Protein 9JGK (pdb70)

Foldseek 3Di:
DCPLVVLLVLLLVLLVVLLCCCVPVVPPVDALSVLVNLLSVLLNCCSPLPPPVVVVCVVVVQADPDPPPCLLVSQLSLQLSLLLNLVSLLLSLLVLLCCLLDVQVVLVHVVSSVVSSVVSNVLSPCSSVVPHDGRPCDCPVCVVCLPPSLCNRPVVSVVSSVVSLVSNVVLLQLLQVLLLVLLVQPPVSLVSVVVSLNLSVVLVPLLPDPPCVVVNVVVVCVQCVLPCLLVVLVVVCSVVPHRCSSSLSVLLVLLSLCVDSRSVVNNLCSCLDYPLPSSLVSNVSNLVSSPPVCSVVSSVVSSVSSVVSNLVSVLSVVLVVLLCVQLVVLSVLSVVVSDDDPDDPVVSVVVNVVSVVRNSSSSSCSSVSVVVSD

InterPro domains:
  IPR000276 G protein-coupled receptor, rhodopsin-like [PF00001] (71-380)
  IPR000276 G protein-coupled receptor, rhodopsin-like [PR00237] (56-80)
  IPR000276 G protein-coupled receptor, rhodopsin-like [PR00237] (89-110)
  IPR000276 G protein-coupled receptor, rhodopsin-like [PR00237] (135-157)
  IPR000276 G protein-coupled receptor, rhodopsin-like [PR00237] (171-192)
  IPR000276 G protein-coupled receptor, rhodopsin-like [PR00237] (218-241)
  IPR000276 G protein-coupled receptor, rhodopsin-like [PR00237] (322-346)
  IPR000276 G protein-coupled receptor, rhodopsin-like [PR00237] (362-388)
  IPR000276 G protein-coupled receptor, rhodopsin-like [PS00237] (141-157)
  IPR000276 G protein-coupled receptor, rhodopsin-like [SM01381] (64-395)
  IPR000482 5-Hydroxytryptamine 2B receptor [PR00651] (25-45)
  IPR000482 5-Hydroxytryptamine 2B receptor [PR00651] (161-175)
  IPR000482 5-Hydroxytryptamine 2B receptor [PR00651] (242-260)
  IPR000482 5-Hydroxytryptamine 2B receptor [PR00651] (270-290)
  IPR000482 5-Hydroxytryptamine 2B receptor [PR00651] (291-310)
  IPR000482 5-Hydroxytryptamine 2B receptor [PR00651] (401-417)
  IPR000482 5-Hydroxytryptamine 2B receptor [PR00651] (421-442)
  IPR000482 5-Hydroxytryptamine 2B receptor [PR00651] (443-465)
  IPR002231 5-hydroxytryptamine receptor family [PR01101] (75-83)
  IPR002231 5-hydroxytryptamine receptor family [PR01101] (218-226)

Radius of gyration: 26.99 Å; Cα contacts (8 Å, |Δi|>4): 394; chains: 1; bounding box: 32×52×96 Å

B-factor: mean 76.23, std 14.86, range [20.0, 113.86]

Structure (mmCIF, N/CA/C/O backbone):
data_9JGK
#
_entry.id   9JGK
#
_cell.length_a   1.00
_cell.length_b   1.00
_cell.length_c   1.00
_cell.angle_alpha   90.00
_cell.angle_beta   90.00
_cell.angle_gamma   90.00
#
_symmetry.space_group_name_H-M   'P 1'
#
loop_
_entity.id
_entity.type
_entity.pdbx_description
1 polymer 'Soluble cytochrome b562,5-hydroxytryptamine receptor 2B,Soluble cytochrome b562,5-hydroxytryptamine receptor 2B,de novo design fusion protein'
2 non-polymer Balovaptan
#
loop_
_atom_site.group_PDB
_atom_site.id
_atom_site.type_symbol
_atom_site.label_atom_id
_atom_site.label_alt_id
_atom_site.label_comp_id
_atom_site.label_asym_id
_atom_site.label_entity_id
_atom_site.label_seq_id
_atom_site.pdbx_PDB_ins_code
_atom_site.Cartn_x
_atom_site.Cartn_y
_atom_site.Cartn_z
_atom_site.occupancy
_atom_site.B_iso_or_equiv
_atom_site.auth_seq_id
_atom_site.auth_comp_id
_atom_site.auth_asym_id
_atom_site.auth_atom_id
_atom_site.pdbx_PDB_model_num
ATOM 1 N N . ALA A 1 136 ? 128.542 149.745 111.295 1.00 23.68 58 ALA A N 1
ATOM 2 C CA . ALA A 1 136 ? 129.044 148.688 112.165 1.00 23.68 58 ALA A CA 1
ATOM 3 C C . ALA A 1 136 ? 130.151 149.193 113.084 1.00 23.68 58 ALA A C 1
ATOM 4 O O . ALA A 1 136 ? 131.273 148.689 113.052 1.00 23.68 58 ALA A O 1
ATOM 6 N N . LEU A 1 137 ? 129.821 150.185 113.912 1.00 51.74 59 LEU A N 1
ATOM 7 C CA . LEU A 1 137 ? 130.760 150.796 114.845 1.00 51.74 59 LEU A CA 1
ATOM 8 C C . LEU A 1 137 ? 130.628 150.246 116.260 1.00 51.74 59 LEU A C 1
ATOM 9 O O . LEU A 1 137 ? 131.239 150.794 117.181 1.00 51.74 59 LEU A O 1
ATOM 14 N N . LEU A 1 138 ? 129.847 149.180 116.450 1.00 67.93 60 LEU A N 1
ATOM 15 C CA . LEU A 1 138 ? 129.521 148.725 117.799 1.00 67.93 60 LEU A CA 1
ATOM 16 C C . LEU A 1 138 ? 130.761 148.286 118.568 1.00 67.93 60 LEU A C 1
ATOM 17 O O . LEU A 1 138 ? 130.937 148.653 119.735 1.00 67.93 60 LEU A O 1
ATOM 22 N N . ILE A 1 139 ? 131.632 147.504 117.939 1.00 72.21 61 ILE A N 1
ATOM 23 C CA . ILE A 1 139 ? 132.815 146.990 118.614 1.00 72.21 61 ILE A CA 1
ATOM 24 C C . ILE A 1 139 ? 134.074 147.776 118.273 1.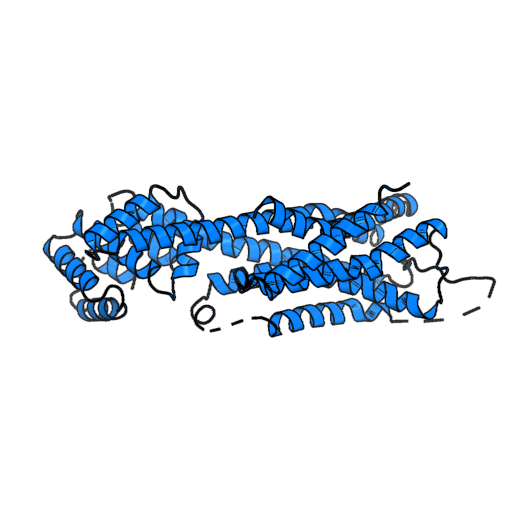00 72.21 61 ILE A C 1
ATOM 25 O O . ILE A 1 139 ? 135.062 147.679 119.017 1.00 72.21 61 ILE A O 1
ATOM 30 N N . LEU A 1 140 ? 134.073 148.551 117.187 1.00 72.71 62 LEU A N 1
ATOM 31 C CA . LEU A 1 140 ? 135.248 149.341 116.838 1.00 72.71 62 LEU A CA 1
ATOM 32 C C . LEU A 1 140 ? 135.523 150.413 117.885 1.00 72.71 62 LEU A C 1
ATOM 33 O O . LEU A 1 140 ? 136.682 150.664 118.236 1.00 72.71 62 LEU A O 1
ATOM 38 N N . MET A 1 141 ? 134.471 151.056 118.397 1.00 75.70 63 MET A N 1
ATOM 39 C CA . MET A 1 141 ? 134.651 152.128 119.367 1.00 75.70 63 MET A CA 1
ATOM 40 C C . MET A 1 141 ? 135.026 151.619 120.751 1.00 75.70 63 MET A C 1
ATOM 41 O O . MET A 1 141 ? 135.725 152.328 121.477 1.00 75.70 63 MET A O 1
ATOM 46 N N . VAL A 1 142 ? 134.592 150.409 121.121 1.00 77.71 64 VAL A N 1
ATOM 47 C CA . VAL A 1 142 ? 134.804 149.896 122.475 1.00 77.71 64 VAL A CA 1
ATOM 48 C C . VAL A 1 142 ? 136.289 149.793 122.802 1.00 77.71 64 VAL A C 1
ATOM 49 O O . VAL A 1 142 ? 136.684 149.873 123.973 1.00 77.71 64 VAL A O 1
ATOM 53 N N . ILE A 1 143 ? 137.137 149.651 121.781 1.00 79.25 65 ILE A N 1
ATOM 54 C CA . ILE A 1 143 ? 138.576 149.534 122.008 1.00 79.25 65 ILE A CA 1
ATOM 55 C C . ILE A 1 143 ? 139.104 150.750 122.762 1.00 79.25 65 ILE A C 1
ATOM 56 O O . ILE A 1 143 ? 139.919 150.620 123.684 1.00 79.25 65 ILE A O 1
ATOM 61 N N . ILE A 1 144 ? 138.645 151.947 122.390 1.00 83.42 66 ILE A N 1
ATOM 62 C CA . ILE A 1 144 ? 139.167 153.166 123.011 1.00 83.42 66 ILE A CA 1
ATOM 63 C C . ILE A 1 144 ? 138.861 153.238 124.504 1.00 83.42 66 ILE A C 1
ATOM 64 O O . ILE A 1 144 ? 139.768 153.589 125.278 1.00 83.42 66 ILE A O 1
ATOM 66 N N . PRO A 1 145 ? 137.633 152.966 124.978 1.00 83.66 67 PRO A N 1
ATOM 67 C CA . PRO A 1 145 ? 137.418 152.962 126.436 1.00 83.66 67 PRO A CA 1
ATOM 68 C C . PRO A 1 145 ? 138.328 152.010 127.188 1.00 83.66 67 PRO A C 1
ATOM 69 O O . PRO A 1 145 ? 138.796 152.357 128.277 1.00 83.66 67 PRO A O 1
ATOM 73 N N . THR A 1 146 ? 138.601 150.823 126.643 1.00 80.32 68 THR A N 1
ATOM 74 C CA . THR A 1 146 ? 139.458 149.873 127.346 1.00 80.32 68 THR A CA 1
ATOM 75 C C . THR A 1 146 ? 140.862 150.435 127.536 1.00 80.32 68 THR A C 1
ATOM 76 O O . THR A 1 146 ? 141.384 150.475 128.658 1.00 80.32 68 THR A O 1
ATOM 80 N N . ILE A 1 147 ? 141.480 150.894 126.446 1.00 80.11 69 ILE A N 1
ATOM 81 C CA . ILE A 1 147 ? 142.836 151.429 126.525 1.00 80.11 69 ILE A CA 1
ATOM 82 C C . ILE A 1 147 ? 142.869 152.674 127.400 1.00 80.11 69 ILE A C 1
ATOM 83 O O . ILE A 1 147 ? 143.792 152.861 128.201 1.00 80.11 69 ILE A O 1
ATOM 85 N N . GLY A 1 148 ? 141.870 153.548 127.257 1.00 82.31 70 GLY A N 1
ATOM 86 C CA . GLY A 1 148 ? 141.841 154.761 128.059 1.00 82.31 70 GLY A CA 1
ATOM 87 C C . GLY A 1 148 ? 141.710 154.483 129.544 1.00 82.31 70 GLY A C 1
ATOM 88 O O . GLY A 1 148 ? 142.435 155.059 130.358 1.00 82.31 70 GLY A O 1
ATOM 89 N N . GLY A 1 149 ? 140.792 153.590 129.917 1.00 81.61 71 GLY A N 1
ATOM 90 C CA . GLY A 1 149 ? 140.637 153.250 131.319 1.00 81.61 71 GLY A CA 1
ATOM 91 C C . GLY A 1 149 ? 141.855 152.552 131.887 1.00 81.61 71 GLY A C 1
ATOM 92 O O . GLY A 1 149 ? 142.215 152.763 133.048 1.00 81.61 71 GLY A O 1
ATOM 93 N N . ASN A 1 150 ? 142.509 151.710 131.083 1.00 77.79 72 ASN A N 1
ATOM 94 C CA . ASN A 1 150 ? 143.706 151.033 131.567 1.00 77.79 72 ASN A CA 1
ATOM 95 C C . ASN A 1 150 ? 144.864 152.007 131.746 1.00 77.79 72 ASN A C 1
ATOM 96 O O . ASN A 1 150 ? 145.587 151.943 132.748 1.00 77.79 72 ASN A O 1
ATOM 101 N N . THR A 1 151 ? 145.054 152.929 130.799 1.00 81.61 73 THR A N 1
ATOM 102 C CA . THR A 1 151 ? 146.150 153.880 130.935 1.00 81.61 73 THR A CA 1
ATOM 103 C C . THR A 1 151 ? 145.871 154.902 132.030 1.00 81.61 73 THR A C 1
ATOM 104 O O . THR A 1 151 ? 146.811 155.408 132.653 1.00 81.61 73 THR A O 1
ATOM 108 N N . LEU A 1 152 ? 144.597 155.202 132.303 1.00 78.88 74 LEU A N 1
ATOM 109 C CA . LEU A 1 152 ? 144.284 156.059 133.441 1.00 78.88 74 LEU A CA 1
ATOM 110 C C . LEU A 1 152 ? 144.707 155.401 134.746 1.00 78.88 74 LEU A C 1
ATOM 111 O O . LEU A 1 152 ? 145.263 156.062 135.631 1.00 78.88 74 LEU A O 1
ATOM 116 N N . VAL A 1 153 ? 144.447 154.100 134.888 1.00 77.74 75 VAL A N 1
ATOM 117 C CA . VAL A 1 153 ? 144.879 153.386 136.084 1.00 77.74 75 VAL A CA 1
ATOM 118 C C . VAL A 1 153 ? 146.397 153.305 136.131 1.00 77.74 75 VAL A C 1
ATOM 119 O O . VAL A 1 153 ? 146.997 153.389 137.210 1.00 77.74 75 VAL A O 1
ATOM 123 N N . ILE A 1 154 ? 147.042 153.149 134.973 1.00 80.86 76 ILE A N 1
ATOM 124 C CA . ILE A 1 154 ? 148.503 153.139 134.928 1.00 80.86 76 ILE A CA 1
ATOM 125 C C . ILE A 1 154 ? 149.063 154.453 135.456 1.00 80.86 76 ILE A C 1
ATOM 126 O O . ILE A 1 154 ? 149.988 154.467 136.277 1.00 80.86 76 ILE A O 1
ATOM 131 N N . LEU A 1 155 ? 148.507 155.574 135.004 1.00 86.13 77 LEU A N 1
ATOM 132 C CA . LEU A 1 155 ? 149.016 156.887 135.380 1.00 86.13 77 LEU A CA 1
ATOM 133 C C . LEU A 1 155 ? 148.669 157.281 136.809 1.00 86.13 77 LEU A C 1
ATOM 134 O O . LEU A 1 155 ? 149.505 157.879 137.494 1.00 86.13 77 LEU A O 1
ATOM 136 N N . ALA A 1 156 ? 147.455 156.971 137.272 1.00 88.98 78 ALA A N 1
ATOM 137 C CA . ALA A 1 156 ? 147.013 157.444 138.580 1.00 88.98 78 ALA A CA 1
ATOM 138 C C . ALA A 1 156 ? 147.832 156.831 139.708 1.00 88.98 78 ALA A C 1
ATOM 139 O O . ALA A 1 156 ? 148.199 157.524 140.665 1.00 88.98 78 ALA A O 1
ATOM 141 N N . VAL A 1 157 ? 148.120 155.532 139.623 1.00 88.12 79 VAL A N 1
ATOM 142 C CA . VAL A 1 157 ? 148.846 154.873 140.704 1.00 88.12 79 VAL A CA 1
ATOM 143 C C . VAL A 1 157 ? 150.299 155.333 140.754 1.00 88.12 79 VAL A C 1
ATOM 144 O O . VAL A 1 157 ? 150.901 155.388 141.834 1.00 88.12 79 VAL A O 1
ATOM 148 N N . SER A 1 158 ? 150.889 155.667 139.608 1.00 92.60 80 SER A N 1
ATOM 149 C CA . SER A 1 158 ? 152.293 156.049 139.554 1.00 92.60 80 SER A CA 1
ATOM 150 C C . SER A 1 158 ? 152.515 157.555 139.600 1.00 92.60 80 SER A C 1
ATOM 151 O O . SER A 1 158 ? 153.670 157.990 139.648 1.00 92.60 80 SER A O 1
ATOM 154 N N . LEU A 1 159 ? 151.453 158.357 139.587 1.00 97.84 81 LEU A N 1
ATOM 155 C CA . LEU A 1 159 ? 151.576 159.809 139.573 1.00 97.84 81 LEU A CA 1
ATOM 156 C C . LEU A 1 159 ? 151.022 160.471 140.825 1.00 97.84 81 LEU A C 1
ATOM 157 O O . LEU A 1 159 ? 151.705 161.299 141.438 1.00 97.84 81 LEU A O 1
ATOM 159 N N . GLU A 1 160 ? 149.792 160.134 141.221 1.00 104.79 82 GLU A N 1
ATOM 160 C CA . GLU A 1 160 ? 149.164 160.814 142.350 1.00 104.79 82 GLU A CA 1
ATOM 161 C C . GLU A 1 160 ? 149.897 160.534 143.657 1.00 104.79 82 GLU A C 1
ATOM 162 O O . GLU A 1 160 ? 150.008 161.424 144.509 1.00 104.79 82 GLU A O 1
ATOM 168 N N . LYS A 1 161 ? 150.359 159.294 143.850 1.00 99.09 83 LYS A N 1
ATOM 169 C CA . LYS A 1 161 ? 151.111 158.866 145.030 1.00 99.09 83 LYS A CA 1
ATOM 170 C C . LYS A 1 161 ? 150.193 158.782 146.249 1.00 99.09 83 LYS A C 1
ATOM 171 O O . LYS A 1 161 ? 150.569 158.237 147.293 1.00 99.09 83 LYS A O 1
ATOM 177 N N . LYS A 1 162 ? 148.957 159.253 146.106 1.00 101.84 84 LYS A N 1
ATOM 178 C CA . LYS A 1 162 ? 147.972 159.123 147.170 1.00 101.84 84 LYS A CA 1
ATOM 179 C C . LYS A 1 162 ? 147.290 157.763 147.172 1.00 101.84 84 LYS A C 1
ATOM 180 O O . LYS A 1 162 ? 146.585 157.444 148.136 1.00 101.84 84 LYS A O 1
ATOM 186 N N . LEU A 1 163 ? 147.485 156.957 146.127 1.00 94.34 85 LEU A N 1
ATOM 187 C CA . LEU A 1 163 ? 146.817 155.668 145.992 1.00 94.34 85 LEU A CA 1
ATOM 188 C C . LEU A 1 163 ? 147.803 154.562 145.632 1.00 94.34 85 LEU A C 1
ATOM 189 O O . LEU A 1 163 ? 147.474 153.665 144.854 1.00 94.34 85 LEU A O 1
ATOM 194 N N . GLN A 1 164 ? 149.017 154.618 146.166 1.00 84.27 86 GLN A N 1
ATOM 195 C CA . GLN A 1 164 ? 150.006 153.561 145.944 1.00 84.27 86 GLN A CA 1
ATOM 196 C C . GLN A 1 164 ? 150.000 152.541 147.077 1.00 84.27 86 GLN A C 1
ATOM 197 O O . GLN A 1 164 ? 151.034 152.241 147.672 1.00 84.27 86 GLN A O 1
ATOM 203 N N . TYR A 1 165 ? 148.832 151.984 147.385 1.00 81.20 87 TYR A N 1
ATOM 204 C CA . TYR A 1 165 ? 148.747 150.949 148.403 1.00 81.20 87 TYR A CA 1
ATOM 205 C C . TYR A 1 165 ? 149.282 149.631 147.848 1.00 81.20 87 TYR A C 1
ATOM 206 O O . TYR A 1 165 ? 149.609 149.508 146.665 1.00 81.20 87 TYR A O 1
ATOM 215 N N . ALA A 1 166 ? 149.363 148.627 148.724 1.00 78.87 88 ALA A N 1
ATOM 216 C CA . ALA A 1 166 ? 149.950 147.348 148.334 1.00 78.87 88 ALA A CA 1
ATOM 217 C C . ALA A 1 166 ? 149.159 146.687 147.213 1.00 78.87 88 ALA A C 1
ATOM 218 O O . ALA A 1 166 ? 149.743 146.157 146.260 1.00 78.87 88 ALA A O 1
ATOM 220 N N . THR A 1 167 ? 147.828 146.707 147.304 1.00 75.30 89 THR A N 1
ATOM 221 C CA . THR A 1 167 ? 147.009 146.081 146.274 1.00 75.30 89 THR A CA 1
ATOM 222 C C . THR A 1 167 ? 147.006 146.871 144.975 1.00 75.30 89 THR A C 1
ATOM 223 O O . THR A 1 167 ? 146.848 146.276 143.904 1.00 75.30 89 THR A O 1
ATOM 227 N N . ASN A 1 168 ? 147.179 148.191 145.042 1.00 75.68 90 ASN A N 1
ATOM 228 C CA . ASN A 1 168 ? 147.126 149.019 143.845 1.00 75.68 90 ASN A CA 1
ATOM 229 C C . ASN A 1 168 ? 148.276 148.750 142.883 1.00 75.68 90 ASN A C 1
ATOM 230 O O . ASN A 1 168 ? 148.148 149.066 141.696 1.00 75.68 90 ASN A O 1
ATOM 235 N N . TYR A 1 169 ? 149.391 148.188 143.358 1.00 77.25 91 TYR A N 1
ATOM 236 C CA . TYR A 1 169 ? 150.433 147.751 142.435 1.00 77.25 91 TYR A CA 1
ATOM 237 C C . TYR A 1 169 ? 149.960 146.589 141.572 1.00 77.25 91 TYR A C 1
ATOM 238 O O . TYR A 1 169 ? 150.280 146.535 140.380 1.00 77.25 91 TYR A O 1
ATOM 247 N N . PHE A 1 170 ? 149.207 145.652 142.153 1.00 70.39 92 PHE A N 1
ATOM 248 C CA . PHE A 1 170 ? 148.602 144.594 141.352 1.00 70.39 92 PHE A CA 1
ATOM 249 C C . PHE A 1 170 ? 147.582 145.164 140.376 1.00 70.39 92 PHE A C 1
ATOM 250 O O . PHE A 1 170 ? 147.434 144.660 139.256 1.00 70.39 92 PHE A O 1
ATOM 258 N N . LEU A 1 171 ? 146.866 146.211 140.789 1.00 73.14 93 LEU A N 1
ATOM 259 C CA . LEU A 1 171 ? 145.897 146.841 139.901 1.00 73.14 93 LEU A CA 1
ATOM 260 C C . LEU A 1 171 ? 146.576 147.424 138.671 1.00 73.14 93 LEU A C 1
ATOM 261 O O . LEU A 1 171 ? 146.035 147.345 137.565 1.00 73.14 93 LEU A O 1
ATOM 266 N N . MET A 1 172 ? 147.764 148.012 138.836 1.00 73.72 94 MET A N 1
ATOM 267 C CA . MET A 1 172 ? 148.464 148.559 137.678 1.00 73.72 94 MET A CA 1
ATOM 268 C C . MET A 1 172 ? 148.958 147.456 136.747 1.00 73.72 94 MET A C 1
ATOM 269 O O . MET A 1 172 ? 148.945 147.630 135.523 1.00 73.72 94 MET A O 1
ATOM 274 N N . SER A 1 173 ? 149.383 146.316 137.295 1.00 67.98 95 SER A N 1
ATOM 275 C CA . SER A 1 173 ? 149.775 145.197 136.445 1.00 67.98 95 SER A CA 1
ATOM 276 C C . SER A 1 173 ? 148.580 144.655 135.670 1.00 67.98 95 SER A C 1
ATOM 277 O O . SER A 1 173 ? 148.682 144.371 134.470 1.00 67.98 95 SER A O 1
ATOM 280 N N . LEU A 1 174 ? 147.433 144.521 136.337 1.00 66.57 96 LEU A N 1
ATOM 281 C CA . LEU A 1 174 ? 146.223 144.112 135.635 1.00 66.57 96 LEU A CA 1
ATOM 282 C C . LEU A 1 174 ? 145.836 145.136 134.576 1.00 66.57 96 LEU A C 1
ATOM 283 O O . LEU A 1 174 ? 145.390 144.771 133.483 1.00 66.57 96 LEU A O 1
ATOM 288 N N . ALA A 1 175 ? 146.009 146.423 134.882 1.00 70.75 97 ALA A N 1
ATOM 289 C CA . ALA A 1 175 ? 145.667 147.471 133.930 1.00 70.75 97 ALA A CA 1
ATOM 290 C C . ALA A 1 175 ? 146.549 147.406 132.692 1.00 70.75 97 ALA A C 1
ATOM 291 O O . ALA A 1 175 ? 146.058 147.554 131.571 1.00 70.75 97 ALA A O 1
ATOM 293 N N . VAL A 1 176 ? 147.854 147.191 132.867 1.00 69.25 98 VAL A N 1
ATOM 294 C CA . VAL A 1 176 ? 148.726 147.098 131.699 1.00 69.25 98 VAL A CA 1
ATOM 295 C C . VAL A 1 176 ? 148.427 145.824 130.914 1.00 69.25 98 VAL A C 1
ATOM 296 O O . VAL A 1 176 ? 148.490 145.813 129.677 1.00 69.25 98 VAL A O 1
ATOM 300 N N . ALA A 1 177 ? 148.074 144.738 131.610 1.00 70.39 99 ALA A N 1
ATOM 301 C CA . ALA A 1 177 ? 147.690 143.514 130.915 1.00 70.39 99 ALA A CA 1
ATOM 302 C C . ALA A 1 177 ? 146.453 143.738 130.053 1.00 70.39 99 ALA A C 1
ATOM 303 O O . ALA A 1 177 ? 146.394 143.291 128.903 1.00 70.39 99 ALA A O 1
ATOM 305 N N . ASP A 1 178 ? 145.453 144.438 130.594 1.00 73.40 100 ASP A N 1
ATOM 306 C CA . ASP A 1 178 ? 144.250 144.740 129.827 1.00 73.40 100 ASP A CA 1
ATOM 307 C C . ASP A 1 178 ? 144.469 145.834 128.791 1.00 73.40 100 ASP A C 1
ATOM 308 O O . ASP A 1 178 ? 143.664 145.963 127.864 1.00 73.40 100 ASP A O 1
ATOM 313 N N . LEU A 1 179 ? 145.515 146.643 128.945 1.00 72.40 101 LEU A N 1
ATOM 314 C CA . LEU A 1 179 ? 145.847 147.622 127.919 1.00 72.40 101 LEU A CA 1
ATOM 315 C C . LEU A 1 179 ? 146.504 146.949 126.724 1.00 72.40 101 LEU A C 1
ATOM 316 O O . LEU A 1 179 ? 146.249 147.321 125.573 1.00 72.40 101 LEU A O 1
ATOM 321 N N . LEU A 1 180 ? 147.347 145.948 126.981 1.00 71.15 102 LEU A N 1
ATOM 322 C CA . LEU A 1 180 ? 148.016 145.249 125.890 1.00 71.15 102 LEU A CA 1
ATOM 323 C C . LEU A 1 180 ? 147.025 144.513 124.995 1.00 71.15 102 LEU A C 1
ATOM 324 O O . LEU A 1 180 ? 147.259 144.398 123.787 1.00 71.15 102 LEU A O 1
ATOM 329 N N . VAL A 1 181 ? 145.922 144.011 125.557 1.00 68.40 103 VAL A N 1
ATOM 330 C CA . VAL A 1 181 ? 144.933 143.338 124.721 1.00 68.40 103 VAL A CA 1
ATOM 331 C C . VAL A 1 181 ? 144.199 144.346 123.849 1.00 68.40 103 VAL A C 1
ATOM 332 O O . VAL A 1 181 ? 143.636 143.983 122.809 1.00 68.40 103 VAL A O 1
ATOM 336 N N . GLY A 1 182 ? 144.185 145.618 124.250 1.00 71.72 104 GLY A N 1
ATOM 337 C CA . GLY A 1 182 ? 143.512 146.628 123.454 1.00 71.72 104 GLY A CA 1
ATOM 338 C C . GLY A 1 182 ? 144.172 146.867 122.112 1.00 71.72 104 GLY A C 1
ATOM 339 O O . GLY A 1 182 ? 143.490 147.137 121.120 1.00 71.72 104 GLY A O 1
ATOM 340 N N . LEU A 1 183 ? 145.498 146.775 122.058 1.00 77.63 105 LEU A N 1
ATOM 341 C CA . LEU A 1 183 ? 146.253 147.028 120.837 1.00 77.63 105 LEU A CA 1
ATOM 342 C C . LEU A 1 183 ? 146.770 145.767 120.167 1.00 77.63 105 LEU A C 1
ATOM 343 O O . LEU A 1 183 ? 147.022 145.779 118.960 1.00 77.63 105 LEU A O 1
ATOM 348 N N . PHE A 1 184 ? 146.941 144.675 120.910 1.00 75.97 106 PHE A N 1
ATOM 349 C CA . PHE A 1 184 ? 147.547 143.477 120.347 1.00 75.97 106 PHE A CA 1
ATOM 350 C C . PHE A 1 184 ? 146.562 142.334 120.151 1.00 75.97 106 PHE A C 1
ATOM 351 O O . PHE A 1 184 ? 146.876 141.386 119.422 1.00 75.97 106 PHE A O 1
ATOM 359 N N . VAL A 1 185 ? 145.389 142.392 120.776 1.00 69.07 107 VAL A N 1
ATOM 360 C CA . VAL A 1 185 ? 144.385 141.336 120.672 1.00 69.07 107 VAL A CA 1
ATOM 361 C C . VAL A 1 185 ? 143.159 141.814 119.901 1.00 69.07 107 VAL A C 1
ATOM 362 O O . VAL A 1 185 ? 142.817 141.257 118.858 1.00 69.07 107 VAL A O 1
ATOM 366 N N . MET A 1 186 ? 142.489 142.853 120.396 1.00 72.65 108 MET A N 1
ATOM 367 C CA . MET A 1 186 ? 141.246 143.309 119.777 1.00 72.65 108 MET A CA 1
ATOM 368 C C . MET A 1 186 ? 141.390 143.710 118.313 1.00 72.65 108 MET A C 1
ATOM 369 O O . MET A 1 186 ? 140.577 143.248 117.492 1.00 72.65 108 MET A O 1
ATOM 374 N N . PRO A 1 187 ? 142.360 144.544 117.909 1.00 74.02 109 PRO A N 1
ATOM 375 C CA . PRO A 1 187 ? 142.312 145.080 116.534 1.00 74.02 109 PRO A CA 1
ATOM 376 C C . PRO A 1 187 ? 142.426 144.017 115.455 1.00 74.02 109 PRO A C 1
ATOM 377 O O . PRO A 1 187 ? 141.561 143.937 114.576 1.00 74.02 109 PRO A O 1
ATOM 381 N N . ILE A 1 188 ? 143.474 143.195 115.491 1.00 74.55 110 ILE A N 1
ATOM 382 C CA . ILE A 1 188 ? 143.633 142.172 114.465 1.00 74.55 110 ILE A CA 1
ATOM 383 C C . ILE A 1 188 ? 142.603 141.057 114.592 1.00 74.55 110 ILE A C 1
ATOM 384 O O . ILE A 1 188 ? 142.202 140.480 113.573 1.00 74.55 110 ILE A O 1
ATOM 389 N N . ALA A 1 189 ? 142.143 140.746 115.806 1.00 72.22 111 ALA A N 1
ATOM 390 C CA . ALA A 1 189 ? 141.072 139.764 115.943 1.00 72.22 111 ALA A CA 1
ATOM 391 C C . ALA A 1 189 ? 139.793 140.242 115.267 1.00 72.22 111 ALA A C 1
ATOM 392 O O . ALA A 1 189 ? 139.105 139.455 114.607 1.00 72.22 111 ALA A O 1
ATOM 394 N N . LEU A 1 190 ? 139.455 141.526 115.416 1.00 77.09 112 LEU A N 1
ATOM 395 C CA . LEU A 1 190 ? 138.269 142.037 114.736 1.00 77.09 112 LEU A CA 1
ATOM 396 C C . LEU A 1 190 ? 138.517 142.220 113.243 1.00 77.09 112 LEU A C 1
ATOM 397 O O . LEU A 1 190 ? 137.578 142.125 112.445 1.00 77.09 112 LEU A O 1
ATOM 402 N N . LEU A 1 191 ? 139.765 142.488 112.849 1.00 79.46 113 LEU A N 1
ATOM 403 C CA . LEU A 1 191 ? 140.096 142.549 111.430 1.00 79.46 113 LEU A CA 1
ATOM 404 C C . LEU A 1 191 ? 139.940 141.188 110.767 1.00 79.46 113 LEU A C 1
ATOM 405 O O . LEU A 1 191 ? 139.591 141.109 109.585 1.00 79.46 113 LEU A O 1
ATOM 410 N N . THR A 1 192 ? 140.190 140.111 111.514 1.00 79.96 114 THR A N 1
ATOM 411 C CA . THR A 1 192 ? 140.009 138.766 110.982 1.00 79.96 114 THR A CA 1
ATOM 412 C C . THR A 1 192 ? 138.575 138.515 110.532 1.00 79.96 114 THR A C 1
ATOM 413 O O . THR A 1 192 ? 138.341 137.624 109.708 1.00 79.96 114 THR A O 1
ATOM 417 N N . ILE A 1 193 ? 137.614 139.285 111.048 1.00 80.26 115 ILE A N 1
ATOM 418 C CA . ILE A 1 193 ? 136.221 139.120 110.645 1.00 80.26 115 ILE A CA 1
ATOM 419 C C . ILE A 1 193 ? 136.050 139.425 109.162 1.00 80.26 115 ILE A C 1
ATOM 420 O O . ILE A 1 193 ? 135.352 138.701 108.441 1.00 80.26 115 ILE A O 1
ATOM 425 N N . MET A 1 194 ? 136.685 140.497 108.679 1.00 91.68 116 MET A N 1
ATOM 426 C CA . MET A 1 194 ? 136.597 140.829 107.261 1.00 91.68 116 MET A CA 1
ATOM 427 C C . MET A 1 194 ? 137.297 139.801 106.383 1.00 91.68 116 MET A C 1
ATOM 428 O O . MET A 1 194 ? 136.972 139.697 105.196 1.00 91.68 116 MET A O 1
ATOM 433 N N . PHE A 1 195 ? 138.242 139.044 106.933 1.00 85.91 117 PHE A N 1
ATOM 434 C CA . PHE A 1 195 ? 138.943 138.009 106.187 1.00 85.91 117 PHE A CA 1
ATOM 435 C C . PHE A 1 195 ? 138.262 136.651 106.281 1.00 85.91 117 PHE A C 1
ATOM 436 O O . PHE A 1 195 ? 138.790 135.674 105.739 1.00 85.91 117 PHE A O 1
ATOM 438 N N . GLU A 1 196 ? 137.111 136.571 106.949 1.00 85.15 118 GLU A N 1
ATOM 439 C CA . GLU A 1 196 ? 136.363 135.326 107.124 1.00 85.15 118 GLU A CA 1
ATOM 440 C C . GLU A 1 196 ? 137.220 134.272 107.827 1.00 85.15 118 GLU A C 1
ATOM 441 O O . GLU A 1 196 ? 137.501 133.197 107.293 1.00 85.15 118 GLU A O 1
ATOM 443 N N . ALA A 1 197 ? 137.641 134.615 109.046 1.00 85.52 119 ALA A N 1
ATOM 444 C CA . ALA A 1 197 ? 138.418 133.725 109.909 1.00 85.52 119 ALA A CA 1
ATOM 445 C C . ALA A 1 197 ? 139.718 133.275 109.247 1.00 85.52 119 ALA A C 1
ATOM 446 O O . ALA A 1 197 ? 140.223 132.185 109.524 1.00 85.52 119 ALA A O 1
ATOM 448 N N . MET A 1 198 ? 140.271 134.108 108.373 1.00 86.48 120 MET A N 1
ATOM 449 C CA . MET A 1 198 ? 141.533 133.829 107.708 1.00 86.48 120 MET A CA 1
ATOM 450 C C . MET A 1 198 ? 142.576 134.858 108.124 1.00 86.48 120 MET A C 1
ATOM 451 O O . MET A 1 198 ? 142.252 135.959 108.573 1.00 86.48 120 MET A O 1
ATOM 453 N N . TRP A 1 199 ? 143.843 134.485 107.960 1.00 85.24 121 TRP A N 1
ATOM 454 C CA . TRP A 1 199 ? 144.962 135.324 108.377 1.00 85.24 121 TRP A CA 1
ATOM 455 C C . TRP A 1 199 ? 145.523 136.060 107.167 1.00 85.24 121 TRP A C 1
ATOM 456 O O . TRP A 1 199 ? 146.169 135.440 106.308 1.00 85.24 121 TRP A O 1
ATOM 467 N N . PRO A 1 200 ? 145.304 137.369 107.045 1.00 86.23 122 PRO A N 1
ATOM 468 C CA . PRO A 1 200 ? 145.834 138.124 105.903 1.00 86.23 122 PRO A CA 1
ATOM 469 C C . PRO A 1 200 ? 147.189 138.775 106.140 1.00 86.23 122 PRO A C 1
ATOM 470 O O . PRO A 1 200 ? 147.703 139.433 105.230 1.00 86.23 122 PRO A O 1
ATOM 474 N N . LEU A 1 201 ? 147.766 138.611 107.316 1.00 83.47 123 LEU A N 1
ATOM 475 C CA . LEU A 1 201 ? 149.054 139.177 107.678 1.00 83.47 123 LEU A CA 1
ATOM 476 C C . LEU A 1 201 ? 150.167 138.190 107.363 1.00 83.47 123 LEU A C 1
ATOM 477 O O . LEU A 1 201 ? 149.916 137.076 106.896 1.00 83.47 123 LEU A O 1
ATOM 482 N N . PRO A 1 202 ? 151.426 138.583 107.560 1.00 83.90 124 PRO A N 1
ATOM 483 C CA . PRO A 1 202 ? 152.514 137.601 107.492 1.00 83.90 124 PRO A CA 1
ATOM 484 C C . PRO A 1 202 ? 152.266 136.436 108.440 1.00 83.90 124 PRO A C 1
ATOM 485 O O . PRO A 1 202 ? 151.857 136.618 109.588 1.00 83.90 124 PRO A O 1
ATOM 489 N N . LEU A 1 203 ? 152.525 135.225 107.945 1.00 86.07 125 LEU A N 1
ATOM 490 C CA . LEU A 1 203 ? 152.278 134.011 108.711 1.00 86.07 125 LEU A CA 1
ATOM 491 C C . LEU A 1 203 ? 153.275 133.805 109.840 1.00 86.07 125 LEU A C 1
ATOM 492 O O . LEU A 1 203 ? 153.093 132.882 110.641 1.00 86.07 125 LEU A O 1
ATOM 497 N N . VAL A 1 204 ? 154.322 134.629 109.914 1.00 84.86 126 VAL A N 1
ATOM 498 C CA . VAL A 1 204 ? 155.325 134.478 110.962 1.00 84.86 126 VAL A CA 1
ATOM 499 C C . VAL A 1 204 ? 154.717 134.696 112.341 1.00 84.86 126 VAL A C 1
ATOM 500 O O . VAL A 1 204 ? 155.044 133.977 113.294 1.00 84.86 126 VAL A O 1
ATOM 504 N N . LEU A 1 205 ? 153.821 135.672 112.472 1.00 84.32 127 LEU A N 1
ATOM 505 C CA . LEU A 1 205 ? 153.362 136.132 113.775 1.00 84.32 127 LEU A CA 1
ATOM 506 C C . LEU A 1 205 ? 152.126 135.404 114.292 1.00 84.32 127 LEU A C 1
ATOM 507 O O . LEU A 1 205 ? 151.710 135.667 115.425 1.00 84.32 127 LEU A O 1
ATOM 512 N N . CYS A 1 206 ? 151.525 134.513 113.504 1.00 83.90 128 CYS A N 1
ATOM 513 C CA . CYS A 1 206 ? 150.292 133.861 113.944 1.00 83.90 128 CYS A CA 1
ATOM 514 C C . CYS A 1 206 ? 150.474 133.039 115.216 1.00 83.90 128 CYS A C 1
ATOM 515 O O . CYS A 1 206 ? 149.690 133.230 116.166 1.00 83.90 128 CYS A O 1
ATOM 518 N N . PRO A 1 207 ? 151.457 132.132 115.322 1.00 78.43 129 PRO A N 1
ATOM 519 C CA . PRO A 1 207 ? 151.678 131.482 116.623 1.00 78.43 129 PRO A CA 1
ATOM 520 C C . PRO A 1 207 ? 152.028 132.477 117.709 1.00 78.43 129 PRO A C 1
ATOM 521 O O . PRO A 1 207 ? 151.643 132.292 118.870 1.00 78.43 129 PRO A O 1
ATOM 525 N N . ALA A 1 208 ? 152.740 133.548 117.351 1.00 77.88 130 ALA A N 1
ATOM 526 C CA . ALA A 1 208 ? 153.030 134.599 118.317 1.00 77.88 130 ALA A CA 1
ATOM 527 C C . ALA A 1 208 ? 151.750 135.258 118.809 1.00 77.88 130 ALA A C 1
ATOM 528 O O . ALA A 1 208 ? 151.608 135.535 120.005 1.00 77.88 130 ALA A O 1
ATOM 530 N N . TRP A 1 209 ? 150.804 135.518 117.903 1.00 72.31 131 TRP A N 1
ATOM 531 C CA . TRP A 1 209 ? 149.544 136.126 118.317 1.00 72.31 131 TRP A CA 1
ATOM 532 C C . TRP A 1 209 ? 148.741 135.200 119.220 1.00 72.31 131 TRP A C 1
ATOM 533 O O . TRP A 1 209 ? 148.152 135.651 120.210 1.00 72.31 131 TRP A O 1
ATOM 544 N N . LEU A 1 210 ? 148.687 133.907 118.891 1.00 73.02 132 LEU A N 1
ATOM 545 C CA . LEU A 1 210 ? 147.971 132.976 119.760 1.00 73.02 132 LEU A CA 1
ATOM 546 C C . LEU A 1 210 ? 148.627 132.899 121.135 1.00 73.02 132 LEU A C 1
ATOM 547 O O . LEU A 1 210 ? 147.939 132.875 122.167 1.00 73.02 132 LEU A O 1
ATOM 552 N N . PHE A 1 211 ? 149.962 132.872 121.164 1.00 70.93 133 PHE A N 1
ATOM 553 C CA . PHE A 1 211 ? 150.686 132.893 122.429 1.00 70.93 133 PHE A CA 1
ATOM 554 C C . PHE A 1 211 ? 150.356 134.145 123.227 1.00 70.93 133 PHE A C 1
ATOM 555 O O . PHE A 1 211 ? 150.145 134.077 124.442 1.00 70.93 133 PHE A O 1
ATOM 563 N N . LEU A 1 212 ? 150.303 135.298 122.557 1.00 70.37 134 LEU A N 1
ATOM 564 C CA . LEU A 1 212 ? 149.991 136.544 123.247 1.00 70.37 134 LEU A CA 1
ATOM 565 C C . LEU A 1 212 ? 148.577 136.525 123.812 1.00 70.37 134 LEU A C 1
ATOM 566 O O . LEU A 1 212 ? 148.348 136.982 124.937 1.00 70.37 134 LEU A O 1
ATOM 571 N N . ASP A 1 213 ? 147.616 136.004 123.047 1.00 74.25 135 ASP A N 1
ATOM 572 C CA . ASP A 1 213 ? 146.239 135.928 123.530 1.00 74.25 135 ASP A CA 1
ATOM 573 C C . ASP A 1 213 ? 146.146 135.068 124.784 1.00 74.25 135 ASP A C 1
ATOM 574 O O . ASP A 1 213 ? 145.544 135.471 125.792 1.00 74.25 135 ASP A O 1
ATOM 579 N N . VAL A 1 214 ? 146.742 133.874 124.739 1.00 67.55 136 VAL A N 1
ATOM 580 C CA . VAL A 1 214 ? 146.689 132.986 125.897 1.00 67.55 136 VAL A CA 1
ATOM 581 C C . VAL A 1 214 ? 147.399 133.618 127.088 1.00 67.55 136 VAL A C 1
ATOM 582 O O . VAL A 1 214 ? 146.889 133.595 128.216 1.00 67.55 136 VAL A O 1
ATOM 586 N N . LEU A 1 215 ? 148.579 134.200 126.855 1.00 64.90 137 LEU A N 1
ATOM 587 C CA . LEU A 1 215 ? 149.331 134.842 127.926 1.00 64.90 137 LEU A CA 1
ATOM 588 C C . LEU A 1 215 ? 148.524 135.954 128.576 1.00 64.90 137 LEU A C 1
ATOM 589 O O . LEU A 1 215 ? 148.484 136.066 129.805 1.00 64.90 137 LEU A O 1
ATOM 594 N N . PHE A 1 216 ? 147.870 136.784 127.764 1.00 65.24 138 PHE A N 1
ATOM 595 C CA . PHE A 1 216 ? 147.145 137.926 128.300 1.00 65.24 138 PHE A CA 1
ATOM 596 C C . PHE A 1 216 ? 145.911 137.494 129.078 1.00 65.24 138 PHE A C 1
ATOM 597 O O . PHE A 1 216 ? 145.640 138.043 130.151 1.00 65.24 138 PHE A O 1
ATOM 605 N N . SER A 1 217 ? 145.162 136.509 128.575 1.00 62.81 139 SER A N 1
ATOM 606 C CA . SER A 1 217 ? 144.012 136.018 129.331 1.00 62.81 139 SER A CA 1
ATOM 607 C C . SER A 1 217 ? 144.449 135.407 130.659 1.00 62.81 139 SER A C 1
ATOM 608 O O . SER A 1 217 ? 143.855 135.685 131.714 1.00 62.81 139 SER A O 1
ATOM 611 N N . THR A 1 218 ? 145.497 134.576 130.626 1.00 62.23 140 THR A N 1
ATOM 612 C CA . THR A 1 218 ? 145.985 133.959 131.852 1.00 62.23 140 THR A CA 1
ATOM 613 C C . THR A 1 218 ? 146.465 135.002 132.850 1.00 62.23 140 THR A C 1
ATOM 614 O O . THR A 1 218 ? 146.176 134.886 134.044 1.00 62.23 140 THR A O 1
ATOM 618 N N . ALA A 1 219 ? 147.191 136.020 132.384 1.00 60.61 141 ALA A N 1
ATOM 619 C CA . ALA A 1 219 ? 147.636 137.082 133.277 1.00 60.61 141 ALA A CA 1
ATOM 620 C C . ALA A 1 219 ? 146.454 137.840 133.863 1.00 60.61 141 ALA A C 1
ATOM 621 O O . ALA A 1 219 ? 146.453 138.171 135.052 1.00 60.61 141 ALA A O 1
ATOM 623 N N . SER A 1 220 ? 145.433 138.115 133.048 1.00 61.14 142 SER A N 1
ATOM 624 C CA . SER A 1 220 ? 144.272 138.844 133.545 1.00 61.14 142 SER A CA 1
ATOM 625 C C . SER A 1 220 ? 143.578 138.083 134.666 1.00 61.14 142 SER A C 1
ATOM 626 O O . SER A 1 220 ? 143.196 138.678 135.679 1.00 61.14 142 SER A O 1
ATOM 629 N N . ILE A 1 221 ? 143.404 136.770 134.510 1.00 59.48 143 ILE A N 1
ATOM 630 C CA . ILE A 1 221 ? 142.754 135.997 135.569 1.00 59.48 143 ILE A CA 1
ATOM 631 C C . ILE A 1 221 ? 143.666 135.877 136.789 1.00 59.48 143 ILE A C 1
ATOM 632 O O . ILE A 1 221 ? 143.238 136.057 137.941 1.00 59.48 143 ILE A O 1
ATOM 637 N N . TRP A 1 222 ? 144.944 135.576 136.556 1.00 58.96 144 TRP A N 1
ATOM 638 C CA . TRP A 1 222 ? 145.847 135.304 137.663 1.00 58.96 144 TRP A CA 1
ATOM 639 C C . TRP A 1 222 ? 146.169 136.559 138.457 1.00 58.96 144 TRP A C 1
ATOM 640 O O . TRP A 1 222 ? 146.568 136.459 139.617 1.00 58.96 144 TRP A O 1
ATOM 651 N N . HIS A 1 223 ? 145.993 137.744 137.872 1.00 59.54 145 HIS A N 1
ATOM 652 C CA . HIS A 1 223 ? 146.200 138.966 138.643 1.00 59.54 145 HIS A CA 1
ATOM 653 C C . HIS A 1 223 ? 145.117 139.138 139.699 1.00 59.54 145 HIS A C 1
ATOM 654 O O . HIS A 1 223 ? 145.414 139.480 140.848 1.00 59.54 145 HIS A O 1
ATOM 661 N N . LEU A 1 224 ? 143.857 138.889 139.335 1.00 55.78 146 LEU A N 1
ATOM 662 C CA . LEU A 1 224 ? 142.793 138.870 140.334 1.00 55.78 146 LEU A CA 1
ATOM 663 C C . LEU A 1 224 ? 143.029 137.779 141.366 1.00 55.78 146 LEU A C 1
ATOM 664 O O . LEU A 1 224 ? 142.797 137.991 142.566 1.00 55.78 146 LEU A O 1
ATOM 669 N N . CYS A 1 225 ? 143.486 136.607 140.920 1.00 60.95 147 CYS A N 1
ATOM 670 C CA . CYS A 1 225 ? 143.796 135.541 141.870 1.00 60.95 147 CYS A CA 1
ATOM 671 C C . CYS A 1 225 ? 144.884 135.970 142.851 1.00 60.95 147 CYS A C 1
ATOM 672 O O . CYS A 1 225 ? 144.786 135.706 144.057 1.00 60.95 147 CYS A O 1
ATOM 675 N N . ALA A 1 226 ? 145.927 136.632 142.346 1.00 60.78 148 ALA A N 1
ATOM 676 C CA . ALA A 1 226 ? 147.009 137.108 143.198 1.00 60.78 148 ALA A CA 1
ATOM 677 C C . ALA A 1 226 ? 146.519 138.176 144.163 1.00 60.78 148 ALA A C 1
ATOM 678 O O . ALA A 1 226 ? 146.948 138.216 145.318 1.00 60.78 148 ALA A O 1
ATOM 680 N N . ILE A 1 227 ? 145.626 139.055 143.706 1.00 58.41 149 ILE A N 1
ATOM 681 C CA . ILE A 1 227 ? 145.056 140.059 144.599 1.00 58.41 149 ILE A CA 1
ATOM 682 C C . ILE A 1 227 ? 144.314 139.388 145.744 1.00 58.41 149 ILE A C 1
ATOM 683 O O . ILE A 1 227 ? 144.487 139.751 146.915 1.00 58.41 149 ILE A O 1
ATOM 688 N N . SER A 1 228 ? 143.484 138.393 145.427 1.00 59.41 150 SER A N 1
ATOM 689 C CA . SER A 1 228 ? 142.726 137.715 146.474 1.00 59.41 150 SER A CA 1
ATOM 690 C C . SER A 1 228 ? 143.647 137.004 147.460 1.00 59.41 150 SER A C 1
ATOM 691 O O . SER A 1 228 ? 143.473 137.125 148.681 1.00 59.41 150 SER A O 1
ATOM 694 N N . VAL A 1 229 ? 144.637 136.262 146.954 1.00 64.27 151 VAL A N 1
ATOM 695 C CA . VAL A 1 229 ? 145.511 135.523 147.861 1.00 64.27 151 VAL A CA 1
ATOM 696 C C . VAL A 1 229 ? 146.376 136.478 148.678 1.00 64.27 151 VAL A C 1
ATOM 697 O O . VAL A 1 229 ? 146.660 136.213 149.852 1.00 64.27 151 VAL A O 1
ATOM 701 N N . ASP A 1 230 ? 146.803 137.599 148.088 1.00 70.62 152 ASP A N 1
ATOM 702 C CA . ASP A 1 230 ? 147.574 138.585 148.833 1.00 70.62 152 ASP A CA 1
ATOM 703 C C . ASP A 1 230 ? 146.742 139.207 149.942 1.00 70.62 152 ASP A C 1
ATOM 704 O O . ASP A 1 230 ? 147.231 139.395 151.060 1.00 70.62 152 ASP A O 1
ATOM 709 N N . ARG A 1 231 ? 145.480 139.534 149.654 1.00 71.65 153 ARG A N 1
ATOM 710 C CA . ARG A 1 231 ? 144.608 140.066 150.695 1.00 71.65 153 ARG A CA 1
ATOM 711 C C . ARG A 1 231 ? 144.433 139.061 151.825 1.00 71.65 153 ARG A C 1
ATOM 712 O O . ARG A 1 231 ? 144.524 139.421 153.006 1.00 71.65 153 ARG A O 1
ATOM 720 N N . TYR A 1 232 ? 144.199 137.792 151.479 1.00 76.03 154 TYR A N 1
ATOM 721 C CA . TYR A 1 232 ? 144.042 136.767 152.507 1.00 76.03 154 TYR A CA 1
ATOM 722 C C . TYR A 1 232 ? 145.300 136.641 153.359 1.00 76.03 154 TYR A C 1
ATOM 723 O O . TYR A 1 232 ? 145.224 136.655 154.594 1.00 76.03 154 TYR A O 1
ATOM 732 N N . ILE A 1 233 ? 146.466 136.524 152.724 1.00 81.24 155 ILE A N 1
ATOM 733 C CA . ILE A 1 233 ? 147.692 136.306 153.484 1.00 81.24 155 ILE A CA 1
ATOM 734 C C . ILE A 1 233 ? 148.068 137.545 154.292 1.00 81.24 155 ILE A C 1
ATOM 735 O O . ILE A 1 233 ? 148.673 137.428 155.364 1.00 81.24 155 ILE A O 1
ATOM 740 N N . ALA A 1 234 ? 147.719 138.742 153.813 1.00 83.09 156 ALA A N 1
ATOM 741 C CA . ALA A 1 234 ? 148.021 139.952 154.566 1.00 83.09 156 ALA A CA 1
ATOM 742 C C . ALA A 1 234 ? 147.122 140.079 155.787 1.00 83.09 156 ALA A C 1
ATOM 743 O O . ALA A 1 234 ? 147.597 140.410 156.880 1.00 83.09 156 ALA A O 1
ATOM 745 N N . ILE A 1 235 ? 145.822 139.826 155.626 1.00 85.41 157 ILE A N 1
ATOM 746 C CA . ILE A 1 235 ? 144.915 139.925 156.764 1.00 85.41 157 ILE A CA 1
ATOM 747 C C . ILE A 1 235 ? 145.216 138.837 157.789 1.00 85.41 157 ILE A C 1
ATOM 748 O O . ILE A 1 235 ? 145.262 139.100 158.996 1.00 85.41 157 ILE A O 1
ATOM 753 N N . LYS A 1 236 ? 145.432 137.602 157.328 1.00 88.11 158 LYS A N 1
ATOM 754 C CA . LYS A 1 236 ? 145.644 136.494 158.253 1.00 88.11 158 LYS A CA 1
ATOM 755 C C . LYS A 1 236 ? 146.947 136.634 159.032 1.00 88.11 158 LYS A C 1
ATOM 756 O O . LYS A 1 236 ? 146.973 136.370 160.240 1.00 88.11 158 LYS A O 1
ATOM 758 N N . LYS A 1 237 ? 148.030 137.043 158.373 1.00 92.21 159 LYS A N 1
ATOM 759 C CA . LYS A 1 237 ? 149.352 137.134 158.995 1.00 92.21 159 LYS A CA 1
ATOM 760 C C . LYS A 1 237 ? 149.941 138.512 158.725 1.00 92.21 159 LYS A C 1
ATOM 761 O O . LYS A 1 237 ? 150.812 138.671 157.858 1.00 92.21 159 LYS A O 1
ATOM 763 N N . PRO A 1 238 ? 149.493 139.533 159.452 1.00 103.39 160 PRO A N 1
ATOM 764 C CA . PRO A 1 238 ? 150.034 140.887 159.274 1.00 103.39 160 PRO A CA 1
ATOM 765 C C . PRO A 1 238 ? 151.246 141.213 160.134 1.00 103.39 160 PRO A C 1
ATOM 766 O O . PRO A 1 238 ? 151.623 142.387 160.206 1.00 103.39 160 PRO A O 1
ATOM 770 N N . ILE A 1 239 ? 151.856 140.220 160.785 1.00 110.50 161 ILE A N 1
ATOM 771 C CA . ILE A 1 239 ? 152.999 140.485 161.655 1.00 110.50 161 ILE A CA 1
ATOM 772 C C . ILE A 1 239 ? 154.161 141.050 160.848 1.00 110.50 161 ILE A C 1
ATOM 773 O O . ILE A 1 239 ? 154.813 142.019 161.256 1.00 110.50 161 ILE A O 1
ATOM 775 N N . GLN A 1 240 ? 154.437 140.454 159.687 1.00 112.93 162 GLN A N 1
ATOM 776 C CA . GLN A 1 240 ? 155.503 140.922 158.815 1.00 112.93 162 GLN A CA 1
ATOM 777 C C . GLN A 1 240 ? 155.005 141.703 157.609 1.00 112.93 162 GLN A C 1
ATOM 778 O O . GLN A 1 240 ? 155.783 142.463 157.025 1.00 112.93 162 GLN A O 1
ATOM 780 N N . ALA A 1 241 ? 153.738 141.532 157.221 1.00 111.56 163 ALA A N 1
ATOM 781 C CA . ALA A 1 241 ? 153.200 142.294 156.100 1.00 111.56 163 ALA A CA 1
ATOM 782 C C . ALA A 1 241 ? 153.186 143.786 156.404 1.00 111.56 163 ALA A C 1
ATOM 783 O O . ALA A 1 241 ? 153.547 144.605 155.550 1.00 111.56 163 ALA A O 1
ATOM 785 N N . ASN A 1 242 ? 152.770 144.160 157.616 1.00 113.86 164 ASN A N 1
ATOM 786 C CA . ASN A 1 242 ? 152.776 145.568 157.997 1.00 113.86 164 ASN A CA 1
ATOM 787 C C . ASN A 1 242 ? 154.196 146.110 158.093 1.00 113.86 164 ASN A C 1
ATOM 788 O O . ASN A 1 242 ? 154.467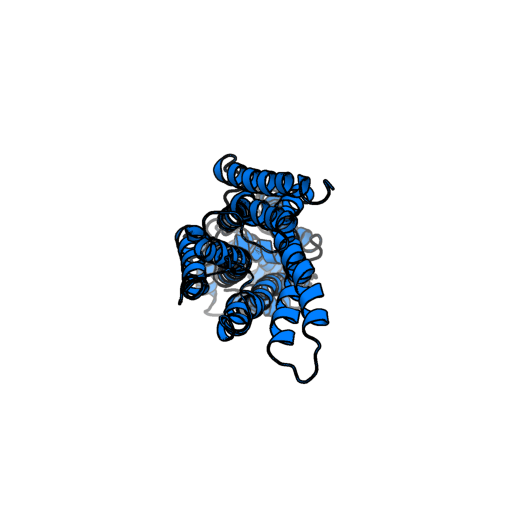 147.237 157.663 1.00 113.86 164 ASN A O 1
ATOM 793 N N . GLN A 1 243 ? 155.114 145.325 158.649 1.00 107.46 165 GLN A N 1
ATOM 794 C CA . GLN A 1 243 ? 156.494 145.762 158.814 1.00 107.46 165 GLN A CA 1
ATOM 795 C C . GLN A 1 243 ? 157.287 145.568 157.527 1.00 107.46 165 GLN A C 1
ATOM 796 O O . GLN A 1 243 ? 157.975 146.479 157.068 1.00 107.46 165 GLN A O 1
ATOM 802 N N . ALA A 1 250 ? 156.336 144.349 146.094 1.00 67.86 172 ALA A N 1
ATOM 803 C CA . ALA A 1 250 ? 155.188 144.014 145.260 1.00 67.86 172 ALA A CA 1
ATOM 804 C C . ALA A 1 250 ? 155.637 143.582 143.869 1.00 67.86 172 ALA A C 1
ATOM 805 O O . ALA A 1 250 ? 154.969 142.787 143.210 1.00 67.86 172 ALA A O 1
ATOM 807 N N . PHE A 1 251 ? 156.780 144.115 143.435 1.00 67.35 173 PHE A N 1
ATOM 808 C CA . PHE A 1 251 ? 157.305 143.792 142.113 1.00 67.35 173 PHE A CA 1
ATOM 809 C C . PHE A 1 251 ? 157.631 142.309 141.987 1.00 67.35 173 PHE A C 1
ATOM 810 O O . PHE A 1 251 ? 157.450 141.723 140.912 1.00 67.35 173 PHE A O 1
ATOM 818 N N . ILE A 1 252 ? 158.099 141.688 143.072 1.00 68.29 174 ILE A N 1
ATOM 819 C CA . ILE A 1 252 ? 158.418 140.265 143.041 1.00 68.29 174 ILE A CA 1
ATOM 820 C C . ILE A 1 252 ? 157.166 139.440 142.769 1.00 68.29 174 ILE A C 1
ATOM 821 O O . ILE A 1 252 ? 157.184 138.505 141.958 1.00 68.29 174 ILE A O 1
ATOM 826 N N . LYS A 1 253 ? 156.059 139.773 143.437 1.00 68.23 175 LYS A N 1
ATOM 827 C CA . LYS A 1 253 ? 154.816 139.043 143.213 1.00 68.23 175 LYS A CA 1
ATOM 828 C C . LYS A 1 253 ? 154.313 139.221 141.786 1.00 68.23 175 LYS A C 1
ATOM 829 O O . LYS A 1 253 ? 153.785 138.273 141.193 1.00 68.23 175 LYS A O 1
ATOM 831 N N . ILE A 1 254 ? 154.462 140.422 141.223 1.00 65.37 176 ILE A N 1
ATOM 832 C CA . ILE A 1 254 ? 154.066 140.651 139.837 1.00 65.37 176 ILE A CA 1
ATOM 833 C C . ILE A 1 254 ? 154.907 139.800 138.893 1.00 65.37 176 ILE A C 1
ATOM 834 O O . ILE A 1 254 ? 154.386 139.189 137.948 1.00 65.37 176 ILE A O 1
ATOM 839 N N . THR A 1 255 ? 156.221 139.748 139.126 1.00 69.11 177 THR A N 1
ATOM 840 C CA . THR A 1 255 ? 157.067 138.895 138.301 1.00 69.11 177 THR A CA 1
ATOM 841 C C . THR A 1 255 ? 156.668 137.433 138.422 1.00 69.11 177 THR A C 1
ATOM 842 O O . THR A 1 255 ? 156.679 136.708 137.424 1.00 69.11 177 THR A O 1
ATOM 846 N N . VAL A 1 256 ? 156.307 136.989 139.627 1.00 67.71 178 VAL A N 1
ATOM 847 C CA . VAL A 1 256 ? 155.939 135.589 139.822 1.00 67.71 178 VAL A CA 1
ATOM 848 C C . VAL A 1 256 ? 154.709 135.238 138.992 1.00 67.71 178 VAL A C 1
ATOM 849 O O . VAL A 1 256 ? 154.682 134.217 138.294 1.00 67.71 178 VAL A O 1
ATOM 853 N N . VAL A 1 257 ? 153.678 136.085 139.041 1.00 63.24 179 VAL A N 1
ATOM 854 C CA . VAL A 1 257 ? 152.447 135.770 138.322 1.00 63.24 179 VAL A CA 1
ATOM 855 C C . VAL A 1 257 ? 152.662 135.869 136.816 1.00 63.24 179 VAL A C 1
ATOM 856 O O . VAL A 1 257 ? 152.145 135.044 136.050 1.00 63.24 179 VAL A O 1
ATOM 860 N N . TRP A 1 258 ? 153.430 136.865 136.359 1.00 60.29 180 TRP A N 1
ATOM 861 C CA . TRP A 1 258 ? 153.704 136.948 134.928 1.00 60.29 180 TRP A CA 1
ATOM 862 C C . TRP A 1 258 ? 154.513 135.759 134.426 1.00 60.29 180 TRP A C 1
ATOM 863 O O . TRP A 1 258 ? 154.219 135.240 133.344 1.00 60.29 180 TRP A O 1
ATOM 874 N N . LEU A 1 259 ? 155.508 135.304 135.187 1.00 61.40 181 LEU A N 1
ATOM 875 C CA . LEU A 1 259 ? 156.250 134.105 134.821 1.00 61.40 181 LEU A CA 1
ATOM 876 C C . LEU A 1 259 ? 155.370 132.862 134.835 1.00 61.40 181 LEU A C 1
ATOM 877 O O . LEU A 1 259 ? 155.529 131.986 133.980 1.00 61.40 181 LEU A O 1
ATOM 882 N N . ILE A 1 260 ? 154.445 132.766 135.793 1.00 63.79 182 ILE A N 1
ATOM 883 C CA . ILE A 1 260 ? 153.524 131.633 135.821 1.00 63.79 182 ILE A CA 1
ATOM 884 C C . ILE A 1 260 ? 152.648 131.628 134.575 1.00 63.79 182 ILE A C 1
ATOM 885 O O . ILE A 1 260 ? 152.438 130.582 133.951 1.00 63.79 182 ILE A O 1
ATOM 890 N N . SER A 1 261 ? 152.134 132.794 134.184 1.00 63.18 183 SER A N 1
ATOM 891 C CA . SER A 1 261 ? 151.320 132.864 132.974 1.00 63.18 183 SER A CA 1
ATOM 892 C C . SER A 1 261 ? 152.140 132.525 131.732 1.00 63.18 183 SER A C 1
ATOM 893 O O . SER A 1 261 ? 151.651 131.837 130.825 1.00 63.18 183 SER A O 1
ATOM 896 N N . ILE A 1 262 ? 153.391 132.992 131.675 1.00 62.51 184 ILE A N 1
ATOM 897 C CA . ILE A 1 262 ? 154.254 132.669 130.541 1.00 62.51 184 ILE A CA 1
ATOM 898 C C . ILE A 1 262 ? 154.493 131.166 130.463 1.00 62.51 184 ILE A C 1
ATOM 899 O O . ILE A 1 262 ? 154.399 130.562 129.388 1.00 62.51 184 ILE A O 1
ATOM 904 N N . GLY A 1 263 ? 154.788 130.536 131.600 1.00 65.88 185 GLY A N 1
ATOM 905 C CA . GLY A 1 263 ? 154.954 129.094 131.639 1.00 65.88 185 GLY A CA 1
ATOM 906 C C . GLY A 1 263 ? 153.667 128.316 131.467 1.00 65.88 185 GLY A C 1
ATOM 907 O O . GLY A 1 263 ? 153.718 127.094 131.298 1.00 65.88 185 GLY A O 1
ATOM 908 N N . ILE A 1 264 ? 152.524 128.987 131.545 1.00 65.51 186 ILE A N 1
ATOM 909 C CA . ILE A 1 264 ? 151.256 128.364 131.183 1.00 65.51 186 ILE A CA 1
ATOM 910 C C . ILE A 1 264 ? 151.030 128.415 129.676 1.00 65.51 186 ILE A C 1
ATOM 911 O O . ILE A 1 264 ? 150.511 127.463 129.087 1.00 65.51 186 ILE A O 1
ATOM 916 N N . ALA A 1 265 ? 151.439 129.504 129.030 1.00 64.60 187 ALA A N 1
ATOM 917 C CA . ALA A 1 265 ? 151.175 129.703 127.610 1.00 64.60 187 ALA A CA 1
ATOM 918 C C . ALA A 1 265 ? 152.298 129.213 126.699 1.00 64.60 187 ALA A C 1
ATOM 919 O O . ALA A 1 265 ? 152.256 129.487 125.496 1.00 64.60 187 ALA A O 1
ATOM 921 N N . ILE A 1 266 ? 153.297 128.501 127.233 1.00 67.85 188 ILE A N 1
ATOM 922 C CA . ILE A 1 266 ? 154.437 128.088 126.405 1.00 67.85 188 ILE A CA 1
ATOM 923 C C . ILE A 1 266 ? 154.066 127.153 125.261 1.00 67.85 188 ILE A C 1
ATOM 924 O O . ILE A 1 266 ? 154.610 127.324 124.161 1.00 67.85 188 ILE A O 1
ATOM 929 N N . PRO A 1 267 ? 153.208 126.136 125.428 1.00 67.08 189 PRO A N 1
ATOM 930 C CA . PRO A 1 267 ? 153.043 125.153 124.340 1.00 67.08 189 PRO A CA 1
ATOM 931 C C . PRO A 1 267 ? 152.459 125.720 123.056 1.00 67.08 189 PRO A C 1
ATOM 932 O O . PRO A 1 267 ? 152.578 125.070 122.010 1.00 67.08 189 PRO A O 1
ATOM 936 N N . VAL A 1 268 ? 151.827 126.896 123.095 1.00 67.30 190 VAL A N 1
ATOM 937 C CA . VAL A 1 268 ? 151.125 127.399 121.911 1.00 67.30 190 VAL A CA 1
ATOM 938 C C . VAL A 1 268 ? 152.057 127.588 120.719 1.00 67.30 190 VAL A C 1
ATOM 939 O O . VAL A 1 268 ? 151.680 127.194 119.603 1.00 67.30 190 VAL A O 1
ATOM 943 N N . PRO A 1 269 ? 153.256 128.175 120.860 1.00 66.90 191 PRO A N 1
ATOM 944 C CA . PRO A 1 269 ? 154.183 128.182 119.714 1.00 66.90 191 PRO A CA 1
ATOM 945 C C . PRO A 1 269 ? 154.475 126.798 119.158 1.00 66.90 191 PRO A C 1
ATOM 946 O O . PRO A 1 269 ? 154.615 126.642 117.940 1.00 66.90 191 PRO A O 1
ATOM 950 N N . ILE A 1 270 ? 154.572 125.788 120.015 1.00 67.72 192 ILE A N 1
ATOM 951 C CA . ILE A 1 270 ? 154.810 124.425 119.560 1.00 67.72 192 ILE A CA 1
ATOM 952 C C . ILE A 1 270 ? 153.539 123.853 118.942 1.00 67.72 192 ILE A C 1
ATOM 953 O O . ILE A 1 270 ? 153.327 123.947 117.735 1.00 67.72 192 ILE A O 1
ATOM 958 N N . PRO A 1 280 ? 146.734 124.180 96.334 1.00 67.92 202 PRO A N 1
ATOM 959 C CA . PRO A 1 280 ? 147.112 125.417 97.023 1.00 67.92 202 PRO A CA 1
ATOM 960 C C . PRO A 1 280 ? 146.353 125.610 98.330 1.00 67.92 202 PRO A C 1
ATOM 961 O O . PRO A 1 280 ? 145.230 125.128 98.458 1.00 67.92 202 PRO A O 1
ATOM 963 N N . ASN A 1 281 ? 146.965 126.304 99.286 1.00 76.73 203 ASN A N 1
ATOM 964 C CA . ASN A 1 281 ? 146.322 126.550 100.569 1.00 76.73 203 ASN A CA 1
ATOM 965 C C . ASN A 1 281 ? 146.996 127.734 101.245 1.00 76.73 203 ASN A C 1
ATOM 966 O O . ASN A 1 281 ? 148.125 128.106 100.913 1.00 76.73 203 ASN A O 1
ATOM 968 N N . ASN A 1 282 ? 146.284 128.319 102.203 1.00 84.65 204 ASN A N 1
ATOM 969 C CA . ASN A 1 282 ? 146.759 129.456 102.975 1.00 84.65 204 ASN A CA 1
ATOM 970 C C . ASN A 1 282 ? 146.590 129.179 104.464 1.00 84.65 204 ASN A C 1
ATOM 971 O O . ASN A 1 282 ? 145.927 128.222 104.873 1.00 84.65 204 ASN A O 1
ATOM 976 N N . ILE A 1 283 ? 147.202 130.035 105.275 1.00 87.34 205 ILE A N 1
ATOM 977 C CA . ILE A 1 283 ? 147.174 129.878 106.725 1.00 87.34 205 ILE A CA 1
ATOM 978 C C . ILE A 1 283 ? 145.803 130.279 107.252 1.00 87.34 205 ILE A C 1
ATOM 979 O O . ILE A 1 283 ? 145.171 131.215 106.747 1.00 87.34 205 ILE A O 1
ATOM 984 N N . THR A 1 284 ? 145.329 129.555 108.266 1.00 87.51 206 THR A N 1
ATOM 985 C CA . THR A 1 284 ? 144.055 129.856 108.921 1.00 87.51 206 THR A CA 1
ATOM 986 C C . THR A 1 284 ? 144.239 129.610 110.416 1.00 87.51 206 THR A C 1
ATOM 987 O O . THR A 1 284 ? 144.203 128.464 110.871 1.00 87.51 206 THR A O 1
ATOM 991 N N . CYS A 1 285 ? 144.437 130.689 111.173 1.00 89.35 207 CYS A N 1
ATOM 992 C CA . CYS A 1 285 ? 144.659 130.600 112.616 1.00 89.35 207 CYS A CA 1
ATOM 993 C C . CYS A 1 285 ? 143.305 130.528 113.309 1.00 89.35 207 CYS A C 1
ATOM 994 O O . CYS A 1 285 ? 142.647 131.541 113.547 1.00 89.35 207 CYS A O 1
ATOM 997 N N . VAL A 1 286 ? 142.882 129.309 113.635 1.00 89.66 208 VAL A N 1
ATOM 998 C CA . VAL A 1 286 ? 141.634 129.103 114.359 1.00 89.66 208 VAL A CA 1
ATOM 999 C C . VAL A 1 286 ? 141.892 128.163 115.529 1.00 89.66 208 VAL A C 1
ATOM 1000 O O . VAL A 1 286 ? 141.006 127.928 116.358 1.00 89.66 208 VAL A O 1
ATOM 1004 N N . LEU A 1 287 ? 143.111 127.622 115.603 1.00 87.66 209 LEU A N 1
ATOM 1005 C CA . LEU A 1 287 ? 143.530 126.738 116.692 1.00 87.66 209 LEU A CA 1
ATOM 1006 C C . LEU A 1 287 ? 142.590 125.529 116.781 1.00 87.66 209 LEU A C 1
ATOM 1007 O O . LEU A 1 287 ? 141.819 125.352 117.726 1.00 87.66 209 LEU A O 1
ATOM 1012 N N . THR A 1 288 ? 142.643 124.724 115.721 1.00 89.05 210 THR A N 1
ATOM 1013 C CA . THR A 1 288 ? 141.731 123.596 115.583 1.00 89.05 210 THR A CA 1
ATOM 1014 C C . THR A 1 288 ? 141.881 122.631 116.752 1.00 89.05 210 THR A C 1
ATOM 1015 O O . THR A 1 288 ? 142.971 122.444 117.300 1.00 89.05 210 THR A O 1
ATOM 1019 N N . LYS A 1 289 ? 140.760 122.014 117.133 1.00 87.02 211 LYS A N 1
ATOM 1020 C CA . LYS A 1 289 ? 140.762 121.097 118.267 1.00 87.02 211 LYS A CA 1
ATOM 1021 C C . LYS A 1 289 ? 141.622 119.868 118.004 1.00 87.02 211 LYS A C 1
ATOM 1022 O O . LYS A 1 289 ? 142.034 119.191 118.951 1.00 87.02 211 LYS A O 1
ATOM 1028 N N . GLU A 1 290 ? 141.896 119.557 116.736 1.00 92.99 212 GLU A N 1
ATOM 1029 C CA . GLU A 1 290 ? 142.683 118.370 116.422 1.00 92.99 212 GLU A CA 1
ATOM 1030 C C . GLU A 1 290 ? 144.129 118.538 116.874 1.00 92.99 212 GLU A C 1
ATOM 1031 O O . GLU A 1 290 ? 144.615 117.793 117.733 1.00 92.99 212 GLU A O 1
ATOM 1037 N N . ARG A 1 291 ? 144.834 119.517 116.304 1.00 93.78 213 ARG A N 1
ATOM 1038 C CA . ARG A 1 291 ? 146.236 119.712 116.660 1.00 93.78 213 ARG A CA 1
ATOM 1039 C C . ARG A 1 291 ? 146.381 120.216 118.092 1.00 93.78 213 ARG A C 1
ATOM 1040 O O . ARG A 1 291 ? 147.246 119.741 118.837 1.00 93.78 213 ARG A O 1
ATOM 1048 N N . PHE A 1 292 ? 145.551 121.173 118.495 1.00 85.14 214 PHE A N 1
ATOM 1049 C CA . PHE A 1 292 ? 145.570 121.695 119.861 1.00 85.14 214 PHE A CA 1
ATOM 1050 C C . PHE A 1 292 ? 144.472 121.041 120.699 1.00 85.14 214 PHE A C 1
ATOM 1051 O O . PHE A 1 292 ? 143.533 121.685 121.165 1.00 85.14 214 PHE A O 1
ATOM 1059 N N . GLY A 1 293 ? 144.608 119.732 120.887 1.00 85.60 215 GLY A N 1
ATOM 1060 C CA . GLY A 1 293 ? 143.620 118.975 121.629 1.00 85.60 215 GLY A CA 1
ATOM 1061 C C . GLY A 1 293 ? 143.842 118.990 123.125 1.00 85.60 215 GLY A C 1
ATOM 1062 O O . GLY A 1 293 ? 142.953 119.381 123.887 1.00 85.60 215 GLY A O 1
ATOM 1063 N N . ASP A 1 294 ? 145.029 118.560 123.558 1.00 85.42 216 ASP A N 1
ATOM 1064 C CA . ASP A 1 294 ? 145.333 118.538 124.983 1.00 85.42 216 ASP A CA 1
ATOM 1065 C C . ASP A 1 294 ? 145.360 119.941 125.573 1.00 85.42 216 ASP A C 1
ATOM 1066 O O . ASP A 1 294 ? 145.063 120.118 126.762 1.00 85.42 216 ASP A O 1
ATOM 1071 N N . PHE A 1 295 ? 145.733 120.940 124.768 1.00 82.08 217 PHE A N 1
ATOM 1072 C CA . PHE A 1 295 ? 145.781 122.308 125.270 1.00 82.08 217 PHE A CA 1
ATOM 1073 C C . PHE A 1 295 ? 144.394 122.810 125.645 1.00 82.08 217 PHE A C 1
ATOM 1074 O O . PHE A 1 295 ? 144.221 123.403 126.712 1.00 82.08 217 PHE A O 1
ATOM 1082 N N . MET A 1 296 ? 143.391 122.543 124.803 1.00 81.78 218 MET A N 1
ATOM 1083 C CA . MET A 1 296 ? 142.048 123.058 125.058 1.00 81.78 218 MET A CA 1
ATOM 1084 C C . MET A 1 296 ? 141.537 122.620 126.424 1.00 81.78 218 MET A C 1
ATOM 1085 O O . MET A 1 296 ? 140.711 123.306 127.036 1.00 81.78 218 MET A O 1
ATOM 1090 N N . LEU A 1 297 ? 142.020 121.483 126.920 1.00 77.64 219 LEU A N 1
ATOM 1091 C CA . LEU A 1 297 ? 141.633 121.026 128.247 1.00 77.64 219 LEU A CA 1
ATOM 1092 C C . LEU A 1 297 ? 142.576 121.566 129.316 1.00 77.64 219 LEU A C 1
ATOM 1093 O O . LEU A 1 297 ? 142.138 122.225 130.267 1.00 77.64 219 LEU A O 1
ATOM 1098 N N . PHE A 1 298 ? 143.877 121.301 129.172 1.00 79.31 220 PHE A N 1
ATOM 1099 C CA . PHE A 1 298 ? 144.820 121.608 130.242 1.00 79.31 220 PHE A CA 1
ATOM 1100 C 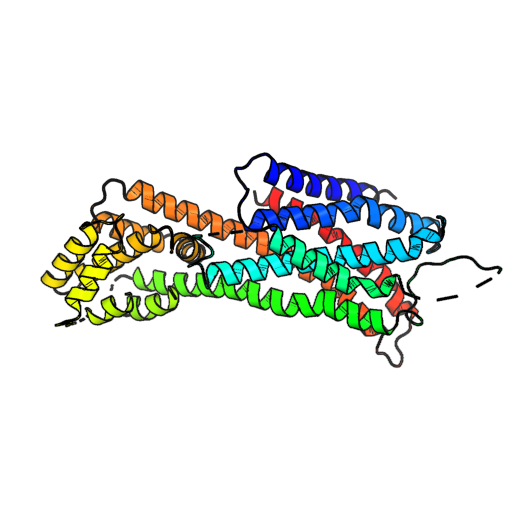C . PHE A 1 298 ? 145.004 123.108 130.438 1.00 79.31 220 PHE A C 1
ATOM 1101 O O . PHE A 1 298 ? 144.999 123.587 131.578 1.00 79.31 220 PHE A O 1
ATOM 1109 N N . GLY A 1 299 ? 145.187 123.863 129.353 1.00 73.55 221 GLY A N 1
ATOM 1110 C CA . GLY A 1 299 ? 145.330 125.301 129.484 1.00 73.55 221 GLY A CA 1
ATOM 1111 C C . GLY A 1 299 ? 144.081 125.958 130.035 1.00 73.55 221 GLY A C 1
ATOM 1112 O O . GLY A 1 299 ? 144.166 126.886 130.840 1.00 73.55 221 GLY A O 1
ATOM 1113 N N . SER A 1 300 ? 142.905 125.488 129.614 1.00 71.13 222 SER A N 1
ATOM 1114 C CA . SER A 1 300 ? 141.665 126.020 130.169 1.00 71.13 222 SER A CA 1
ATOM 1115 C C . SER A 1 300 ? 141.569 125.742 131.663 1.00 71.13 222 SER A C 1
ATOM 1116 O O . SER A 1 300 ? 141.198 126.628 132.444 1.00 71.13 222 SER A O 1
ATOM 1119 N N . LEU A 1 301 ? 141.914 124.520 132.081 1.00 68.42 223 LEU A N 1
ATOM 1120 C CA . LEU A 1 301 ? 141.881 124.191 133.502 1.00 68.42 223 LEU A CA 1
ATOM 1121 C C . LEU A 1 301 ? 142.850 125.061 134.292 1.00 68.42 223 LEU A C 1
ATOM 1122 O O . LEU A 1 301 ? 142.510 125.563 135.369 1.00 68.42 223 LEU A O 1
ATOM 1127 N N . ALA A 1 302 ? 144.062 125.251 133.770 1.00 65.45 224 ALA A N 1
ATOM 1128 C CA . ALA A 1 302 ? 145.075 126.007 134.495 1.00 65.45 224 ALA A CA 1
ATOM 1129 C C . ALA A 1 302 ? 144.828 127.508 134.440 1.00 65.45 224 ALA A C 1
ATOM 1130 O O . ALA A 1 302 ? 145.365 128.250 135.271 1.00 65.45 224 ALA A O 1
ATOM 1132 N N . ALA A 1 303 ? 144.031 127.975 133.479 1.00 67.52 225 ALA A N 1
ATOM 1133 C CA . ALA A 1 303 ? 143.816 129.410 133.339 1.00 67.52 225 ALA A CA 1
ATOM 1134 C C . ALA A 1 303 ? 142.562 129.864 134.072 1.00 67.52 225 ALA A C 1
ATOM 1135 O O . ALA A 1 303 ? 142.519 130.982 134.596 1.00 67.52 225 ALA A O 1
ATOM 1137 N N . PHE A 1 304 ? 141.526 129.026 134.113 1.00 65.40 226 PHE A N 1
ATOM 1138 C CA . PHE A 1 304 ? 140.267 129.420 134.728 1.00 65.40 226 PHE A CA 1
ATOM 1139 C C . PHE A 1 304 ? 139.957 128.629 135.991 1.00 65.40 226 PHE A C 1
ATOM 1140 O O . PHE A 1 304 ? 139.770 129.219 137.057 1.00 65.40 226 PHE A O 1
ATOM 1148 N N . PHE A 1 305 ? 139.900 127.300 135.903 1.00 64.80 227 PHE A N 1
ATOM 1149 C CA . PHE A 1 305 ? 139.415 126.514 137.032 1.00 64.80 227 PHE A CA 1
ATOM 1150 C C . PHE A 1 305 ? 140.400 126.537 138.192 1.00 64.80 227 PHE A C 1
ATOM 1151 O O . PHE A 1 305 ? 139.996 126.694 139.351 1.00 64.80 227 PHE A O 1
ATOM 1159 N N . THR A 1 306 ? 141.693 126.388 137.903 1.00 63.23 228 THR A N 1
ATOM 1160 C CA . THR A 1 306 ? 142.696 126.439 138.965 1.00 63.23 228 THR A CA 1
ATOM 1161 C C . THR A 1 306 ? 142.710 127.777 139.693 1.00 63.23 228 THR A C 1
ATOM 1162 O O . THR A 1 306 ? 142.724 127.774 140.936 1.00 63.23 228 THR A O 1
ATOM 1166 N N . PRO A 1 307 ? 142.711 128.936 139.021 1.00 61.00 229 PRO A N 1
ATOM 1167 C CA . PRO A 1 307 ? 142.606 130.192 139.778 1.00 61.00 229 PRO A CA 1
ATOM 1168 C C . PRO A 1 307 ? 141.261 130.377 140.451 1.00 61.00 229 PRO A C 1
ATOM 1169 O O . PRO A 1 307 ? 141.214 130.852 141.592 1.00 61.00 229 PRO A O 1
ATOM 1173 N N . LEU A 1 308 ? 140.165 130.013 139.777 1.00 59.39 230 LEU A N 1
ATOM 1174 C CA . LEU A 1 308 ? 138.834 130.270 140.317 1.00 59.39 230 LEU A CA 1
ATOM 1175 C C . LEU A 1 308 ? 138.564 129.466 141.579 1.00 59.39 230 LEU A C 1
ATOM 1176 O O . LEU A 1 308 ? 137.899 129.965 142.491 1.00 59.39 230 LEU A O 1
ATOM 1181 N N . ALA A 1 309 ? 139.149 128.272 141.680 1.00 59.43 231 ALA A N 1
ATOM 1182 C CA . ALA A 1 309 ? 139.010 127.507 142.941 1.00 59.43 231 ALA A CA 1
ATOM 1183 C C . ALA A 1 309 ? 139.582 128.342 144.093 1.00 59.43 231 ALA A C 1
ATOM 1184 O O . ALA A 1 309 ? 138.791 128.800 144.948 1.00 59.43 231 ALA A O 1
ATOM 1186 N N . ILE A 1 310 ? 140.901 128.558 144.098 1.00 58.84 232 ILE A N 1
ATOM 1187 C CA . ILE A 1 310 ? 141.560 129.307 145.211 1.00 58.84 232 ILE A CA 1
ATOM 1188 C C . ILE A 1 310 ? 140.968 130.718 145.306 1.00 58.84 232 ILE A C 1
ATOM 1189 O O . ILE A 1 310 ? 140.653 131.138 146.432 1.00 58.84 232 ILE A O 1
ATOM 1194 N N . MET A 1 311 ? 140.843 131.423 144.177 1.00 59.12 233 MET A N 1
ATOM 1195 C CA . MET A 1 311 ? 140.338 132.824 144.203 1.00 59.12 233 MET A CA 1
ATOM 1196 C C . MET A 1 311 ? 139.110 132.894 145.115 1.00 59.12 233 MET A C 1
ATOM 1197 O O . MET A 1 311 ? 139.173 133.616 146.127 1.00 59.12 233 MET A O 1
ATOM 1202 N N . ILE A 1 312 ? 138.045 132.165 144.768 1.00 57.28 234 ILE A N 1
ATOM 1203 C CA . ILE A 1 312 ? 136.785 132.206 145.568 1.00 57.28 234 ILE A CA 1
ATOM 1204 C C . ILE A 1 312 ? 137.127 132.017 147.050 1.00 57.28 234 ILE A C 1
ATOM 1205 O O . ILE A 1 312 ? 136.742 132.885 147.858 1.00 57.28 234 ILE A O 1
ATOM 1210 N N . VAL A 1 313 ? 137.823 130.926 147.387 1.00 56.67 235 VAL A N 1
ATOM 1211 C CA . VAL A 1 313 ? 138.154 130.632 148.814 1.00 56.67 235 VAL A CA 1
ATOM 1212 C C . VAL A 1 313 ? 138.902 131.825 149.419 1.00 56.67 235 VAL A C 1
ATOM 1213 O O . VAL A 1 313 ? 138.359 132.445 150.354 1.00 56.67 235 VAL A O 1
ATOM 1217 N N . THR A 1 314 ? 140.099 132.129 148.908 1.00 56.14 236 THR A N 1
ATOM 1218 C CA . THR A 1 314 ? 140.924 133.233 149.471 1.00 56.14 236 THR A CA 1
ATOM 1219 C C . THR A 1 314 ? 140.075 134.504 149.595 1.00 56.14 236 THR A C 1
ATOM 1220 O O . THR A 1 314 ? 140.142 135.151 150.655 1.00 56.14 236 THR A O 1
ATOM 1224 N N . TYR A 1 315 ? 139.314 134.843 148.550 1.00 58.16 237 TYR A N 1
ATOM 1225 C CA . TYR A 1 315 ? 138.449 136.052 148.580 1.00 58.16 237 TYR A CA 1
ATOM 1226 C C . TYR A 1 315 ? 137.583 136.024 149.842 1.00 58.16 237 TYR A C 1
ATOM 1227 O O . TYR A 1 315 ? 137.584 137.019 150.592 1.00 58.16 237 TYR A O 1
ATOM 1236 N N . PHE A 1 316 ? 136.872 134.916 150.068 1.00 55.20 238 PHE A N 1
ATOM 1237 C CA . PHE A 1 316 ? 135.971 134.810 151.246 1.00 55.20 238 PHE A CA 1
ATOM 1238 C C . PHE A 1 316 ? 136.804 134.736 152.531 1.00 55.20 238 PHE A C 1
ATOM 1239 O O . PHE A 1 316 ? 136.372 135.300 153.554 1.00 55.20 238 PHE A O 1
ATOM 1247 N N . LEU A 1 317 ? 137.957 134.064 152.475 1.00 56.42 239 LEU A N 1
ATOM 1248 C CA . LEU A 1 317 ? 138.828 133.925 153.674 1.00 56.42 239 LEU A CA 1
ATOM 1249 C C . LEU A 1 317 ? 139.014 135.302 154.321 1.00 56.42 239 LEU A C 1
ATOM 1250 O O . LEU A 1 317 ? 138.895 135.391 155.558 1.00 56.42 239 LEU A O 1
ATOM 1255 N N . THR A 1 318 ? 139.279 136.332 153.510 1.00 53.78 240 THR A N 1
ATOM 1256 C CA . THR A 1 318 ? 139.447 137.711 154.044 1.00 53.78 240 THR A CA 1
ATOM 1257 C C . THR A 1 318 ? 138.141 138.163 154.702 1.00 53.78 240 THR A C 1
ATOM 1258 O O . THR A 1 318 ? 138.188 138.613 155.866 1.00 53.78 240 THR A O 1
ATOM 1262 N N . ILE A 1 319 ? 137.022 138.044 153.982 1.00 53.55 241 ILE A N 1
ATOM 1263 C CA . ILE A 1 319 ? 135.704 138.495 154.518 1.00 53.55 241 ILE A CA 1
ATOM 1264 C C . ILE A 1 319 ? 135.435 137.766 155.837 1.00 53.55 241 ILE A C 1
ATOM 1265 O O . ILE A 1 319 ? 134.960 138.419 156.784 1.00 53.55 241 ILE A O 1
ATOM 1270 N N . ARG A 1 320 ? 135.732 136.465 155.889 1.00 48.35 242 ARG A N 1
ATOM 1271 C CA . ARG A 1 320 ? 135.510 135.670 157.126 1.00 48.35 242 ARG A CA 1
ATOM 1272 C C . ARG A 1 320 ? 136.114 136.413 158.322 1.00 48.35 242 ARG A C 1
ATOM 1273 O O . ARG A 1 320 ? 135.391 136.610 159.313 1.00 48.35 242 ARG A O 1
ATOM 1275 N N . PHE A 1 321 ? 137.388 136.805 158.229 1.00 58.94 243 PHE A N 1
ATOM 1276 C CA . PHE A 1 321 ? 138.068 137.488 159.361 1.00 58.94 243 PHE A CA 1
ATOM 1277 C C . PHE A 1 321 ? 137.294 138.752 159.747 1.00 58.94 243 PHE A C 1
ATOM 1278 O O . PHE A 1 321 ? 137.008 138.938 160.946 1.00 58.94 243 PHE A O 1
ATOM 1286 N N . ARG A 1 322 ? 136.983 139.599 158.762 1.00 60.92 244 ARG A N 1
ATOM 1287 C CA . ARG A 1 322 ? 136.189 140.825 159.040 1.00 60.92 244 ARG A CA 1
ATOM 1288 C C . ARG A 1 322 ? 134.923 140.431 159.805 1.00 60.92 244 ARG A C 1
ATOM 1289 O O . ARG A 1 322 ? 134.700 140.981 160.899 1.00 60.92 244 ARG A O 1
ATOM 1291 N N . ARG A 1 323 ? 134.134 139.508 159.248 1.00 65.28 245 ARG A N 1
ATOM 1292 C CA . ARG A 1 323 ? 132.876 139.061 159.904 1.00 65.28 245 ARG A CA 1
ATOM 1293 C C . ARG A 1 323 ? 133.184 138.582 161.327 1.00 65.28 245 ARG A C 1
ATOM 1294 O O . ARG A 1 323 ? 132.501 139.040 162.261 1.00 65.28 245 ARG A O 1
ATOM 1296 N N . ARG A 1 324 ? 134.165 137.687 161.476 1.00 70.38 246 ARG A N 1
ATOM 1297 C CA . ARG A 1 324 ? 134.538 137.163 162.818 1.00 70.38 246 ARG A CA 1
ATOM 1298 C C . ARG A 1 324 ? 134.630 138.337 163.796 1.00 70.38 246 ARG A C 1
ATOM 1299 O O . ARG A 1 324 ? 133.903 138.319 164.809 1.00 70.38 246 ARG A O 1
ATOM 1301 N N . GLY A 1 325 ? 135.489 139.315 163.496 1.00 73.10 247 GLY A N 1
ATOM 1302 C CA . GLY A 1 325 ? 135.604 140.506 164.358 1.00 73.10 247 GLY A CA 1
ATOM 1303 C C . GLY A 1 325 ? 134.268 141.207 164.505 1.00 73.10 247 GLY A C 1
ATOM 1304 O O . GLY A 1 325 ? 133.776 141.281 165.639 1.00 73.10 247 GLY A O 1
ATOM 1305 N N . ALA A 1 326 ? 133.698 141.690 163.397 1.00 72.72 248 ALA A N 1
ATOM 1306 C CA . ALA A 1 326 ? 132.388 142.383 163.425 1.00 72.72 248 ALA A CA 1
ATOM 1307 C C . ALA A 1 326 ? 131.510 141.815 164.543 1.00 72.72 248 ALA A C 1
ATOM 1308 O O . ALA A 1 326 ? 131.192 142.568 165.485 1.00 72.72 248 ALA A O 1
ATOM 1310 N N . GLU A 1 327 ? 131.116 140.544 164.422 1.00 77.74 249 GLU A N 1
ATOM 1311 C CA . GLU A 1 327 ? 130.233 139.908 165.435 1.00 77.74 249 GLU A CA 1
ATOM 1312 C C . GLU A 1 327 ? 130.870 140.041 166.820 1.00 77.74 249 GLU A C 1
ATOM 1313 O O . GLU A 1 327 ? 130.236 140.640 167.709 1.00 77.74 249 GLU A O 1
ATOM 1315 N N . ALA A 1 328 ? 132.075 139.491 166.992 1.00 78.61 250 ALA A N 1
ATOM 1316 C CA . ALA A 1 328 ? 132.752 139.538 168.309 1.00 78.61 250 ALA A CA 1
ATOM 1317 C C . ALA A 1 328 ? 132.704 140.966 168.860 1.00 78.61 250 ALA A C 1
ATOM 1318 O O . ALA A 1 328 ? 132.366 141.127 170.049 1.00 78.61 250 ALA A O 1
ATOM 1320 N N . LEU A 1 329 ? 133.026 141.961 168.027 1.00 75.72 251 LEU A N 1
ATOM 1321 C CA . LEU A 1 329 ? 133.060 143.341 168.504 1.00 75.72 251 LEU A CA 1
ATOM 1322 C C . LEU A 1 329 ? 131.665 143.837 168.871 1.00 75.72 251 LEU A C 1
ATOM 1323 O O . LEU A 1 329 ? 131.497 144.543 169.874 1.00 75.72 251 LEU A O 1
ATOM 1328 N N . GLU A 1 330 ? 130.653 143.481 168.076 1.00 81.86 252 GLU A N 1
ATOM 1329 C CA . GLU A 1 330 ? 129.293 143.899 168.395 1.00 81.86 252 GLU A CA 1
ATOM 1330 C C . GLU A 1 330 ? 128.851 143.339 169.740 1.00 81.86 252 GLU A C 1
ATOM 1331 O O . GLU A 1 330 ? 128.242 144.050 170.547 1.00 81.86 252 GLU A O 1
ATOM 1333 N N . ARG A 1 331 ? 129.157 142.067 170.003 1.00 85.44 253 ARG A N 1
ATOM 1334 C CA . ARG A 1 331 ? 128.853 141.498 171.311 1.00 85.44 253 ARG A CA 1
ATOM 1335 C C . ARG A 1 331 ? 129.663 142.170 172.412 1.00 85.44 253 ARG A C 1
ATOM 1336 O O . ARG A 1 331 ? 129.176 142.313 173.539 1.00 85.44 253 ARG A O 1
ATOM 1338 N N . ALA A 1 332 ? 130.896 142.583 172.110 1.00 87.60 254 ALA A N 1
ATOM 1339 C CA . ALA A 1 332 ? 131.703 143.288 173.101 1.00 87.60 254 ALA A CA 1
ATOM 1340 C C . ALA A 1 332 ? 131.134 144.664 173.414 1.00 87.60 254 ALA A C 1
ATOM 1341 O O . ALA A 1 332 ? 131.386 145.205 174.496 1.00 87.60 254 ALA A O 1
ATOM 1343 N N . PHE A 1 333 ? 130.378 145.244 172.486 1.00 89.66 255 PHE A N 1
ATOM 1344 C CA . PHE A 1 333 ? 129.731 146.530 172.699 1.00 89.66 255 PHE A CA 1
ATOM 1345 C C . PHE A 1 333 ? 128.252 146.390 173.035 1.00 89.66 255 PHE A C 1
ATOM 1346 O O . PHE A 1 333 ? 127.511 147.375 172.952 1.00 89.66 255 PHE A O 1
ATOM 1348 N N . SER A 1 334 ? 127.808 145.195 173.413 1.00 91.67 256 SER A N 1
ATOM 1349 C CA . SER A 1 334 ? 126.404 144.929 173.700 1.00 91.67 256 SER A CA 1
ATOM 1350 C C . SER A 1 334 ? 126.025 145.211 175.147 1.00 91.67 256 SER A C 1
ATOM 1351 O O . SER A 1 334 ? 124.887 144.927 175.537 1.00 91.67 256 SER A O 1
ATOM 1354 N N . LEU A 1 335 ? 126.945 145.748 175.946 1.00 91.74 257 LEU A N 1
ATOM 1355 C CA . LEU A 1 335 ? 126.686 146.088 177.345 1.00 91.74 257 LEU A CA 1
ATOM 1356 C C . LEU A 1 335 ? 126.236 144.873 178.151 1.00 91.74 257 LEU A C 1
ATOM 1357 O O . LEU A 1 335 ? 125.834 144.997 179.309 1.00 91.74 257 LEU A O 1
ATOM 1362 N N . LYS A 1 339 ? 127.617 140.081 180.311 1.00 100.45 261 LYS A N 1
ATOM 1363 C CA . LYS A 1 339 ? 128.268 138.793 180.519 1.00 100.45 261 LYS A CA 1
ATOM 1364 C C . LYS A 1 339 ? 129.657 138.786 179.901 1.00 100.45 261 LYS A C 1
ATOM 1365 O O . LYS A 1 339 ? 129.917 139.506 178.938 1.00 100.45 261 LYS A O 1
ATOM 1367 N N . GLU A 1 340 ? 130.549 137.964 180.452 1.00 96.85 262 GLU A N 1
ATOM 1368 C CA . GLU A 1 340 ? 131.918 137.903 179.959 1.00 96.85 262 GLU A CA 1
ATOM 1369 C C . GLU A 1 340 ? 132.028 136.979 178.754 1.00 96.85 262 GLU A C 1
ATOM 1370 O O . GLU A 1 340 ? 132.897 136.103 178.713 1.00 96.85 262 G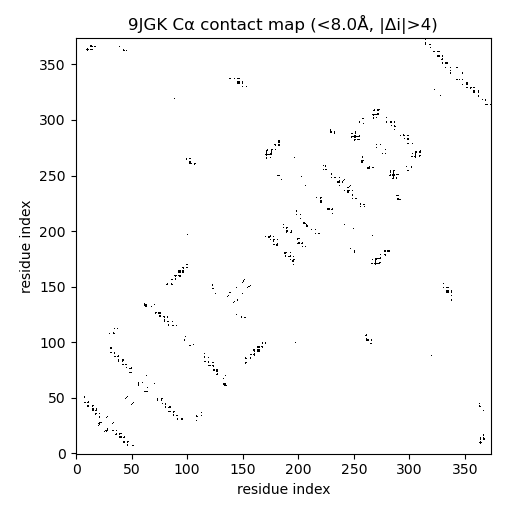LU A O 1
ATOM 1372 N N . ALA A 1 341 ? 131.154 137.173 177.767 1.00 98.38 263 ALA A N 1
ATOM 1373 C CA . ALA A 1 341 ? 131.260 136.475 176.495 1.00 98.38 263 ALA A CA 1
ATOM 1374 C C . ALA A 1 341 ? 131.979 137.293 175.437 1.00 98.38 263 ALA A C 1
ATOM 1375 O O . ALA A 1 341 ? 132.250 136.773 174.349 1.00 98.38 263 ALA A O 1
ATOM 1377 N N . LEU A 1 342 ? 132.291 138.556 175.734 1.00 96.13 264 LEU A N 1
ATOM 1378 C CA . LEU A 1 342 ? 132.968 139.407 174.763 1.00 96.13 264 LEU A CA 1
ATOM 1379 C C . LEU A 1 342 ? 134.375 138.903 174.479 1.00 96.13 264 LEU A C 1
ATOM 1380 O O . LEU A 1 342 ? 134.764 138.736 173.318 1.00 96.13 264 LEU A O 1
ATOM 1382 N N . LEU A 1 343 ? 135.153 138.652 175.533 1.00 100.81 265 LEU A N 1
ATOM 1383 C CA . LEU A 1 343 ? 136.534 138.216 175.371 1.00 100.81 265 LEU A CA 1
ATOM 1384 C C . LEU A 1 343 ? 136.645 136.820 174.777 1.00 100.81 265 LEU A C 1
ATOM 1385 O O . LEU A 1 343 ? 137.542 136.582 173.962 1.00 100.81 265 LEU A O 1
ATOM 1387 N N . ALA A 1 344 ? 135.750 135.904 175.155 1.00 103.96 266 ALA A N 1
ATOM 1388 C CA . ALA A 1 344 ? 135.828 134.534 174.656 1.00 103.96 266 ALA A CA 1
ATOM 1389 C C . ALA A 1 344 ? 135.700 134.473 173.140 1.00 103.96 266 ALA A C 1
ATOM 1390 O O . ALA A 1 344 ? 136.199 133.529 172.515 1.00 103.96 266 ALA A O 1
ATOM 1392 N N . ALA A 1 345 ? 135.043 135.458 172.532 1.00 105.03 267 ALA A N 1
ATOM 1393 C CA . ALA A 1 345 ? 134.932 135.540 171.082 1.00 105.03 267 ALA A CA 1
ATOM 1394 C C . ALA A 1 345 ? 135.956 136.481 170.466 1.00 105.03 267 ALA A C 1
ATOM 1395 O O . ALA A 1 345 ? 136.468 136.204 169.376 1.00 105.03 267 ALA A O 1
ATOM 1397 N N . LEU A 1 346 ? 136.265 137.590 171.141 1.00 99.25 268 LEU A N 1
ATOM 1398 C CA . LEU A 1 346 ? 137.263 138.517 170.623 1.00 99.25 268 LEU A CA 1
ATOM 1399 C C . LEU A 1 346 ? 138.639 137.874 170.553 1.00 99.25 268 LEU A C 1
ATOM 1400 O O . LEU A 1 346 ? 139.462 138.265 169.719 1.00 99.25 268 LEU A O 1
ATOM 1402 N N . ASP A 1 347 ? 138.908 136.888 171.413 1.00 101.87 269 ASP A N 1
ATOM 1403 C CA . ASP A 1 347 ? 140.192 136.196 171.363 1.00 101.87 269 ASP A CA 1
ATOM 1404 C C . ASP A 1 347 ? 140.389 135.514 170.016 1.00 101.87 269 ASP A C 1
ATOM 1405 O O . ASP A 1 347 ? 141.419 135.697 169.357 1.00 101.87 269 ASP A O 1
ATOM 1407 N N . ALA A 1 348 ? 139.403 134.726 169.586 1.00 107.20 270 ALA A N 1
ATOM 1408 C CA . ALA A 1 348 ? 139.472 134.087 168.280 1.00 107.20 270 ALA A CA 1
ATOM 1409 C C . ALA A 1 348 ? 139.305 135.077 167.137 1.00 107.20 270 ALA A C 1
ATOM 1410 O O . ALA A 1 348 ? 139.858 134.851 166.055 1.00 107.20 270 ALA A O 1
ATOM 1412 N N . LEU A 1 349 ? 138.557 136.162 167.349 1.00 103.81 271 LEU A N 1
ATOM 1413 C CA . LEU A 1 349 ? 138.393 137.162 166.300 1.00 103.81 271 LEU A CA 1
ATOM 1414 C C . LEU A 1 349 ? 139.717 137.845 165.979 1.00 103.81 271 LEU A C 1
ATOM 1415 O O . LEU A 1 349 ? 140.065 138.027 164.807 1.00 103.81 271 LEU A O 1
ATOM 1417 N N . ALA A 1 350 ? 140.470 138.231 167.013 1.00 104.86 272 ALA A N 1
ATOM 1418 C CA . ALA A 1 350 ? 141.740 138.915 166.792 1.00 104.86 272 ALA A CA 1
ATOM 1419 C C . ALA A 1 350 ? 142.749 138.006 166.103 1.00 104.86 272 ALA A C 1
ATOM 1420 O O . ALA A 1 350 ? 143.494 138.451 165.223 1.00 104.86 272 ALA A O 1
ATOM 1422 N N . GLU A 1 351 ? 142.790 136.735 166.488 1.00 105.04 273 GLU A N 1
ATOM 1423 C CA . GLU A 1 351 ? 143.716 135.786 165.885 1.00 105.04 273 GLU A CA 1
ATOM 1424 C C . GLU A 1 351 ? 142.997 134.877 164.896 1.00 105.04 273 GLU A C 1
ATOM 1425 O O . GLU A 1 351 ? 142.535 133.795 165.258 1.00 105.04 273 GLU A O 1
ATOM 1427 N N . LEU A 1 362 ? 147.250 137.659 175.061 1.00 100.88 284 LEU A N 1
ATOM 1428 C CA . LEU A 1 362 ? 146.901 138.780 175.927 1.00 100.88 284 LEU A CA 1
ATOM 1429 C C . LEU A 1 362 ? 145.393 138.885 176.100 1.00 100.88 284 LEU A C 1
ATOM 1430 O O . LEU A 1 362 ? 144.907 139.270 177.162 1.00 100.88 284 LEU A O 1
ATOM 1432 N N . LEU A 1 363 ? 144.655 138.547 175.040 1.00 101.67 285 LEU A N 1
ATOM 1433 C CA . LEU A 1 363 ? 143.199 138.604 175.105 1.00 101.67 285 LEU A CA 1
ATOM 1434 C C . LEU A 1 363 ? 142.653 137.616 176.128 1.00 101.67 285 LEU A C 1
ATOM 1435 O O . LEU A 1 363 ? 141.735 137.944 176.889 1.00 101.67 285 LEU A O 1
ATOM 1437 N N . ALA A 1 364 ? 143.205 136.401 176.162 1.00 105.63 286 ALA A N 1
ATOM 1438 C CA . ALA A 1 364 ? 142.747 135.411 177.130 1.00 105.63 286 ALA A CA 1
ATOM 1439 C C . ALA A 1 364 ? 143.042 135.844 178.559 1.00 105.63 286 ALA A C 1
ATOM 1440 O O . ALA A 1 364 ? 142.365 135.402 179.493 1.00 105.63 286 ALA A O 1
ATOM 1442 N N . LEU A 1 365 ? 144.045 136.702 178.751 1.00 104.40 287 LEU A N 1
ATOM 1443 C CA . LEU A 1 365 ? 144.320 137.227 180.081 1.00 104.40 287 LEU A CA 1
ATOM 1444 C C . LEU A 1 365 ? 143.157 138.047 180.620 1.00 104.40 287 LEU A C 1
ATOM 1445 O O . LEU A 1 365 ? 142.924 138.048 181.833 1.00 104.40 287 LEU A O 1
ATOM 1447 N N . LEU A 1 366 ? 142.424 138.745 179.750 1.00 104.65 288 LEU A N 1
ATOM 1448 C CA . LEU A 1 366 ? 141.254 139.488 180.206 1.00 104.65 288 LEU A CA 1
ATOM 1449 C C . LEU A 1 366 ? 140.187 138.549 180.751 1.00 104.65 288 LEU A C 1
ATOM 1450 O O . LEU A 1 366 ? 139.587 138.822 181.797 1.00 104.65 288 LEU A O 1
ATOM 1452 N N . ARG A 1 367 ? 139.937 137.437 180.055 1.00 105.29 289 ARG A N 1
ATOM 1453 C CA . ARG A 1 367 ? 138.988 136.448 180.558 1.00 105.29 289 ARG A CA 1
ATOM 1454 C C . ARG A 1 367 ? 139.505 135.796 181.831 1.00 105.29 289 ARG A C 1
ATOM 1455 O O . ARG A 1 367 ? 138.720 135.406 182.704 1.00 105.29 289 ARG A O 1
ATOM 1457 N N . ARG A 1 368 ? 140.827 135.658 181.947 1.00 100.15 290 ARG A N 1
ATOM 1458 C CA . ARG A 1 368 ? 141.412 135.177 183.193 1.00 100.15 290 ARG A CA 1
ATOM 1459 C C . ARG A 1 368 ? 141.123 136.141 184.336 1.00 100.15 290 ARG A C 1
ATOM 1460 O O . ARG A 1 368 ? 140.842 135.715 185.463 1.00 100.15 290 ARG A O 1
ATOM 1462 N N . LEU A 1 369 ? 141.191 137.446 184.063 1.00 98.19 291 LEU A N 1
ATOM 1463 C CA . LEU A 1 369 ? 140.895 138.439 185.091 1.00 98.19 291 LEU A CA 1
ATOM 1464 C C . LEU A 1 369 ? 139.461 138.307 185.585 1.00 98.19 291 LEU A C 1
ATOM 1465 O O . LEU A 1 369 ? 139.201 138.388 186.791 1.00 98.19 291 LEU A O 1
ATOM 1467 N N . LEU A 1 370 ? 138.519 138.102 184.672 1.00 95.51 292 LEU A N 1
ATOM 1468 C CA . LEU A 1 370 ? 137.127 137.907 185.048 1.00 95.51 292 LEU A CA 1
ATOM 1469 C C . LEU A 1 370 ? 136.918 136.500 185.591 1.00 95.51 292 LEU A C 1
ATOM 1470 O O . LEU A 1 370 ? 137.822 135.666 185.538 1.00 95.51 292 LEU A O 1
ATOM 1472 N N . LEU A 1 375 ? 141.440 136.520 191.269 1.00 110.88 297 LEU A N 1
ATOM 1473 C CA . LEU A 1 375 ? 141.608 135.862 189.979 1.00 110.88 297 LEU A CA 1
ATOM 1474 C C . LEU A 1 375 ? 143.063 135.474 189.749 1.00 110.88 297 LEU A C 1
ATOM 1475 O O . LEU A 1 375 ? 143.577 134.564 190.398 1.00 110.88 297 LEU A O 1
ATOM 1477 N N . PRO A 1 376 ? 143.731 136.168 188.826 1.00 109.45 298 PRO A N 1
ATOM 1478 C CA . PRO A 1 376 ? 145.131 135.833 188.536 1.00 109.45 298 PRO A CA 1
ATOM 1479 C C . PRO A 1 376 ? 146.069 136.270 189.649 1.00 109.45 298 PRO A C 1
ATOM 1480 O O . PRO A 1 376 ? 146.359 137.461 189.798 1.00 109.45 298 PRO A O 1
ATOM 1482 N N . ALA A 1 377 ? 146.552 135.308 190.437 1.00 108.35 299 ALA A N 1
ATOM 1483 C CA . ALA A 1 377 ? 147.459 135.638 191.531 1.00 108.35 299 ALA A CA 1
ATOM 1484 C C . ALA A 1 377 ? 148.848 135.988 191.015 1.00 108.35 299 ALA A C 1
ATOM 1485 O O . ALA A 1 377 ? 149.460 136.959 191.474 1.00 108.35 299 ALA A O 1
ATOM 1487 N N . ASP A 1 378 ? 149.362 135.214 190.057 1.00 111.48 300 ASP A N 1
ATOM 1488 C CA . ASP A 1 378 ? 150.706 135.412 189.539 1.00 111.48 300 ASP A CA 1
ATOM 1489 C C . ASP A 1 378 ? 150.749 135.898 188.098 1.00 111.48 300 ASP A C 1
ATOM 1490 O O . ASP A 1 378 ? 151.837 136.228 187.612 1.00 111.48 300 ASP A O 1
ATOM 1492 N N . GLU A 1 379 ? 149.614 135.952 187.402 1.00 108.02 301 GLU A N 1
ATOM 1493 C CA . GLU A 1 379 ? 149.585 136.459 186.037 1.00 108.02 301 GLU A CA 1
ATOM 1494 C C . GLU A 1 379 ? 149.527 137.978 185.976 1.00 108.02 301 GLU A C 1
ATOM 1495 O O . GLU A 1 379 ? 149.560 138.540 184.875 1.00 108.02 301 GLU A O 1
ATOM 1497 N N . LEU A 1 380 ? 149.435 138.649 187.127 1.00 109.29 302 LEU A N 1
ATOM 1498 C CA . LEU A 1 380 ? 149.380 140.106 187.137 1.00 109.29 302 LEU A CA 1
ATOM 1499 C C . LEU A 1 380 ? 150.654 140.721 186.578 1.00 109.29 302 LEU A C 1
ATOM 1500 O O . LEU A 1 380 ? 150.598 141.759 185.911 1.00 109.29 302 LEU A O 1
ATOM 1502 N N . ALA A 1 381 ? 151.809 140.106 186.843 1.00 106.58 303 ALA A N 1
ATOM 1503 C CA . ALA A 1 381 ? 153.058 140.613 186.283 1.00 106.58 303 ALA A CA 1
ATOM 1504 C C . ALA A 1 381 ? 153.046 140.545 184.762 1.00 106.58 303 ALA A C 1
ATOM 1505 O O . ALA A 1 381 ? 153.449 141.498 184.085 1.00 106.58 303 ALA A O 1
ATOM 1507 N N . ALA A 1 382 ? 152.580 139.425 184.206 1.00 106.51 304 ALA A N 1
ATOM 1508 C CA . ALA A 1 382 ? 152.482 139.307 182.755 1.00 106.51 304 ALA A CA 1
ATOM 1509 C C . ALA A 1 382 ? 151.483 140.306 182.189 1.00 106.51 304 ALA A C 1
ATOM 1510 O O . ALA A 1 382 ? 151.714 140.892 181.125 1.00 106.51 304 ALA A O 1
ATOM 1512 N N . LEU A 1 383 ? 150.360 140.508 182.882 1.00 106.33 305 LEU A N 1
ATOM 1513 C CA . LEU A 1 383 ? 149.377 141.480 182.418 1.00 106.33 305 LEU A CA 1
ATOM 1514 C C . LEU A 1 383 ? 149.959 142.886 182.405 1.00 106.33 305 LEU A C 1
ATOM 1515 O O . LEU A 1 383 ? 149.745 143.645 181.454 1.00 106.33 305 LEU A O 1
ATOM 1517 N N . ARG A 1 384 ? 150.698 143.250 183.453 1.00 104.54 306 ARG A N 1
ATOM 1518 C CA . ARG A 1 384 ? 151.324 144.567 183.497 1.00 104.54 306 ARG A CA 1
ATOM 1519 C C . ARG A 1 384 ? 152.380 144.708 182.410 1.00 104.54 306 ARG A C 1
ATOM 1520 O O . ARG A 1 384 ? 152.522 145.780 181.809 1.00 104.54 306 ARG A O 1
ATOM 1522 N N . ALA A 1 385 ? 153.132 143.639 182.147 1.00 101.00 307 ALA A N 1
ATOM 1523 C CA . ALA A 1 385 ? 154.099 143.672 181.056 1.00 101.00 307 ALA A CA 1
ATOM 1524 C C . ALA A 1 385 ? 153.406 143.890 179.717 1.00 101.00 307 ALA A C 1
ATOM 1525 O O . ALA A 1 385 ? 153.874 144.678 178.887 1.00 101.00 307 ALA A O 1
ATOM 1527 N N . ALA A 1 386 ? 152.289 143.197 179.491 1.00 100.95 308 ALA A N 1
ATOM 1528 C CA . ALA A 1 386 ? 151.540 143.378 178.253 1.00 100.95 308 ALA A CA 1
ATOM 1529 C C . ALA A 1 386 ? 150.998 144.796 178.145 1.00 100.95 308 ALA A C 1
ATOM 1530 O O . ALA A 1 386 ? 150.989 145.386 177.059 1.00 100.95 308 ALA A O 1
ATOM 1532 N N . LEU A 1 387 ? 150.532 145.356 179.262 1.00 104.68 309 LEU A N 1
ATOM 1533 C CA . LEU A 1 387 ? 150.069 146.739 179.258 1.00 104.68 309 LEU A CA 1
ATOM 1534 C C . LEU A 1 387 ? 151.201 147.691 178.898 1.00 104.68 309 LEU A C 1
ATOM 1535 O O . LEU A 1 387 ? 151.002 148.647 178.140 1.00 104.68 309 LEU A O 1
ATOM 1537 N N . THR A 1 388 ? 152.399 147.443 179.430 1.00 107.47 310 THR A N 1
ATOM 1538 C CA . THR A 1 388 ? 153.558 148.250 179.072 1.00 107.47 310 THR A CA 1
ATOM 1539 C C . THR A 1 388 ? 154.032 147.998 177.647 1.00 107.47 310 THR A C 1
ATOM 1540 O O . THR A 1 388 ? 154.864 148.763 177.148 1.00 107.47 310 THR A O 1
ATOM 1542 N N . ARG A 1 389 ? 153.530 146.954 176.986 1.00 107.08 311 ARG A N 1
ATOM 1543 C CA . ARG A 1 389 ? 153.907 146.668 175.608 1.00 107.08 311 ARG A CA 1
ATOM 1544 C C . ARG A 1 389 ? 153.257 147.613 174.607 1.00 107.08 311 ARG A C 1
ATOM 1545 O O . ARG A 1 389 ? 153.614 147.575 173.425 1.00 107.08 311 ARG A O 1
ATOM 1547 N N . PHE A 1 390 ? 152.319 148.452 175.045 1.00 100.62 312 PHE A N 1
ATOM 1548 C CA . PHE A 1 390 ? 151.668 149.440 174.187 1.00 100.62 312 PHE A CA 1
ATOM 1549 C C . PHE A 1 390 ? 152.092 150.821 174.666 1.00 100.62 312 PHE A C 1
ATOM 1550 O O . PHE A 1 390 ? 151.525 151.357 175.632 1.00 100.62 312 PHE A O 1
ATOM 1552 N N . PRO A 1 391 ? 153.091 151.433 174.027 1.00 102.41 313 PRO A N 1
ATOM 1553 C CA . PRO A 1 391 ? 153.541 152.755 174.482 1.00 102.41 313 PRO A CA 1
ATOM 1554 C C . PRO A 1 391 ? 152.581 153.874 174.125 1.00 102.41 313 PRO A C 1
ATOM 1555 O O . PRO A 1 391 ? 152.541 154.884 174.838 1.00 102.41 313 PRO A O 1
ATOM 1559 N N . GLU A 1 392 ? 151.815 153.731 173.041 1.00 100.97 314 GLU A N 1
ATOM 1560 C CA . GLU A 1 392 ? 150.890 154.786 172.641 1.00 100.97 314 GLU A CA 1
ATOM 1561 C C . GLU A 1 392 ? 149.846 155.037 173.721 1.00 100.97 314 GLU A C 1
ATOM 1562 O O . GLU A 1 392 ? 149.582 156.187 174.091 1.00 100.97 314 GLU A O 1
ATOM 1564 N N . PHE A 1 393 ? 149.241 153.968 174.242 1.00 96.84 315 PHE A N 1
ATOM 1565 C CA . PHE A 1 393 ? 148.323 154.115 175.364 1.00 96.84 315 PHE A CA 1
ATOM 1566 C C . PHE A 1 393 ? 149.052 154.480 176.650 1.00 96.84 315 PHE A C 1
ATOM 1567 O O . PHE A 1 393 ? 148.437 155.058 177.552 1.00 96.84 315 PHE A O 1
ATOM 1569 N N . ARG A 1 394 ? 150.340 154.155 176.745 1.00 89.29 316 ARG A N 1
ATOM 1570 C CA . ARG A 1 394 ? 151.203 154.518 177.876 1.00 89.29 316 ARG A CA 1
ATOM 1571 C C . ARG A 1 394 ? 150.617 153.905 179.148 1.00 89.29 316 ARG A C 1
ATOM 1572 O O . ARG A 1 394 ? 150.246 152.723 179.135 1.00 89.29 316 ARG A O 1
ATOM 1574 N N . GLU A 1 395 ? 150.520 154.648 180.247 1.00 86.13 317 GLU A N 1
ATOM 1575 C CA . GLU A 1 395 ? 150.074 154.116 181.527 1.00 86.13 317 GLU A CA 1
ATOM 1576 C C . GLU A 1 395 ? 148.577 154.274 181.751 1.00 86.13 317 GLU A C 1
ATOM 1577 O O . GLU A 1 395 ? 148.083 153.890 182.816 1.00 86.13 317 GLU A O 1
ATOM 1579 N N . ALA A 1 396 ? 147.848 154.834 180.786 1.00 83.00 318 ALA A N 1
ATOM 1580 C CA . ALA A 1 396 ? 146.400 154.931 180.929 1.00 83.00 318 ALA A CA 1
ATOM 1581 C C . ALA A 1 396 ? 145.769 153.549 181.011 1.00 83.00 318 ALA A C 1
ATOM 1582 O O . ALA A 1 396 ? 144.850 153.323 181.806 1.00 83.00 318 ALA A O 1
ATOM 1584 N N . LEU A 1 397 ? 146.251 152.610 180.194 1.00 81.36 319 LEU A N 1
ATOM 1585 C CA . LEU A 1 397 ? 145.736 151.248 180.252 1.00 81.36 319 LEU A CA 1
ATOM 1586 C C . LEU A 1 397 ? 146.021 150.613 181.605 1.00 81.36 319 LEU A C 1
ATOM 1587 O O . LEU A 1 397 ? 145.165 149.919 182.164 1.00 81.36 319 LEU A O 1
ATOM 1589 N N . LEU A 1 398 ? 147.217 150.842 182.152 1.00 81.37 320 LEU A N 1
ATOM 1590 C CA . LEU A 1 398 ? 147.539 150.303 183.470 1.00 81.37 320 LEU A CA 1
ATOM 1591 C C . LEU A 1 398 ? 146.642 150.902 184.546 1.00 81.37 320 LEU A C 1
ATOM 1592 O O . LEU A 1 398 ? 146.182 150.193 185.450 1.00 81.37 320 LEU A O 1
ATOM 1594 N N . ALA A 1 399 ? 146.387 152.210 184.468 1.00 80.40 321 ALA A N 1
ATOM 1595 C CA . ALA A 1 399 ? 145.500 152.849 185.435 1.00 80.40 321 ALA A CA 1
ATOM 1596 C C . ALA A 1 399 ? 144.088 152.289 185.338 1.00 80.40 321 ALA A C 1
ATOM 1597 O O . ALA A 1 399 ? 143.442 152.024 186.360 1.00 80.40 321 ALA A O 1
ATOM 1599 N N . LEU A 1 400 ? 143.592 152.100 184.114 1.00 78.45 322 LEU A N 1
ATOM 1600 C CA . LEU A 1 400 ? 142.264 151.526 183.936 1.00 78.45 322 LEU A CA 1
ATOM 1601 C C . LEU A 1 400 ? 142.209 150.101 184.466 1.00 78.45 322 LEU A C 1
ATOM 1602 O O . LEU A 1 400 ? 141.207 149.692 185.060 1.00 78.45 322 LEU A O 1
ATOM 1604 N N . LEU A 1 401 ? 143.279 149.329 184.260 1.00 78.49 323 LEU A N 1
ATOM 1605 C CA . LEU A 1 401 ? 143.322 147.967 184.785 1.00 78.49 323 LEU A CA 1
ATOM 1606 C C . LEU A 1 401 ? 143.294 147.963 186.307 1.00 78.49 323 LEU A C 1
ATOM 1607 O O . LEU A 1 401 ? 142.593 147.150 186.921 1.00 78.49 323 LEU A O 1
ATOM 1609 N N . ASP A 1 402 ? 144.055 148.863 186.933 1.00 82.62 324 ASP A N 1
ATOM 1610 C CA . ASP A 1 402 ? 144.040 148.953 188.389 1.00 82.62 324 ASP A CA 1
ATOM 1611 C C . ASP A 1 402 ? 142.658 149.337 188.900 1.00 82.62 324 ASP A C 1
ATOM 1612 O O . ASP A 1 402 ? 142.164 148.764 189.880 1.00 82.62 324 ASP A O 1
ATOM 1614 N N . ARG A 1 403 ? 142.013 150.302 188.239 1.00 83.84 325 ARG A N 1
ATOM 1615 C CA . ARG A 1 403 ? 140.669 150.704 188.642 1.00 83.84 325 ARG A CA 1
ATOM 1616 C C . ARG A 1 403 ? 139.679 149.557 188.483 1.00 83.84 325 ARG A C 1
ATOM 1617 O O . ARG A 1 403 ? 138.814 149.351 189.341 1.00 83.84 325 ARG A O 1
ATOM 1619 N N . TYR A 1 404 ? 139.786 148.802 187.386 1.00 82.25 326 TYR A N 1
ATOM 1620 C CA . TYR A 1 404 ? 138.889 147.672 187.169 1.00 82.25 326 TYR A CA 1
ATOM 1621 C C . TYR A 1 404 ? 139.103 146.591 188.218 1.00 82.25 326 TYR A C 1
ATOM 1622 O O . TYR A 1 404 ? 138.141 145.975 188.692 1.00 82.25 326 TYR A O 1
ATOM 1624 N N . LEU A 1 405 ? 140.360 146.340 188.587 1.00 85.94 327 LEU A N 1
ATOM 1625 C CA . LEU A 1 405 ? 140.635 145.384 189.653 1.00 85.94 327 LEU A CA 1
ATOM 1626 C C . LEU A 1 405 ? 140.046 145.858 190.976 1.00 85.94 327 LEU A C 1
ATOM 1627 O O . LEU A 1 405 ? 139.514 145.055 191.752 1.00 85.94 327 LEU A O 1
ATOM 1629 N N . ALA A 1 406 ? 140.131 147.162 191.249 1.00 88.05 328 ALA A N 1
ATOM 1630 C CA . ALA A 1 406 ? 139.592 147.692 192.497 1.00 88.05 328 ALA A CA 1
ATOM 1631 C C . ALA A 1 406 ? 138.067 147.675 192.505 1.00 88.05 328 ALA A C 1
ATOM 1632 O O . ALA A 1 406 ? 137.451 147.405 193.542 1.00 88.05 328 ALA A O 1
ATOM 1634 N N . THR A 1 407 ? 137.442 147.959 191.366 1.00 89.99 329 THR A N 1
ATOM 1635 C CA . THR A 1 407 ? 135.995 148.119 191.286 1.00 89.99 329 THR A CA 1
ATOM 1636 C C . THR A 1 407 ? 135.253 146.806 191.075 1.00 89.99 329 THR A C 1
ATOM 1637 O O . THR A 1 407 ? 134.020 146.819 190.994 1.00 89.99 329 THR A O 1
ATOM 1639 N N . ARG A 1 408 ? 135.968 145.685 190.979 1.00 91.10 330 ARG A N 1
ATOM 1640 C CA . ARG A 1 408 ? 135.365 144.357 190.876 1.00 91.10 330 ARG A CA 1
ATOM 1641 C C . ARG A 1 408 ? 134.449 144.249 189.654 1.00 91.10 330 ARG A C 1
ATOM 1642 O O . ARG A 1 408 ? 133.241 144.028 189.763 1.00 91.10 330 ARG A O 1
ATOM 1644 N N . ASP A 1 409 ? 135.058 144.415 188.479 1.00 93.01 331 ASP A N 1
ATOM 1645 C CA . ASP A 1 409 ? 134.417 144.168 187.182 1.00 93.01 331 ASP A CA 1
ATOM 1646 C C . ASP A 1 409 ? 133.190 145.063 187.048 1.00 93.01 331 ASP A C 1
ATOM 1647 O O . ASP A 1 409 ? 133.333 146.291 187.192 1.00 93.01 331 ASP A O 1
ATOM 1649 N N . LEU A 1 410 ? 131.999 144.522 186.779 1.00 92.89 332 LEU A N 1
ATOM 1650 C CA . LEU A 1 410 ? 130.780 145.297 186.517 1.00 92.89 332 LEU A CA 1
ATOM 1651 C C . LEU A 1 410 ? 131.042 146.180 185.303 1.00 92.89 332 LEU A C 1
ATOM 1652 O O . LEU A 1 410 ? 131.411 145.643 184.243 1.00 92.89 332 LEU A O 1
ATOM 1654 N N . ALA A 1 411 ? 130.865 147.499 185.386 1.00 86.99 333 ALA A N 1
ATOM 1655 C CA . ALA A 1 411 ? 131.144 148.361 184.243 1.00 86.99 333 ALA A CA 1
ATOM 1656 C C . ALA A 1 411 ? 132.629 148.671 184.110 1.00 86.99 333 ALA A C 1
ATOM 1657 O O . ALA A 1 411 ? 133.083 149.060 183.026 1.00 86.99 333 ALA A O 1
ATOM 1659 N N . ASP A 1 412 ? 133.390 148.520 185.196 1.00 83.85 334 ASP A N 1
ATOM 1660 C CA . ASP A 1 412 ? 134.821 148.791 185.136 1.00 83.85 334 ASP A CA 1
ATOM 1661 C C . ASP A 1 412 ? 135.519 147.843 184.170 1.00 83.85 334 ASP A C 1
ATOM 1662 O O . ASP A 1 412 ? 136.365 148.265 183.375 1.00 83.85 334 ASP A O 1
ATOM 1664 N N . ALA A 1 413 ? 135.168 146.558 184.209 1.00 82.47 335 ALA A N 1
ATOM 1665 C CA . ALA A 1 413 ? 135.738 145.629 183.241 1.00 82.47 335 ALA A CA 1
ATOM 1666 C C . ALA A 1 413 ? 135.302 145.983 181.826 1.00 82.47 335 ALA A C 1
ATOM 1667 O O . ALA A 1 413 ? 136.076 145.829 180.873 1.00 82.47 335 ALA A O 1
ATOM 1669 N N . ARG A 1 414 ? 134.069 146.469 181.670 1.00 75.35 336 ARG A N 1
ATOM 1670 C CA . ARG A 1 414 ? 133.579 146.837 180.346 1.00 75.35 336 ARG A CA 1
ATOM 1671 C C . ARG A 1 414 ? 134.392 147.982 179.757 1.00 75.35 336 ARG A C 1
ATOM 1672 O O . ARG A 1 414 ? 134.824 147.924 178.599 1.00 75.35 336 ARG A O 1
ATOM 1674 N N . ASP A 1 415 ? 134.629 149.033 180.542 1.00 77.39 337 ASP A N 1
ATOM 1675 C CA . ASP A 1 415 ? 135.412 150.126 179.982 1.00 77.39 337 ASP A CA 1
ATOM 1676 C C . ASP A 1 415 ? 136.890 149.768 179.886 1.00 77.39 337 ASP A C 1
ATOM 1677 O O . ASP A 1 415 ? 137.586 150.311 179.023 1.00 77.39 337 ASP A O 1
ATOM 1682 N N . LEU A 1 416 ? 137.367 148.812 180.692 1.00 72.93 338 LEU A N 1
ATOM 1683 C CA . LEU A 1 416 ? 138.732 148.326 180.524 1.00 72.93 338 LEU A CA 1
ATOM 1684 C C . LEU A 1 416 ? 138.901 147.622 179.184 1.00 72.93 338 LEU A C 1
ATOM 1685 O O . LEU A 1 416 ? 139.863 147.883 178.454 1.00 72.93 338 LEU A O 1
ATOM 1690 N N . VAL A 1 417 ? 137.979 146.717 178.845 1.00 63.58 339 VAL A N 1
ATOM 1691 C CA . VAL A 1 417 ? 138.109 146.016 177.573 1.00 63.58 339 VAL A CA 1
ATOM 1692 C C . VAL A 1 417 ? 137.866 146.970 176.412 1.00 63.58 339 VAL A C 1
ATOM 1693 O O . VAL A 1 417 ? 138.491 146.836 175.356 1.00 63.58 339 VAL A O 1
ATOM 1697 N N . TRP A 1 418 ? 136.981 147.957 176.580 1.00 61.05 340 TRP A N 1
ATOM 1698 C CA . TRP A 1 418 ? 136.792 148.949 175.525 1.00 61.05 340 TRP A CA 1
ATOM 1699 C C . TRP A 1 418 ? 138.071 149.747 175.283 1.00 61.05 340 TRP A C 1
ATOM 1700 O O . TRP A 1 418 ? 138.474 149.967 174.133 1.00 61.05 340 TRP A O 1
ATOM 1702 N N . ALA A 1 419 ? 138.732 150.178 176.360 1.00 59.99 341 ALA A N 1
ATOM 1703 C CA . ALA A 1 419 ? 139.994 150.896 176.219 1.00 59.99 341 ALA A CA 1
ATOM 1704 C C . ALA A 1 419 ? 141.063 150.015 175.589 1.00 59.99 341 ALA A C 1
ATOM 1705 O O . ALA A 1 419 ? 141.840 150.476 174.745 1.00 59.99 341 ALA A O 1
ATOM 1707 N N . LEU A 1 420 ? 141.125 148.746 175.994 1.00 53.38 342 LEU A N 1
ATOM 1708 C CA . LEU A 1 420 ? 142.100 147.828 175.417 1.00 53.38 342 LEU A CA 1
ATOM 1709 C C . LEU A 1 420 ? 141.868 147.651 173.924 1.00 53.38 342 LEU A C 1
ATOM 1710 O O . LEU A 1 420 ? 142.821 147.631 173.140 1.00 53.38 342 LEU A O 1
ATOM 1715 N N . VAL A 1 421 ? 140.605 147.517 173.512 1.00 55.16 343 VAL A N 1
ATOM 1716 C CA . VAL A 1 421 ? 140.293 147.363 172.094 1.00 55.16 343 VAL A CA 1
ATOM 1717 C C . VAL A 1 421 ? 140.671 148.620 171.326 1.00 55.16 343 VAL A C 1
ATOM 1718 O O . VAL A 1 421 ? 141.204 148.547 170.211 1.00 55.16 343 VAL A O 1
ATOM 1722 N N . LEU A 1 422 ? 140.400 149.793 171.901 1.00 53.65 344 LEU A N 1
ATOM 1723 C CA . LEU A 1 422 ? 140.791 151.028 171.230 1.00 53.65 344 LEU A CA 1
ATOM 1724 C C . LEU A 1 422 ? 142.305 151.119 171.086 1.00 53.65 344 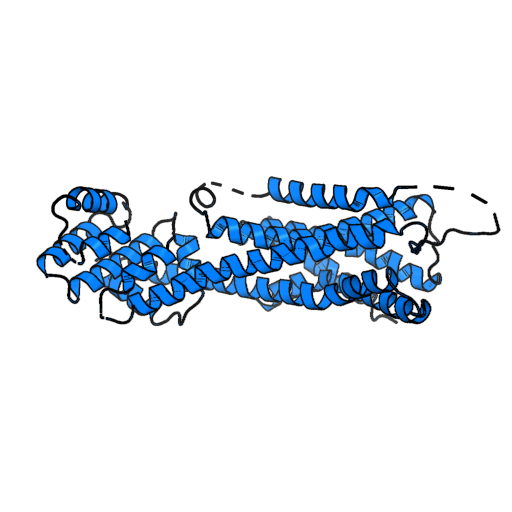LEU A C 1
ATOM 1725 O O . LEU A 1 422 ? 142.813 151.526 170.035 1.00 53.65 344 LEU A O 1
ATOM 1730 N N . ALA A 1 423 ? 143.044 150.740 172.129 1.00 53.02 345 ALA A N 1
ATOM 1731 C CA . ALA A 1 423 ? 144.500 150.775 172.045 1.00 53.02 345 ALA A CA 1
ATOM 1732 C C . ALA A 1 423 ? 145.017 149.783 171.011 1.00 53.02 345 ALA A C 1
ATOM 1733 O O . ALA A 1 423 ? 145.966 150.082 170.277 1.00 53.02 345 ALA A O 1
ATOM 1735 N N . ILE A 1 424 ? 144.408 148.597 170.944 1.00 55.98 346 ILE A N 1
ATOM 1736 C CA . ILE A 1 424 ? 144.805 147.606 169.948 1.00 55.98 346 ILE A CA 1
ATOM 1737 C C . ILE A 1 424 ? 144.577 148.153 168.546 1.00 55.98 346 ILE A C 1
ATOM 1738 O O . ILE A 1 424 ? 145.441 148.046 167.669 1.00 55.98 346 ILE A O 1
ATOM 1743 N N . ALA A 1 425 ? 143.411 148.760 168.319 1.00 58.93 347 ALA A N 1
ATOM 1744 C CA . ALA A 1 425 ? 143.156 149.403 167.038 1.00 58.93 347 ALA A CA 1
ATOM 1745 C C . ALA A 1 425 ? 144.112 150.558 166.782 1.00 58.93 347 ALA A C 1
ATOM 1746 O O . ALA A 1 425 ? 144.346 150.911 165.622 1.00 58.93 347 ALA A O 1
ATOM 1748 N N . SER A 1 426 ? 144.668 151.154 167.837 1.00 64.41 348 SER A N 1
ATOM 1749 C CA . SER A 1 426 ? 145.635 152.230 167.659 1.00 64.41 348 SER A CA 1
ATOM 1750 C C . SER A 1 426 ? 147.001 151.712 167.228 1.00 64.41 348 SER A C 1
ATOM 1751 O O . SER A 1 426 ? 147.735 152.423 166.533 1.00 64.41 348 SER A O 1
ATOM 1754 N N . ASP A 1 427 ? 147.361 150.498 167.632 1.00 65.73 349 ASP A N 1
ATOM 1755 C CA . ASP A 1 427 ? 148.672 149.963 167.296 1.00 65.73 349 ASP A CA 1
ATOM 1756 C C . ASP A 1 427 ? 148.788 149.757 165.788 1.00 65.73 349 ASP A C 1
ATOM 1757 O O . ASP A 1 427 ? 147.869 149.222 165.161 1.00 65.73 349 ASP A O 1
ATOM 1759 N N . PRO A 1 428 ? 149.903 150.169 165.177 1.00 64.92 350 PRO A N 1
ATOM 1760 C CA . PRO A 1 428 ? 150.064 149.976 163.728 1.00 64.92 350 PRO A CA 1
ATOM 1761 C C . PRO A 1 428 ? 150.177 148.521 163.317 1.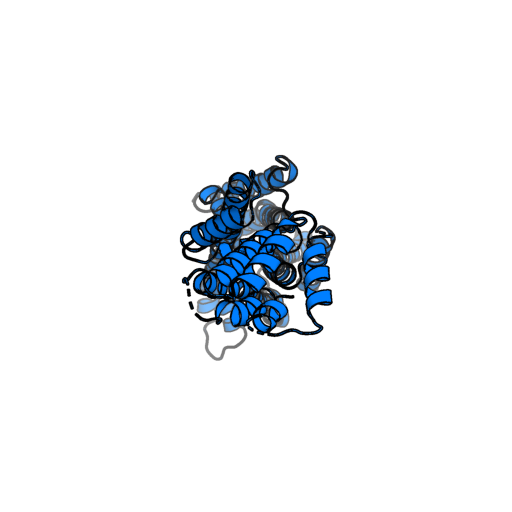00 64.92 350 PRO A C 1
ATOM 1762 O O . PRO A 1 428 ? 150.122 148.233 162.114 1.00 64.92 350 PRO A O 1
ATOM 1766 N N . ARG A 1 429 ? 150.337 147.598 164.265 1.00 72.78 351 ARG A N 1
ATOM 1767 C CA . ARG A 1 429 ? 150.410 146.184 163.921 1.00 72.78 351 ARG A CA 1
ATOM 1768 C C . ARG A 1 429 ? 149.028 145.613 163.630 1.00 72.78 351 ARG A C 1
ATOM 1769 O O . ARG A 1 429 ? 148.820 144.967 162.597 1.00 72.78 351 ARG A O 1
ATOM 1771 N N . TYR A 1 430 ? 148.070 145.840 164.528 1.00 71.64 352 TYR A N 1
ATOM 1772 C CA . TYR A 1 430 ? 146.722 145.311 164.368 1.00 71.64 352 TYR A CA 1
ATOM 1773 C C . TYR A 1 430 ? 145.780 146.263 163.644 1.00 71.64 352 TYR A C 1
ATOM 1774 O O . TYR A 1 430 ? 144.639 145.878 163.369 1.00 71.64 352 TYR A O 1
ATOM 1783 N N . ARG A 1 431 ? 146.214 147.486 163.341 1.00 66.35 353 ARG A N 1
ATOM 1784 C CA . ARG A 1 431 ? 145.292 148.480 162.793 1.00 66.35 353 ARG A CA 1
ATOM 1785 C C . ARG A 1 431 ? 144.625 148.037 161.497 1.00 66.35 353 ARG A C 1
ATOM 1786 O O . ARG A 1 431 ? 143.395 148.178 161.391 1.00 66.35 353 ARG A O 1
ATOM 1794 N N . PRO A 1 432 ? 145.336 147.518 160.487 1.00 70.72 354 PRO A N 1
ATOM 1795 C CA . PRO A 1 432 ? 144.628 147.102 159.263 1.00 70.72 354 PRO A CA 1
ATOM 1796 C C . PRO A 1 432 ? 143.612 145.999 159.497 1.00 70.72 354 PRO A C 1
ATOM 1797 O O . PRO A 1 432 ? 142.493 146.076 158.976 1.00 70.72 354 PRO A O 1
ATOM 1801 N N . ALA A 1 433 ? 143.964 144.978 160.280 1.00 69.70 355 ALA A N 1
ATOM 1802 C CA . ALA A 1 433 ? 143.028 143.887 160.530 1.00 69.70 355 ALA A CA 1
ATOM 1803 C C . ALA A 1 433 ? 141.791 144.377 161.272 1.00 69.70 355 ALA A C 1
ATOM 1804 O O . ALA A 1 433 ? 140.662 144.005 160.926 1.00 69.70 355 ALA A O 1
ATOM 1806 N N . VAL A 1 434 ? 141.981 145.217 162.291 1.00 67.42 356 VAL A N 1
ATOM 1807 C CA . VAL A 1 434 ? 140.848 145.698 163.073 1.00 67.42 356 VAL A CA 1
ATOM 1808 C C . VAL A 1 434 ? 139.967 146.612 162.233 1.00 67.42 356 VAL A C 1
ATOM 1809 O O . VAL A 1 434 ? 138.736 146.553 162.315 1.00 67.42 356 VAL A O 1
ATOM 1813 N N . ALA A 1 435 ? 140.577 147.464 161.408 1.00 64.56 357 ALA A N 1
ATOM 1814 C CA . ALA A 1 435 ? 139.788 148.281 160.493 1.00 64.56 357 ALA A CA 1
ATOM 1815 C C . ALA A 1 435 ? 139.000 147.409 159.526 1.00 64.56 357 ALA A C 1
ATOM 1816 O O . ALA A 1 435 ? 137.850 147.718 159.194 1.00 64.56 357 ALA A O 1
ATOM 1818 N N . ALA A 1 436 ? 139.599 146.307 159.069 1.00 66.00 358 ALA A N 1
ATOM 1819 C CA . ALA A 1 436 ? 138.889 145.392 158.182 1.00 66.00 358 ALA A CA 1
ATOM 1820 C C . ALA A 1 436 ? 137.677 144.783 158.874 1.00 66.00 358 ALA A C 1
ATOM 1821 O O . ALA A 1 436 ? 136.584 144.731 158.301 1.00 66.00 358 ALA A O 1
ATOM 1823 N N . MET A 1 437 ? 137.849 144.314 160.112 1.00 65.41 359 MET A N 1
ATOM 1824 C CA . MET A 1 437 ? 136.705 143.753 160.831 1.00 65.41 359 MET A CA 1
ATOM 1825 C C . MET A 1 437 ? 135.629 144.806 161.063 1.00 65.41 359 MET A C 1
ATOM 1826 O O . MET A 1 437 ? 134.433 144.513 160.952 1.00 65.41 359 MET A O 1
ATOM 1831 N N . ILE A 1 438 ? 136.030 146.035 161.390 1.00 65.03 360 ILE A N 1
ATOM 1832 C CA . ILE A 1 438 ? 135.058 147.107 161.593 1.00 65.03 360 ILE A CA 1
ATOM 1833 C C . ILE A 1 438 ? 134.335 147.434 160.292 1.00 65.03 360 ILE A C 1
ATOM 1834 O O . ILE A 1 438 ? 133.186 147.893 160.311 1.00 65.03 360 ILE A O 1
ATOM 1839 N N . ALA A 1 439 ? 134.979 147.188 159.146 1.00 70.41 361 ALA A N 1
ATOM 1840 C CA . ALA A 1 439 ? 134.338 147.468 157.863 1.00 70.41 361 ALA A CA 1
ATOM 1841 C C . ALA A 1 439 ? 133.009 146.735 157.734 1.00 70.41 361 ALA A C 1
ATOM 1842 O O . ALA A 1 439 ? 132.044 147.276 157.182 1.00 70.41 361 ALA A O 1
ATOM 1844 N N . PHE A 1 440 ? 132.939 145.504 158.232 1.00 75.69 362 PHE A N 1
ATOM 1845 C CA . PHE A 1 440 ? 131.680 144.780 158.332 1.00 75.69 362 PHE A CA 1
ATOM 1846 C C . PHE A 1 440 ? 131.061 145.051 159.697 1.00 75.69 362 PHE A C 1
ATOM 1847 O O . PHE A 1 440 ? 131.756 145.017 160.716 1.00 75.69 362 PHE A O 1
ATOM 1849 N N . GLY A 1 441 ? 129.766 145.339 159.714 1.00 79.65 363 GLY A N 1
ATOM 1850 C CA . GLY A 1 441 ? 129.060 145.639 160.943 1.00 79.65 363 GLY A CA 1
ATOM 1851 C C . GLY A 1 441 ? 128.240 146.909 160.827 1.00 79.65 363 GLY A C 1
ATOM 1852 O O . GLY A 1 441 ? 128.309 147.649 159.850 1.00 79.65 363 GLY A O 1
ATOM 1853 N N . ASP A 1 442 ? 127.448 147.145 161.878 1.00 81.76 364 ASP A N 1
ATOM 1854 C CA . ASP A 1 442 ? 126.542 148.289 161.894 1.00 81.76 364 ASP A CA 1
ATOM 1855 C C . ASP A 1 442 ? 127.279 149.619 161.838 1.00 81.76 364 ASP A C 1
ATOM 1856 O O . ASP A 1 442 ? 126.681 150.626 161.445 1.00 81.76 364 ASP A O 1
ATOM 1858 N N . ALA A 1 443 ? 128.551 149.648 162.243 1.00 76.10 365 ALA A N 1
ATOM 1859 C CA . ALA A 1 443 ? 129.400 150.833 162.164 1.00 76.10 365 ALA A CA 1
ATOM 1860 C C . ALA A 1 443 ? 128.871 151.985 163.010 1.00 76.10 365 ALA A C 1
ATOM 1861 O O . ALA A 1 443 ? 129.339 153.120 162.881 1.00 76.10 365 ALA A O 1
ATOM 1863 N N . GLU A 1 444 ? 127.895 151.711 163.873 1.00 78.02 366 GLU A N 1
ATOM 1864 C CA . GLU A 1 444 ? 127.386 152.690 164.824 1.00 78.02 366 GLU A CA 1
ATOM 1865 C C . GLU A 1 444 ? 127.567 152.238 166.264 1.00 78.02 366 GLU A C 1
ATOM 1866 O O . GLU A 1 444 ? 128.075 152.997 167.097 1.00 78.02 366 GLU A O 1
ATOM 1868 N N . VAL A 1 445 ? 127.165 151.005 166.573 1.00 76.54 367 VAL A N 1
ATOM 1869 C CA . VAL A 1 445 ? 127.442 150.434 167.886 1.00 76.54 367 VAL A CA 1
ATOM 1870 C C . VAL A 1 445 ? 128.946 150.339 168.109 1.00 76.54 367 VAL A C 1
ATOM 1871 O O . VAL A 1 445 ? 129.444 150.569 169.220 1.00 76.54 367 VAL A O 1
ATOM 1875 N N . LEU A 1 446 ? 129.693 150.009 167.053 1.00 73.46 368 LEU A N 1
ATOM 1876 C CA . LEU A 1 446 ? 131.147 149.968 167.154 1.00 73.46 368 LEU A CA 1
ATOM 1877 C C . LEU A 1 446 ? 131.712 151.343 167.482 1.00 73.46 368 LEU A C 1
ATOM 1878 O O . LEU A 1 446 ? 132.607 151.469 168.325 1.00 73.46 368 LEU A O 1
ATOM 1883 N N . ARG A 1 447 ? 131.198 152.388 166.829 1.00 75.52 369 ARG A N 1
ATOM 1884 C CA . ARG A 1 447 ? 131.659 153.738 167.132 1.00 75.52 369 ARG A CA 1
ATOM 1885 C C . ARG A 1 447 ? 131.321 154.126 168.563 1.00 75.52 369 ARG A C 1
ATOM 1886 O O . ARG A 1 447 ? 132.132 154.756 169.249 1.00 75.52 369 ARG A O 1
ATOM 1894 N N . ALA A 1 448 ? 130.124 153.765 169.032 1.00 73.08 370 ALA A N 1
ATOM 1895 C CA . ALA A 1 448 ? 129.752 154.086 170.406 1.00 73.08 370 ALA A CA 1
ATOM 1896 C C . ALA A 1 448 ? 130.672 153.394 171.403 1.00 73.08 370 ALA A C 1
ATOM 1897 O O . ALA A 1 448 ? 131.118 154.007 172.381 1.00 73.08 370 ALA A O 1
ATOM 1899 N N . GLY A 1 449 ? 130.976 152.117 171.167 1.00 70.77 371 GLY A N 1
ATOM 1900 C CA . GLY A 1 449 ? 131.888 151.411 172.053 1.00 70.77 371 GLY A CA 1
ATOM 1901 C C . GLY A 1 449 ? 133.288 151.993 172.036 1.00 70.77 371 GLY A C 1
ATOM 1902 O O . GLY A 1 449 ? 133.926 152.142 173.083 1.00 70.77 371 GLY A O 1
ATOM 1903 N N . LEU A 1 450 ? 133.786 152.334 170.846 1.00 67.29 372 LEU A N 1
ATOM 1904 C CA . LEU A 1 450 ? 135.110 152.937 170.752 1.00 67.29 372 LEU A CA 1
ATOM 1905 C C . LEU A 1 450 ? 135.148 154.286 171.459 1.00 67.29 372 LEU A C 1
ATOM 1906 O O . LEU A 1 450 ? 136.145 154.629 172.103 1.00 67.29 372 LEU A O 1
ATOM 1911 N N . LEU A 1 451 ? 134.073 155.069 171.348 1.00 70.40 373 LEU A N 1
ATOM 1912 C CA . LEU A 1 451 ? 134.022 156.353 172.039 1.00 70.40 373 LEU A CA 1
ATOM 1913 C C . LEU A 1 451 ? 133.982 156.166 173.549 1.00 70.40 373 LEU A C 1
ATOM 1914 O O . LEU A 1 451 ? 134.608 156.933 174.291 1.00 70.40 373 LEU A O 1
ATOM 1919 N N . ARG A 1 452 ? 133.244 155.160 174.024 1.00 70.31 374 ARG A N 1
ATOM 1920 C CA . ARG A 1 452 ? 133.264 154.854 175.449 1.00 70.31 374 ARG A CA 1
ATOM 1921 C C . ARG A 1 452 ? 134.672 154.497 175.902 1.00 70.31 374 ARG A C 1
ATOM 1922 O O . ARG A 1 452 ? 135.127 154.943 176.963 1.00 70.31 374 ARG A O 1
ATOM 1924 N N . GLY A 1 453 ? 135.381 153.702 175.100 1.00 70.14 375 GLY A N 1
ATOM 1925 C CA . GLY A 1 453 ? 136.758 153.373 175.431 1.00 70.14 375 GLY A CA 1
ATOM 1926 C C . GLY A 1 453 ? 137.658 154.593 175.464 1.00 70.14 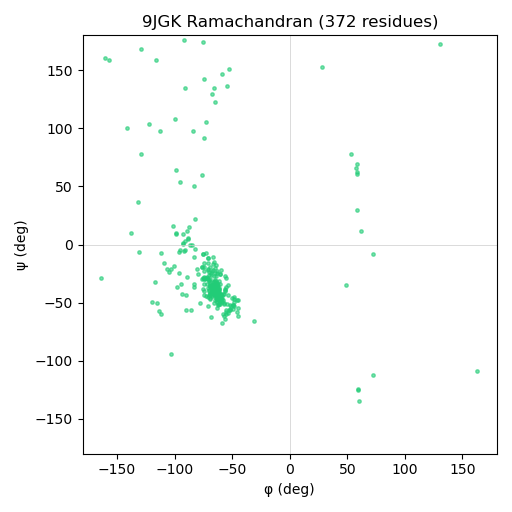375 GLY A C 1
ATOM 1927 O O . GLY A 1 453 ? 138.503 154.731 176.352 1.00 70.14 375 GLY A O 1
ATOM 1928 N N . ALA A 1 454 ? 137.492 155.494 174.495 1.00 67.64 376 ALA A N 1
ATOM 1929 C CA . ALA A 1 454 ? 138.299 156.709 174.462 1.00 67.64 376 ALA A CA 1
ATOM 1930 C C . ALA A 1 454 ? 138.044 157.573 175.688 1.00 67.64 376 ALA A C 1
ATOM 1931 O O . ALA A 1 454 ? 138.983 158.121 176.279 1.00 67.64 376 ALA A O 1
ATOM 1933 N N . GLU A 1 455 ? 136.777 157.711 176.082 1.00 69.43 377 GLU A N 1
ATOM 1934 C CA . GLU A 1 455 ? 136.459 158.473 177.285 1.00 69.43 377 GLU A CA 1
ATOM 1935 C C . GLU A 1 455 ? 137.066 157.824 178.521 1.00 69.43 377 GLU A C 1
ATOM 1936 O O . GLU A 1 455 ? 137.580 158.516 179.406 1.00 69.43 377 GLU A O 1
ATOM 1938 N N . ALA A 1 456 ? 137.017 156.491 178.598 1.00 74.26 378 ALA A N 1
ATOM 1939 C CA . ALA A 1 456 ? 137.574 155.801 179.757 1.00 74.26 378 ALA A CA 1
ATOM 1940 C C . ALA A 1 456 ? 139.096 155.875 179.792 1.00 74.26 378 ALA A C 1
ATOM 1941 O O . ALA A 1 456 ? 139.694 155.801 180.871 1.00 74.26 378 ALA A O 1
ATOM 1943 N N . LEU A 1 457 ? 139.737 156.027 178.635 1.00 71.02 379 LEU A N 1
ATOM 1944 C CA . LEU A 1 457 ? 141.190 155.979 178.527 1.00 71.02 379 LEU A CA 1
ATOM 1945 C C . LEU A 1 457 ? 141.841 157.328 178.817 1.00 71.02 379 LEU A C 1
ATOM 1946 O O . LEU A 1 457 ? 143.071 157.442 178.798 1.00 71.02 379 LEU A O 1
ATOM 1951 N N . GLY A 1 458 ? 141.045 158.350 179.116 1.00 82.23 380 GLY A N 1
ATOM 1952 C CA . GLY A 1 458 ? 141.579 159.696 179.168 1.00 82.23 380 GLY A CA 1
ATOM 1953 C C . GLY A 1 458 ? 141.879 160.165 177.762 1.00 82.23 380 GLY A C 1
ATOM 1954 O O . GLY A 1 458 ? 140.950 160.356 176.971 1.00 82.23 380 GLY A O 1
ATOM 1955 N N . LEU A 1 459 ? 143.165 160.334 177.434 1.00 97.81 381 LEU A N 1
ATOM 1956 C CA . LEU A 1 459 ? 143.603 160.551 176.058 1.00 97.81 381 LEU A CA 1
ATOM 1957 C C . LEU A 1 459 ? 142.851 161.703 175.401 1.00 97.81 381 LEU A C 1
ATOM 1958 O O . LEU A 1 459 ? 141.913 161.464 174.633 1.00 97.81 381 LEU A O 1
ATOM 1960 N N . PRO A 1 460 ? 143.202 162.954 175.705 1.00 107.69 382 PRO A N 1
ATOM 1961 C CA . PRO A 1 460 ? 142.417 164.088 175.181 1.00 107.69 382 PRO A CA 1
ATOM 1962 C C . PRO A 1 460 ? 142.271 164.097 173.666 1.00 107.69 382 PRO A C 1
ATOM 1963 O O . PRO A 1 460 ? 141.272 164.615 173.152 1.00 107.69 382 PRO A O 1
ATOM 1967 N N . GLY A 1 461 ? 143.233 163.540 172.935 1.00 96.32 383 GLY A N 1
ATOM 1968 C CA . GLY A 1 461 ? 143.138 163.475 171.489 1.00 96.32 383 GLY A CA 1
ATOM 1969 C C . GLY A 1 461 ? 142.403 162.246 170.994 1.00 96.32 383 GLY A C 1
ATOM 1970 O O . GLY A 1 461 ? 142.476 161.901 169.811 1.00 96.32 383 GLY A O 1
ATOM 1971 N N . GLY A 1 462 ? 141.689 161.579 171.897 1.00 88.38 384 GLY A N 1
ATOM 1972 C CA . GLY A 1 462 ? 141.006 160.336 171.597 1.00 88.38 384 GLY A CA 1
ATOM 1973 C C . GLY A 1 462 ? 139.950 160.426 170.515 1.00 88.38 384 GLY A C 1
ATOM 1974 O O . GLY A 1 462 ? 139.860 159.535 169.667 1.00 88.38 384 GLY A O 1
ATOM 1975 N N . GLU A 1 463 ? 139.140 161.486 170.537 1.00 78.83 385 GLU A N 1
ATOM 1976 C CA . GLU A 1 463 ? 138.097 161.649 169.528 1.00 78.83 385 GLU A CA 1
ATOM 1977 C C . GLU A 1 463 ? 138.696 161.715 168.128 1.00 78.83 385 GLU A C 1
ATOM 1978 O O . GLU A 1 463 ? 138.226 161.044 167.199 1.00 78.83 385 GLU A O 1
ATOM 1984 N N . ALA A 1 464 ? 139.760 162.506 167.968 1.00 79.36 386 ALA A N 1
ATOM 1985 C CA . ALA A 1 464 ? 140.407 162.631 166.668 1.00 79.36 386 ALA A CA 1
ATOM 1986 C C . ALA A 1 464 ? 141.053 161.325 166.233 1.00 79.36 386 ALA A C 1
ATOM 1987 O O . ALA A 1 464 ? 141.404 161.166 165.059 1.00 79.36 386 ALA A O 1
ATOM 1989 N N . LEU A 1 465 ? 141.222 160.383 167.158 1.00 75.15 387 LEU A N 1
ATOM 1990 C CA . LEU A 1 465 ? 141.785 159.080 166.837 1.00 75.15 387 LEU A CA 1
ATOM 1991 C C . LEU A 1 465 ? 140.721 158.036 166.532 1.00 75.15 387 LEU A C 1
ATOM 1992 O O . LEU A 1 465 ? 140.879 157.260 165.587 1.00 75.15 387 LEU A O 1
ATOM 1997 N N . VAL A 1 466 ? 139.635 157.994 167.305 1.00 72.10 388 VAL A N 1
ATOM 1998 C CA . VAL A 1 466 ? 138.561 157.057 166.999 1.00 72.10 388 VAL A CA 1
ATOM 1999 C C . VAL A 1 466 ? 137.893 157.430 165.683 1.00 72.10 388 VAL A C 1
ATOM 2000 O O . VAL A 1 466 ? 137.517 156.555 164.891 1.00 72.10 388 VAL A O 1
ATOM 2004 N N . GLU A 1 467 ? 137.744 158.729 165.416 1.00 73.51 389 GLU A N 1
ATOM 2005 C CA . GLU A 1 467 ? 137.213 159.124 164.118 1.00 73.51 389 GLU A CA 1
ATOM 2006 C C . GLU A 1 467 ? 138.160 158.735 162.991 1.00 73.51 389 GLU A C 1
ATOM 2007 O O . GLU A 1 467 ? 137.706 158.340 161.912 1.00 73.51 389 GLU A O 1
ATOM 2013 N N . GLU A 1 468 ? 139.472 158.822 163.224 1.00 71.68 390 GLU A N 1
ATOM 2014 C CA . GLU A 1 468 ? 140.434 158.366 162.224 1.00 71.68 390 GLU A CA 1
ATOM 2015 C C . GLU A 1 468 ? 140.313 156.866 161.991 1.00 71.68 390 GLU A C 1
ATOM 2016 O O . GLU A 1 468 ? 140.404 156.397 160.851 1.00 71.68 390 GLU A O 1
ATOM 2018 N N . ILE A 1 469 ? 140.114 156.099 163.064 1.00 63.68 391 ILE A N 1
ATOM 2019 C CA . ILE A 1 469 ? 139.932 154.654 162.938 1.00 63.68 391 ILE A CA 1
ATOM 2020 C C . ILE A 1 469 ? 138.699 154.349 162.096 1.00 63.68 391 ILE A C 1
ATOM 2021 O O . ILE A 1 469 ? 138.736 153.518 161.180 1.00 63.68 391 ILE A O 1
ATOM 2026 N N . MET A 1 470 ? 137.590 155.030 162.390 1.00 69.07 392 MET A N 1
ATOM 2027 C CA . MET A 1 470 ? 136.361 154.791 161.642 1.00 69.07 392 MET A CA 1
ATOM 2028 C C . MET A 1 470 ? 136.510 155.203 160.184 1.00 69.07 392 MET A C 1
ATOM 2029 O O . MET A 1 470 ? 135.962 154.549 159.290 1.00 69.07 392 MET A O 1
ATOM 2034 N N . ALA A 1 471 ? 137.237 156.291 159.923 1.00 68.80 393 ALA A N 1
ATOM 2035 C CA . ALA A 1 471 ? 137.504 156.681 158.544 1.00 68.80 393 ALA A CA 1
ATOM 2036 C C . ALA A 1 471 ? 138.335 155.627 157.826 1.00 68.80 393 ALA A C 1
ATOM 2037 O O . ALA A 1 471 ? 138.067 155.298 156.665 1.00 68.80 393 ALA A O 1
ATOM 2039 N N . GLU A 1 472 ? 139.329 155.077 158.531 1.00 69.24 394 GLU A N 1
ATOM 2040 C CA . GLU A 1 472 ? 140.190 154.019 157.937 1.00 69.24 394 GLU A CA 1
ATOM 2041 C C . GLU A 1 472 ? 139.336 152.780 157.644 1.00 69.24 394 GLU A C 1
ATOM 2042 O O . GLU A 1 472 ? 139.543 152.159 156.584 1.00 69.24 394 GLU A O 1
ATOM 2044 N N . ALA A 1 473 ? 138.419 152.439 158.554 1.00 65.68 395 ALA A N 1
ATOM 2045 C CA . ALA A 1 473 ? 137.548 151.255 158.363 1.00 65.68 395 ALA A CA 1
ATOM 2046 C C . ALA A 1 473 ? 136.750 151.413 157.064 1.00 65.68 395 ALA A C 1
ATOM 2047 O O . ALA A 1 473 ? 136.704 150.446 156.278 1.00 65.68 395 ALA A O 1
ATOM 2049 N N . GLU A 1 474 ? 136.151 152.589 156.854 1.00 63.04 396 GLU A N 1
ATOM 2050 C CA . GLU A 1 474 ? 135.357 152.845 155.622 1.00 63.04 396 GLU A CA 1
ATOM 2051 C C . GLU A 1 474 ? 136.213 152.521 154.392 1.00 63.04 396 GLU A C 1
ATOM 2052 O O . GLU A 1 474 ? 135.680 151.900 153.453 1.00 63.04 396 GLU A O 1
ATOM 2054 N N . ASN A 1 475 ? 137.484 152.933 154.402 1.00 65.12 397 ASN A N 1
ATOM 2055 C CA . ASN A 1 475 ? 138.395 152.666 153.257 1.00 65.12 397 ASN A CA 1
ATOM 2056 C C . ASN A 1 475 ? 138.417 151.160 152.975 1.00 65.12 397 ASN A C 1
ATOM 2057 O O . ASN A 1 475 ? 138.121 150.770 151.829 1.00 65.12 397 ASN A O 1
ATOM 2062 N N . GLU A 1 476 ? 138.757 150.352 153.985 1.00 65.71 398 GLU A N 1
ATOM 2063 C CA . GLU A 1 476 ? 138.775 148.874 153.817 1.00 65.71 398 GLU A CA 1
ATOM 2064 C C . GLU A 1 476 ? 137.453 148.432 153.182 1.00 65.71 398 GLU A C 1
ATOM 2065 O O . GLU A 1 476 ? 137.500 147.711 152.166 1.00 65.71 398 GLU A O 1
ATOM 2067 N N . GLN A 1 477 ? 136.325 148.852 153.762 1.00 67.24 399 GLN A N 1
ATOM 2068 C CA . GLN A 1 477 ? 134.990 148.492 153.215 1.00 67.24 399 GLN A CA 1
ATOM 2069 C C . GLN A 1 477 ? 134.929 148.882 151.735 1.00 67.24 399 GLN A C 1
ATOM 2070 O O . GLN A 1 477 ? 134.705 147.987 150.899 1.00 67.24 399 GLN A O 1
ATOM 2076 N N . ARG A 1 478 ? 135.129 150.168 151.430 1.00 69.20 400 ARG A N 1
ATOM 2077 C CA . ARG A 1 478 ? 135.066 150.651 150.023 1.00 69.20 400 ARG A CA 1
ATOM 2078 C C 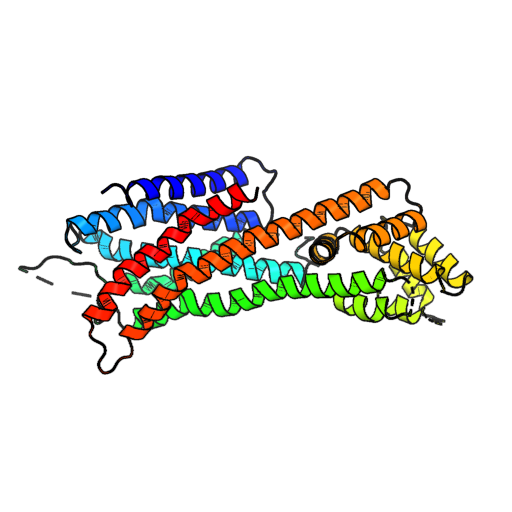. ARG A 1 478 ? 135.835 149.684 149.117 1.00 69.20 400 ARG A C 1
ATOM 2079 O O . ARG A 1 478 ? 135.245 149.207 148.128 1.00 69.20 400 ARG A O 1
ATOM 2081 N N . ALA A 1 479 ? 137.103 149.416 149.443 1.00 66.81 401 ALA A N 1
ATOM 2082 C CA . ALA A 1 479 ? 137.931 148.499 148.624 1.00 66.81 401 ALA A CA 1
ATOM 2083 C C . ALA A 1 479 ? 137.178 147.181 148.412 1.00 66.81 401 ALA A C 1
ATOM 2084 O O . ALA A 1 479 ? 136.963 146.807 147.244 1.00 66.81 401 ALA A O 1
ATOM 2086 N N . SER A 1 480 ? 136.788 146.515 149.503 1.00 67.94 402 SER A N 1
ATOM 2087 C CA . SER A 1 480 ? 136.076 145.213 149.401 1.00 67.94 402 SER A CA 1
ATOM 2088 C C . SER A 1 480 ? 134.965 145.306 148.350 1.00 67.94 402 SER A C 1
ATOM 2089 O O . SER A 1 480 ? 134.882 144.398 147.502 1.00 67.94 402 SER A O 1
ATOM 2092 N N . LYS A 1 481 ? 134.149 146.362 148.410 1.00 67.25 403 LYS A N 1
ATOM 2093 C CA . LYS A 1 481 ? 133.038 146.539 147.436 1.00 67.25 403 LYS A CA 1
ATOM 2094 C C . LYS A 1 481 ? 133.612 146.569 146.016 1.00 67.25 403 LYS A C 1
ATOM 2095 O O . LYS A 1 481 ? 133.228 145.700 145.209 1.00 67.25 403 LYS A O 1
ATOM 2101 N N . VAL A 1 482 ? 134.502 147.524 145.731 1.00 67.82 404 VAL A N 1
ATOM 2102 C CA . VAL A 1 482 ? 135.078 147.666 144.358 1.00 67.82 404 VAL A CA 1
ATOM 2103 C C . VAL A 1 482 ? 135.675 146.322 143.920 1.00 67.82 404 VAL A C 1
ATOM 2104 O O . VAL A 1 482 ? 135.577 146.001 142.719 1.00 67.82 404 VAL A O 1
ATOM 2108 N N . LEU A 1 483 ? 136.252 145.564 144.859 1.00 68.92 405 LEU A N 1
ATOM 2109 C CA . LEU A 1 483 ? 136.885 144.261 144.521 1.00 68.92 405 LEU A CA 1
ATOM 2110 C C . LEU A 1 483 ? 135.791 143.244 144.184 1.00 68.92 405 LEU A C 1
ATOM 2111 O O . LEU A 1 483 ? 135.870 142.631 143.101 1.00 68.92 405 LEU A O 1
ATOM 2116 N N . GLY A 1 484 ? 134.813 143.076 145.078 1.00 66.49 406 GLY A N 1
ATOM 2117 C CA . GLY A 1 484 ? 133.713 142.120 144.844 1.00 66.49 406 GLY A CA 1
ATOM 2118 C C . GLY A 1 484 ? 133.110 142.293 143.461 1.00 66.49 406 GLY A C 1
ATOM 2119 O O . GLY A 1 484 ? 132.963 141.279 142.755 1.00 66.49 406 GLY A O 1
ATOM 2120 N N . ILE A 1 485 ? 132.776 143.532 143.088 1.00 67.07 407 ILE A N 1
ATOM 2121 C CA . ILE A 1 485 ? 132.157 143.807 141.756 1.00 67.07 407 ILE A CA 1
ATOM 2122 C C . ILE A 1 485 ? 133.072 143.252 140.660 1.00 67.07 407 ILE A C 1
ATOM 2123 O O . ILE A 1 485 ? 132.604 142.410 139.873 1.00 67.07 407 ILE A O 1
ATOM 2128 N N . VAL A 1 486 ? 134.325 143.711 140.616 1.00 66.14 408 VAL A N 1
ATOM 2129 C CA . VAL A 1 486 ? 135.295 143.231 139.587 1.00 66.14 408 VAL A CA 1
ATOM 2130 C C . VAL A 1 486 ? 135.253 141.699 139.549 1.00 66.14 408 VAL A C 1
ATOM 2131 O O . VAL A 1 486 ? 135.055 141.142 138.451 1.00 66.14 408 VAL A O 1
ATOM 2135 N N . PHE A 1 487 ? 135.423 141.049 140.705 1.00 68.09 409 PHE A N 1
ATOM 2136 C CA . PHE A 1 487 ? 135.421 139.563 140.768 1.00 68.09 409 PHE A CA 1
ATOM 2137 C C . PHE A 1 487 ? 134.105 139.024 140.195 1.00 68.09 409 PHE A C 1
ATOM 2138 O O . PHE A 1 487 ? 134.150 138.140 139.320 1.00 68.09 409 PHE A O 1
ATOM 2146 N N . PHE A 1 488 ? 132.972 139.537 140.683 1.00 65.77 410 PHE A N 1
ATOM 2147 C CA . PHE A 1 488 ? 131.643 139.082 140.192 1.00 65.77 410 PHE A CA 1
ATOM 2148 C C . PHE A 1 488 ? 131.622 139.153 138.661 1.00 65.77 410 PHE A C 1
ATOM 2149 O O . PHE A 1 488 ? 131.290 138.136 138.022 1.00 65.77 410 PHE A O 1
ATOM 2157 N N . LEU A 1 489 ? 131.963 140.315 138.096 1.00 66.95 411 LEU A N 1
ATOM 2158 C CA . LEU A 1 489 ? 132.007 140.464 136.617 1.00 66.95 411 LEU A CA 1
ATOM 2159 C C . LEU A 1 489 ? 132.883 139.348 136.046 1.00 66.95 411 LEU A C 1
ATOM 2160 O O . LEU A 1 489 ? 132.390 138.586 135.193 1.00 66.95 411 LEU A O 1
ATOM 2165 N N . PHE A 1 490 ? 134.133 139.261 136.509 1.00 67.50 412 PHE A N 1
ATOM 2166 C CA . PHE A 1 490 ? 135.058 138.198 136.038 1.00 67.50 412 PHE A CA 1
ATOM 2167 C C . PHE A 1 490 ? 134.312 136.859 136.013 1.00 67.50 412 PHE A C 1
ATOM 2168 O O . PHE A 1 490 ? 134.400 136.150 134.992 1.00 67.50 412 PHE A O 1
ATOM 2176 N N . LEU A 1 491 ? 133.597 136.527 137.094 1.00 66.72 413 LEU A N 1
ATOM 2177 C CA . LEU A 1 491 ? 132.933 135.230 137.138 1.00 66.72 413 LEU A CA 1
ATOM 2178 C C . LEU A 1 491 ? 131.771 135.162 136.160 1.00 66.72 413 LEU A C 1
ATOM 2179 O O . LEU A 1 491 ? 131.572 134.132 135.511 1.00 66.72 413 LEU A O 1
ATOM 2184 N N . LEU A 1 492 ? 130.996 136.239 136.042 1.00 67.38 414 LEU A N 1
ATOM 2185 C CA . LEU A 1 492 ? 129.844 136.214 135.151 1.00 67.38 414 LEU A CA 1
ATOM 2186 C C . LEU A 1 492 ? 130.259 136.228 133.688 1.00 67.38 414 LEU A C 1
ATOM 2187 O O . LEU A 1 492 ? 129.592 135.607 132.854 1.00 67.38 414 LEU A O 1
ATOM 2192 N N . MET A 1 493 ? 131.348 136.918 133.349 1.00 71.03 415 MET A N 1
ATOM 2193 C CA . MET A 1 493 ? 131.696 137.078 131.943 1.00 71.03 415 MET A CA 1
ATOM 2194 C C . MET A 1 493 ? 132.609 135.984 131.406 1.00 71.03 415 MET A C 1
ATOM 2195 O O . MET A 1 493 ? 132.381 135.498 130.295 1.00 71.03 415 MET A O 1
ATOM 2200 N N . TRP A 1 494 ? 133.640 135.572 132.149 1.00 67.51 416 TRP A N 1
ATOM 2201 C CA . TRP A 1 494 ? 134.570 134.593 131.596 1.00 67.51 416 TRP A CA 1
ATOM 2202 C C . TRP A 1 494 ? 134.028 133.170 131.678 1.00 67.51 416 TRP A C 1
ATOM 2203 O O . TRP A 1 494 ? 134.424 132.316 130.877 1.00 67.51 416 TRP A O 1
ATOM 2214 N N . CYS A 1 495 ? 133.133 132.896 132.627 1.00 72.11 417 CYS A N 1
ATOM 2215 C CA . CYS A 1 495 ? 132.724 131.515 132.880 1.00 72.11 417 CYS A CA 1
ATOM 2216 C C . CYS A 1 495 ? 132.049 130.823 131.700 1.00 72.11 417 CYS A C 1
ATOM 2217 O O . CYS A 1 495 ? 132.370 129.647 131.459 1.00 72.11 417 CYS A O 1
ATOM 2220 N N . PRO A 1 496 ? 131.101 131.431 130.971 1.00 68.75 418 PRO A N 1
ATOM 2221 C CA . PRO A 1 496 ? 130.480 130.688 129.858 1.00 68.75 418 PRO A CA 1
ATOM 2222 C C . PRO A 1 496 ? 131.479 130.180 128.833 1.00 68.75 418 PRO A C 1
ATOM 2223 O O . PRO A 1 496 ? 131.345 129.046 128.352 1.00 68.75 418 PRO A O 1
ATOM 2227 N N . PHE A 1 497 ? 132.491 130.985 128.499 1.00 69.07 419 PHE A N 1
ATOM 2228 C CA . PHE A 1 497 ? 133.464 130.573 127.492 1.00 69.07 419 PHE A CA 1
ATOM 2229 C C . PHE A 1 497 ? 134.241 129.347 127.947 1.00 69.07 419 PHE A C 1
ATOM 2230 O O . PHE A 1 497 ? 134.367 128.370 127.202 1.00 69.07 419 PHE A O 1
ATOM 2238 N N . PHE A 1 498 ? 134.777 129.380 129.166 1.00 69.99 420 PHE A N 1
ATOM 2239 C CA . PHE A 1 498 ? 135.526 128.234 129.663 1.00 69.99 420 PHE A CA 1
ATOM 2240 C C . PHE A 1 498 ? 134.630 127.032 129.919 1.00 69.99 420 PHE A C 1
ATOM 2241 O O . PHE A 1 498 ? 135.112 125.896 129.872 1.00 69.99 420 PHE A O 1
ATOM 2249 N N . ILE A 1 499 ? 133.344 127.256 130.191 1.00 75.60 421 ILE A N 1
ATOM 2250 C CA . ILE A 1 499 ? 132.419 126.145 130.378 1.00 75.60 421 ILE A CA 1
ATOM 2251 C C . ILE A 1 499 ? 132.187 125.423 129.057 1.00 75.60 421 ILE A C 1
ATOM 2252 O O . ILE A 1 499 ? 132.248 124.191 128.986 1.00 75.60 421 ILE A O 1
ATOM 2257 N N . THR A 1 500 ? 131.932 126.178 127.987 1.00 76.03 422 THR A N 1
ATOM 2258 C CA . THR A 1 500 ? 131.715 125.535 126.697 1.00 76.03 422 THR A CA 1
ATOM 2259 C C . THR A 1 500 ? 133.011 125.054 126.058 1.00 76.03 422 THR A C 1
ATOM 2260 O O . THR A 1 500 ? 132.965 124.187 125.180 1.00 76.03 422 THR A O 1
ATOM 2264 N N . ASN A 1 501 ? 134.161 125.586 126.480 1.00 74.49 423 ASN A N 1
ATOM 2265 C CA . ASN A 1 501 ? 135.429 125.154 125.902 1.00 74.49 423 ASN A CA 1
ATOM 2266 C C . ASN A 1 501 ? 135.792 123.741 126.338 1.00 74.49 423 ASN A C 1
ATOM 2267 O O . ASN A 1 501 ? 136.673 123.116 125.739 1.00 74.49 423 ASN A O 1
ATOM 2272 N N . ILE A 1 502 ? 135.143 123.231 127.384 1.00 78.31 424 ILE A N 1
ATOM 2273 C CA . ILE A 1 502 ? 135.333 121.841 127.780 1.00 78.31 424 ILE A CA 1
ATOM 2274 C C . ILE A 1 502 ? 134.249 120.931 127.214 1.00 78.31 424 ILE A C 1
ATOM 2275 O O . ILE A 1 502 ? 134.487 119.726 127.050 1.00 78.31 424 ILE A O 1
ATOM 2280 N N . THR A 1 503 ? 133.070 121.475 126.902 1.00 80.17 425 THR A N 1
ATOM 2281 C CA . THR A 1 503 ? 131.982 120.652 126.386 1.00 80.17 425 THR A CA 1
ATOM 2282 C C . THR A 1 503 ? 132.335 120.041 125.035 1.00 80.17 425 THR A C 1
ATOM 2283 O O . THR A 1 503 ? 132.062 118.859 124.793 1.00 80.17 425 THR A O 1
ATOM 2287 N N . LEU A 1 504 ? 132.946 120.820 124.145 1.00 78.49 426 LEU A N 1
ATOM 2288 C CA . LEU A 1 504 ? 133.269 120.321 122.815 1.00 78.49 426 LEU A CA 1
ATOM 2289 C C . LEU A 1 504 ? 134.461 119.376 122.813 1.00 78.49 426 LEU A C 1
ATOM 2290 O O . LEU A 1 504 ? 134.743 118.764 121.777 1.00 78.49 426 LEU A O 1
ATOM 2295 N N . VAL A 1 505 ? 135.161 119.241 123.935 1.00 78.99 427 VAL A N 1
ATOM 2296 C CA . VAL A 1 505 ? 136.230 118.255 124.030 1.00 78.99 427 VAL A CA 1
ATOM 2297 C C . VAL A 1 505 ? 135.683 116.871 124.370 1.00 78.99 427 VAL A C 1
ATOM 2298 O O . VAL A 1 505 ? 136.216 115.863 123.896 1.00 78.99 427 VAL A O 1
ATOM 2302 N N . LEU A 1 506 ? 134.619 116.798 125.166 1.00 81.73 428 LEU A N 1
ATOM 2303 C CA . LEU A 1 506 ? 134.014 115.531 125.575 1.00 81.73 428 LEU A CA 1
ATOM 2304 C C . LEU A 1 506 ? 132.548 115.532 125.151 1.00 81.73 428 LEU A C 1
ATOM 2305 O O . LEU A 1 506 ? 131.710 116.176 125.789 1.00 81.73 428 LEU A O 1
ATOM 2310 N N . CYS A 1 507 ? 132.242 114.808 124.076 1.00 90.09 429 CYS A N 1
ATOM 2311 C CA . CYS A 1 507 ? 130.878 114.700 123.581 1.00 90.09 429 CYS A CA 1
ATOM 2312 C C . CYS A 1 507 ? 130.744 113.426 122.761 1.00 90.09 429 CYS A C 1
ATOM 2313 O O . CYS A 1 507 ? 131.731 112.871 122.272 1.00 90.09 429 CYS A O 1
ATOM 2316 N N . ASP A 1 508 ? 129.502 112.969 122.611 1.00 99.66 430 ASP A N 1
ATOM 2317 C CA . ASP A 1 508 ? 129.197 111.767 121.847 1.00 99.66 430 ASP A CA 1
ATOM 2318 C C . ASP A 1 508 ? 128.324 112.018 120.628 1.00 99.66 430 ASP A C 1
ATOM 2319 O O . ASP A 1 508 ? 128.462 111.300 119.635 1.00 99.66 430 ASP A O 1
ATOM 2321 N N . SER A 1 509 ? 127.425 113.005 120.676 1.00 107.38 431 SER A N 1
ATOM 2322 C CA . SER A 1 509 ? 126.617 113.363 119.516 1.00 107.38 431 SER A CA 1
ATOM 2323 C C . SER A 1 509 ? 126.486 114.870 119.348 1.00 107.38 431 SER A C 1
ATOM 2324 O O . SER A 1 509 ? 125.678 115.315 118.522 1.00 107.38 431 SER A O 1
ATOM 2327 N N . CYS A 1 510 ? 127.242 115.665 120.100 1.00 98.73 432 CYS A N 1
ATOM 2328 C CA . CYS A 1 510 ? 127.135 117.115 120.018 1.00 98.73 432 CYS A CA 1
ATOM 2329 C C . CYS A 1 510 ? 127.564 117.589 118.636 1.00 98.73 432 CYS A C 1
ATOM 2330 O O . CYS A 1 510 ? 128.685 117.311 118.197 1.00 98.73 432 CYS A O 1
ATOM 2333 N N . ASN A 1 511 ? 126.672 118.299 117.949 1.00 90.81 433 ASN A N 1
ATOM 2334 C CA . ASN A 1 511 ? 127.003 118.843 116.641 1.00 90.81 433 ASN A CA 1
ATOM 2335 C C . ASN A 1 511 ? 128.065 119.924 116.797 1.00 90.81 433 ASN A C 1
ATOM 2336 O O . ASN A 1 511 ? 127.919 120.839 117.614 1.00 90.81 433 ASN A O 1
ATOM 2341 N N . GLN A 1 512 ? 129.138 119.814 116.013 1.00 90.14 434 GLN A N 1
ATOM 2342 C CA . GLN A 1 512 ? 130.285 120.695 116.206 1.00 90.14 434 GLN A CA 1
ATOM 2343 C C . GLN A 1 512 ? 129.953 122.137 115.849 1.00 90.14 434 GLN A C 1
ATOM 2344 O O . GLN A 1 512 ? 130.472 123.068 116.473 1.00 90.14 434 GLN A O 1
ATOM 2350 N N . THR A 1 513 ? 129.102 122.344 114.842 1.00 90.13 435 THR A N 1
ATOM 2351 C CA . THR A 1 513 ? 128.709 123.703 114.481 1.00 90.13 435 THR A CA 1
ATOM 2352 C C . THR A 1 513 ? 127.921 124.367 115.604 1.00 90.13 435 THR A C 1
ATOM 2353 O O . THR A 1 513 ? 128.115 125.555 115.895 1.00 90.13 435 THR A O 1
ATOM 2357 N N . THR A 1 514 ? 127.027 123.610 116.248 1.00 85.30 436 THR A N 1
ATOM 2358 C CA . THR A 1 514 ? 126.182 124.164 117.299 1.00 85.30 436 THR A CA 1
ATOM 2359 C C . THR A 1 514 ? 126.986 124.635 118.501 1.00 85.30 436 THR A C 1
ATOM 2360 O O . THR A 1 514 ? 126.574 125.584 119.176 1.00 85.30 436 THR A O 1
ATOM 2362 N N . LEU A 1 515 ? 128.116 123.992 118.791 1.00 83.84 437 LEU A N 1
ATOM 2363 C CA . LEU A 1 515 ? 128.988 124.429 119.871 1.00 83.84 437 LEU A CA 1
ATOM 2364 C C . LEU A 1 515 ? 130.032 125.440 119.421 1.00 83.84 437 LEU A C 1
ATOM 2365 O O . LEU A 1 515 ? 130.471 126.258 120.236 1.00 83.84 437 LEU A O 1
ATOM 2370 N N . GLN A 1 516 ? 130.432 125.407 118.151 1.00 81.64 438 GLN A N 1
ATOM 2371 C CA . GLN A 1 516 ? 131.418 126.356 117.654 1.00 81.64 438 GLN A CA 1
ATOM 2372 C C . GLN A 1 516 ? 130.820 127.738 117.438 1.00 81.64 438 GLN A C 1
ATOM 2373 O O . GLN A 1 516 ? 131.541 128.737 117.531 1.00 81.64 438 GLN A O 1
ATOM 2375 N N . MET A 1 517 ? 129.522 127.822 117.136 1.00 83.48 439 MET A N 1
ATOM 2376 C CA . MET A 1 517 ? 128.910 129.137 116.974 1.00 83.48 439 MET A CA 1
ATOM 2377 C C . MET A 1 517 ? 128.909 129.911 118.288 1.00 83.48 439 MET A C 1
ATOM 2378 O O . MET A 1 517 ? 129.183 131.117 118.304 1.00 83.48 439 MET A O 1
ATOM 2383 N N . LEU A 1 518 ? 128.611 129.238 119.402 1.00 80.27 440 LEU A N 1
ATOM 2384 C CA . LEU A 1 518 ? 128.567 129.934 120.682 1.00 80.27 440 LEU A CA 1
ATOM 2385 C C . LEU A 1 518 ? 129.963 130.276 121.186 1.00 80.27 440 LEU A C 1
ATOM 2386 O O . LEU A 1 518 ? 130.135 131.273 121.891 1.00 80.27 440 LEU A O 1
ATOM 2391 N N . LEU A 1 519 ? 130.968 129.468 120.844 1.00 72.39 441 LEU A N 1
ATOM 2392 C CA . LEU A 1 519 ? 132.333 129.765 121.267 1.00 72.39 441 LEU A CA 1
ATOM 2393 C C . LEU A 1 519 ? 132.827 131.072 120.664 1.00 72.39 441 LEU A C 1
ATOM 2394 O O . LEU A 1 519 ? 133.574 131.812 121.309 1.00 72.39 441 LEU A O 1
ATOM 2399 N N . GLU A 1 520 ? 132.424 131.373 119.429 1.00 78.51 442 GLU A N 1
ATOM 2400 C CA . GLU A 1 520 ? 132.885 132.602 118.793 1.00 78.51 442 GLU A CA 1
ATOM 2401 C C . GLU A 1 520 ? 132.410 133.835 119.548 1.00 78.51 442 GLU A C 1
ATOM 2402 O O . GLU A 1 520 ? 133.172 134.791 119.732 1.00 78.51 442 GLU A O 1
ATOM 2408 N N . ILE A 1 521 ? 131.146 133.850 119.968 1.00 74.63 443 ILE A N 1
ATOM 2409 C CA . ILE A 1 521 ? 130.655 134.989 120.736 1.00 74.63 443 ILE A CA 1
ATOM 2410 C C . ILE A 1 521 ? 131.203 134.952 122.160 1.00 74.63 443 ILE A C 1
ATOM 2411 O O . ILE A 1 521 ? 131.493 135.999 122.752 1.00 74.63 443 ILE A O 1
ATOM 2416 N N . PHE A 1 522 ? 131.382 133.754 122.724 1.00 73.49 444 PHE A N 1
ATOM 2417 C CA . PHE A 1 522 ? 131.824 133.645 124.111 1.00 73.49 444 PHE A CA 1
ATOM 2418 C C . PHE A 1 522 ? 133.273 134.093 124.287 1.00 73.49 444 PHE A C 1
ATOM 2419 O O . PHE A 1 522 ? 133.624 134.664 125.326 1.00 73.49 444 PHE A O 1
ATOM 2427 N N . VAL A 1 523 ? 134.136 133.829 123.302 1.00 74.82 445 VAL A N 1
ATOM 2428 C CA . VAL A 1 523 ? 135.519 134.291 123.410 1.00 74.82 445 VAL A CA 1
ATOM 2429 C C . VAL A 1 523 ? 135.574 135.812 123.361 1.00 74.82 445 VAL A C 1
ATOM 2430 O O . VAL A 1 523 ? 136.371 136.441 124.066 1.00 74.82 445 VAL A O 1
ATOM 2434 N N . TRP A 1 524 ? 134.732 136.427 122.530 1.00 73.28 446 TRP A N 1
ATOM 2435 C CA . TRP A 1 524 ? 134.703 137.882 122.456 1.00 73.28 446 TRP A CA 1
ATOM 2436 C C . TRP A 1 524 ? 134.077 138.489 123.702 1.00 73.28 446 TRP A C 1
ATOM 2437 O O . TRP A 1 524 ? 134.422 139.613 124.082 1.00 73.28 446 TRP A O 1
ATOM 2448 N N . ILE A 1 525 ? 133.160 137.763 124.344 1.00 70.86 447 ILE A N 1
ATOM 2449 C CA . ILE A 1 525 ? 132.534 138.250 125.569 1.00 70.86 447 ILE A CA 1
ATOM 2450 C C . ILE A 1 525 ? 133.561 138.368 126.689 1.00 70.86 447 ILE A C 1
ATOM 2451 O O . ILE A 1 525 ? 133.573 139.353 127.436 1.00 70.86 447 ILE A O 1
ATOM 2456 N N . GLY A 1 526 ? 134.440 137.373 126.820 1.00 69.61 448 GLY A N 1
ATOM 2457 C CA . GLY A 1 526 ? 135.390 137.374 127.921 1.00 69.61 448 GLY A CA 1
ATOM 2458 C C . GLY A 1 526 ? 136.348 138.549 127.881 1.00 69.61 448 GLY A C 1
ATOM 2459 O O . GLY A 1 526 ? 136.744 139.075 128.924 1.00 69.61 448 GLY A O 1
ATOM 2460 N N . TYR A 1 527 ? 136.736 138.978 126.680 1.00 70.49 449 TYR A N 1
ATOM 2461 C CA . TYR A 1 527 ? 137.693 140.070 126.551 1.00 70.49 449 TYR A CA 1
ATOM 2462 C C . TYR A 1 527 ? 137.092 141.431 126.869 1.00 70.49 449 TYR A C 1
ATOM 2463 O O . TYR A 1 527 ? 137.849 142.384 127.081 1.00 70.49 449 TYR A O 1
ATOM 2472 N N . VAL A 1 528 ? 135.762 141.552 126.911 1.00 74.22 450 VAL A N 1
ATOM 2473 C CA . VAL A 1 528 ? 135.154 142.826 127.275 1.00 74.22 450 VAL A CA 1
ATOM 2474 C C . VAL A 1 528 ? 135.391 143.158 128.741 1.00 74.22 450 VAL A C 1
ATOM 2475 O O . VAL A 1 528 ? 135.279 144.325 129.136 1.00 74.22 450 VAL A O 1
ATOM 2479 N N . SER A 1 529 ? 135.730 142.162 129.563 1.00 75.34 451 SER A N 1
ATOM 2480 C CA . SER A 1 529 ? 135.979 142.420 130.977 1.00 75.34 451 SER A CA 1
ATOM 2481 C C . SER A 1 529 ? 137.225 143.268 131.183 1.00 75.34 451 SER A C 1
ATOM 2482 O O . SER A 1 529 ? 137.427 143.820 132.271 1.00 75.34 451 SER A O 1
ATOM 2485 N N . SER A 1 530 ? 138.078 143.372 130.163 1.00 77.84 452 SER A N 1
ATOM 2486 C CA . SER A 1 530 ? 139.267 144.207 130.275 1.00 77.84 452 SER A CA 1
ATOM 2487 C C . SER A 1 530 ? 138.908 145.676 130.453 1.00 77.84 452 SER A C 1
ATOM 2488 O O . SER A 1 530 ? 139.532 146.374 131.260 1.00 77.84 452 SER A O 1
ATOM 2491 N N . GLY A 1 531 ? 137.911 146.159 129.719 1.00 78.89 453 GLY A N 1
ATOM 2492 C CA . GLY A 1 531 ? 137.523 147.551 129.745 1.00 78.89 453 GLY A CA 1
ATOM 2493 C C . GLY A 1 531 ? 136.511 147.940 130.794 1.00 78.89 453 GLY A C 1
ATOM 2494 O O . GLY A 1 531 ? 136.053 149.087 130.794 1.00 78.89 453 GLY A O 1
ATOM 2495 N N . VAL A 1 532 ? 136.136 147.030 131.688 1.00 76.15 454 VAL A N 1
ATOM 2496 C CA . VAL A 1 532 ? 135.143 147.335 132.709 1.00 76.15 454 VAL A CA 1
ATOM 2497 C C . VAL A 1 532 ? 135.742 147.494 134.099 1.00 76.15 454 VAL A C 1
ATOM 2498 O O . VAL A 1 532 ? 135.105 148.125 134.958 1.00 76.15 454 VAL A O 1
ATOM 2502 N N . ASN A 1 533 ? 136.930 146.950 134.367 1.00 76.39 455 ASN A N 1
ATOM 2503 C CA . ASN A 1 533 ? 137.543 147.132 135.682 1.00 76.39 455 ASN A CA 1
ATOM 2504 C C . ASN A 1 533 ? 137.850 148.592 135.990 1.00 76.39 455 ASN A C 1
ATOM 2505 O O . ASN A 1 533 ? 137.522 149.044 137.102 1.00 76.39 455 ASN A O 1
ATOM 2510 N N . PRO A 1 534 ? 138.468 149.377 135.097 1.00 76.73 456 PRO A N 1
ATOM 2511 C CA . PRO A 1 534 ? 138.608 150.815 135.385 1.00 76.73 456 PRO A CA 1
ATOM 2512 C C . PRO A 1 534 ? 137.278 151.530 135.535 1.00 76.73 456 PRO A C 1
ATOM 2513 O O . PRO A 1 534 ? 137.189 152.501 136.297 1.00 76.73 456 PRO A O 1
ATOM 2517 N N . LEU A 1 535 ? 136.242 151.083 134.822 1.00 79.45 457 LEU A N 1
ATOM 2518 C CA . LEU A 1 535 ? 134.924 151.687 134.978 1.00 79.45 457 LEU A CA 1
ATOM 2519 C C . LEU A 1 535 ? 134.389 151.497 136.390 1.00 79.45 457 LEU A C 1
ATOM 2520 O O . LEU A 1 535 ? 133.773 152.412 136.948 1.00 79.45 457 LEU A O 1
ATOM 2525 N N . VAL A 1 536 ? 134.612 150.321 136.980 1.00 74.87 458 VAL A N 1
ATOM 2526 C CA . VAL A 1 536 ? 134.169 150.080 138.350 1.00 74.87 458 VAL A CA 1
ATOM 2527 C C . VAL A 1 536 ? 134.877 151.023 139.314 1.00 74.87 458 VAL A C 1
ATOM 2528 O O . VAL A 1 536 ? 134.249 151.612 140.201 1.00 74.87 458 VAL A O 1
ATOM 2532 N N . TYR A 1 537 ? 136.193 151.186 139.154 1.00 73.92 459 TYR A N 1
ATOM 2533 C CA . TYR A 1 537 ? 136.931 152.095 140.024 1.00 73.92 459 TYR A CA 1
ATOM 2534 C C . TYR A 1 537 ? 136.440 153.528 139.868 1.00 73.92 459 TYR A C 1
ATOM 2535 O O . TYR A 1 537 ? 136.227 154.229 140.863 1.00 73.92 459 TYR A O 1
ATOM 2544 N N . THR A 1 538 ? 136.249 153.978 138.626 1.00 80.06 460 THR A N 1
ATOM 2545 C CA . THR A 1 538 ? 135.799 155.348 138.396 1.00 80.06 460 THR A CA 1
ATOM 2546 C C . THR A 1 538 ? 134.415 155.581 138.989 1.00 80.06 460 THR A C 1
ATOM 2547 O O . THR A 1 538 ? 134.169 156.611 139.627 1.00 80.06 460 THR A O 1
ATOM 2551 N N . LEU A 1 539 ? 133.503 154.626 138.803 1.00 77.48 461 LEU A N 1
ATOM 2552 C CA . LEU A 1 539 ? 132.155 154.771 139.340 1.00 77.48 461 LEU A CA 1
ATOM 2553 C C . LEU A 1 539 ? 132.147 154.744 140.864 1.00 77.48 461 LEU A C 1
ATOM 2554 O O . LEU A 1 539 ? 131.359 155.462 141.490 1.00 77.48 461 LEU A O 1
ATOM 2559 N N . PHE A 1 540 ? 133.013 153.938 141.475 1.00 73.09 462 PHE A N 1
ATOM 2560 C CA . PHE A 1 540 ? 133.028 153.756 142.919 1.00 73.09 462 PHE A CA 1
ATOM 2561 C C . PHE A 1 540 ? 134.098 154.592 143.613 1.00 73.09 462 PHE A C 1
ATOM 2562 O O . PHE A 1 540 ? 134.350 154.388 144.805 1.00 73.09 462 PHE A O 1
ATOM 2570 N N . ASN A 1 541 ? 134.733 155.517 142.902 1.00 73.22 463 ASN A N 1
ATOM 2571 C CA . ASN A 1 541 ? 135.743 156.379 143.507 1.00 73.22 463 ASN A CA 1
ATOM 2572 C C . ASN A 1 541 ? 135.091 157.481 144.336 1.00 73.22 463 ASN A C 1
ATOM 2573 O O . ASN A 1 541 ? 135.717 158.497 144.640 1.00 73.22 463 ASN A O 1
#

Organism: Homo sapiens (NCBI:txid9606)

Sequence (374 aa):
ALLILMVIIPTIGGNTLVILAVSLEKKLQYATNYFLMSLAVADLLVGLFVMPIALLTIMFEAMWPLPLVLCPAWLFLDVLFSTASIWHLCAISVDRYIAIKKPIQANQAFIKITVVWLISIGIAIPVPIPNNITCVLTKERFGDFMLFGSLAAFFTPLAIMIVTYFLTIRFRRRGAEALERAFSLKEALLAALDALAELLALLRRLLLPADELAALRAALTRFPEFREALLALLDRYLATRDLADARDLVWALVLAIASDPRYRPAVAAMIAFGDAEVLRAGLLRGAEALGLPGGEALVEEIMAEAENEQRASKVLGIVFFLFLLMWCPFFITNITLVLCDSCNQTTLQMLLEIFVWIGYVSSGVNPLVYTLFN

Nearest PDB structures (foldseek):
  6ds0-assembly1_A  TM=7.421E-01  e=6.925E-21  Homo sapiens
  7wc8-assembly1_A  TM=7.400E-01  e=2.405E-16  Homo sapiens
  5wiu-assembly1_A  TM=6.277E-01  e=1.729E-12  Homo sapiens
  3pbl-assembly2_B  TM=6.161E-01  e=3.430E-11  Homo sapiens
  8zps-assembly1_R  TM=7.401E-01  e=4.155E-05  Homo sapiens

Secondary structure (DSSP, 8-state):
--TTTTTHHHHHHHHHHHHHHHHHTSTT--HHHHHHHHHHHHHHHHHHHTHHHHHHHHHTTS---S-GGGHHHHHHHHHHHHHHHHHHHHHHHHHHHHHHH-HHHH---HHHHHHHHHHHHHHSTTTT-------S--TTTTHHHHHHHHIIIIIHHHHHHHHHHHHHHHHHHHHHHHHHHHT---TTHHHHHHHHH--HHHHHHH---SSTHHHHHHHHHT-TTTTTHHHHHHHHHHHHTSTHHHHHHHHHHHHHHHHSTTTHHHHHHHHHSS-SSHHHHHHHHHHHHT--TTHHHHHHHHHHHHHHHHHHHHHHHHHHHHHHHHHHHHHHHHHHTTS-SS--HHHHHHHHHHHHHHHHGGGGTHHHHHHHH-

GO terms:
  GO:0051378 serotonin binding (F, IDA)
  GO:0004993 G protein-coupled serotonin receptor activity (F, IDA)
  GO:0001587 Gq/11-coupled serotonin receptor activity (F, IDA)
  GO:0007208 phospholipase C-activating serotonin receptor signaling pathway (P, IDA)
  GO:0005886 plasma membrane (C, EXP)
  GO:0050795 regulation of behavior (P, IMP)
  GO:0005886 plasma membrane (C, TAS)
  GO:0005515 protein binding (F, IPI)
  GO:0005654 nucleoplasm (C, IDA)
  GO:0001819 positive regulation of cytokine production (P, IDA)
  GO:0005737 cytoplasm (C, IDA)
  GO:0005886 plasma membrane (C, IDA)
  GO:0043123 positive regulation of canonical NF-kappaB signal transduction (P, IEP)
  GO:0009410 response to xenobiotic stimulus (P, IDA)
  GO:0010513 positive regulation of phosphatidylinositol biosynthetic process (P, IDA)
  GO:0098666 G protein-coupled serotonin receptor complex (C, IDA)
  GO:0051209 release of sequestered calcium ion into cytosol (P, IDA)
  GO:0098664 G protein-coupled serotonin receptor signaling pathway (P, IDA)
  GO:0006874 intracellular calcium ion homeostasis (P, IDA)
  GO:0070374 positive regulation of ERK1 and ERK2 cascade (P, IDA)

Solvent-accessible surface area: 19738 Å² total; per-residue (Å²): 144,129,154,65,101,114,38,30,68,75,3,23,34,16,0,66,96,10,51,56,29,20,92,77,88,149,150,75,79,145,65,39,22,74,12,23,75,4,4,3,52,0,1,42,56,5,0,119,103,2,4,44,43,18,43,75,24,118,162,23,86,56,22,18,80,57,90,123,115,95,8,54,44,30,22,44,53,17,27,13,10,14,2,0,14,1,43,2,18,5,17,10,11,70,34,37,75,96,31,29,53,55,30,92,83,64,65,195,69,143,120,41,25,41,84,10,49,118,87,0,70,38,45,0,94,64,2,70,168,163,108,115,62,59,19,89,33,51,86,152,136,34,27,102,36,20,46,121,9,9,65,24,6,0,68,68,0,27,62,81,3,70,80,9,57,134,63,11,50,56,39,12,51,46,0,12,69,6,25,41,56,33,24,80,212,137,76,63,18,17,76,43,20,35,74,6,42,104,103,34,71,47,31,47,55,62,80,116,46,106,93,50,59,77,67,50,63,63,48,24,82,80,35,114,90,13,61,72,33,20,47,64,15,40,65,59,9,86,92,62,80,43,90,78,20,33,54,56,40,34,22,2,59,25,5,17,56,0,17,31,109,50,110,78,56,6,12,6,16,6,4,12,37,50,79,35,61,51,9,88,63,17,13,68,55,0,6,84,37,17,50,42,147,50,5,88,79,57,0,75,49,0,16,57,33,4,56,94,28,71,56,42,21,95,22,28,14,60,6,30,97,33,10,71,107,24,8,34,47,28,9,98,15,15,28,59,20,58,117,61,112,110,43,99,82,96,38,31,53,121,78,20,103,99,46,44,47,70,0,37,49,8,7,19,31,10,7,114,12,37,86,130,96,155